Protein AF-0000000065860759 (afdb_homodimer)

Radius of gyration: 25.36 Å; Cα contacts (8 Å, |Δi|>4): 1181; chains: 2; bounding box: 63×66×68 Å

Sequence (746 aa):
MFTRADLEAREAALLPPFARRSSEARRAVPEAPSETRTAYQKDRDRVLHTKAFRRLEAKTQVFLNAPALGDHYRTRLTHTLEVQQVARTAALSLGLNETLAETVALAHDLGHPPFGHAGERLLDSLMRGHGETFDHNSQARRIVTLLEERSGEQPGLNLTLDTLDGLNKHGRAALPPTQRQPSLEAQVVDAADALAYTAHDLDDGLRSGLLHPEDLLELPLWRELQERSGVTSQRPSSADLRTLQRELLGWLIGDLTRSSDAAIAASGVASPDAVQAHAHRLVTYSPALRGHLRGAGDFLRERLYRHWQVEREVYQAEQVLTELFGAFLTRPALLPPRPRSRVGRDGLPRAICDHLAGMTDRYALETHAALRGMFTRADLEAREAALLPPFARRSSEARRAVPEAPSETRTAYQKDRDRVLHTKAFRRLEAKTQVFLNAPALGDHYRTRLTHTLEVQQVARTAALSLGLNETLAETVALAHDLGHPPFGHAGERLLDSLMRGHGETFDHNSQARRIVTLLEERSGEQPGLNLTLDTLDGLNKHGRAALPPTQRQPSLEAQVVDAADALAYTAHDLDDGLRSGLLHPEDLLELPLWRELQERSGVTSQRPSSADLRTLQRELLGWLIGDLTRSSDAAIAASGVASPDAVQAHAHRLVTYSPALRGHLRGAGDFLRERLYRHWQVEREVYQAEQVLTELFGAFLTRPALLPPRPRSRVGRDGLPRAICDHLAGMTDRYALETHAALRG

Foldseek 3Di:
DAWLVNVQVVLVVQAFFQADGLVPWAWPDDDDDDGHDGQLRLLQVLLCPFLLLVLQQQAAAQANCLVLLPPPGDGSNNLLVQLLVLLLVLCVLLRHDSSLLNSLSSLQQSQFFHPHVLLQVLLQVVVVVVVDGGDSLVSSLCQQQAVTDDPDDHGHPRHTPLSNLLSPQPVLVPVPPLRFDRRLSSVSSVLSSLLSCLLVLVVSCPSSVLDDLQLCVPQPLQVVLCVQQVPPDSHDDPVRSVSSSVSSSVVSSVQQNVQLSVQCVVQPDRHNRSCRNDPDHSRDGDPVVVVSSVSSVVSCVVRPCPRPSSVVSSVVVSVLLVVQLVVCVVPVVLDPPSLSVCCVPPNSSVSSSSRRRSHRNVRSVVSSVVVVD/DAWLVNVQVVLVVQAFFQADGLVPWAWPDDDDDDGHDGQLRLLQVLLCPFLLLVLQQQAAAFANCLVLLPPPGDGSNNLLVQLLVLLLVLCVLLRHDSSLLNSLSSLQQSQFFHPHVLLQVLLQVVVVVVVDGGDSLVSSLCQQQAVTDDPDDHGHPRHTPLSNLLSPPPVLVPVPPLSFDRRLSSVSSVLSSLLSCLLVLVVSCPSSVLDDLQLCVVQPLLVVLCVVQVPPDSHDDPVRSVSSSVSSSVVSSVQQNVQLSVQCVVQPDRHNRSCRNDPDHSRDGDPVVVVSSVSSVVSCVVRPCPRVSSVVSSVVVSVLLVVQLVVCVVPVVLDPPSLSVCCVPPNSSVSSSSVRRSHRNVRSVVSSVVVVD

Organism: Deinococcus radiodurans (strain ATCC 13939 / DSM 20539 / JCM 16871 / CCUG 27074 / LMG 4051 / NBRC 15346 / NCIMB 9279 / VKM B-1422 / R1) (NCBI:txid243230)

Structure (mmCIF, N/CA/C/O backbone):
data_AF-0000000065860759-model_v1
#
loop_
_entity.id
_entity.type
_entity.pdbx_description
1 polymer 'Deoxyguanosinetriphosphate triphosphohydrolase-like protein 1'
#
loop_
_atom_site.group_PDB
_atom_site.id
_atom_site.type_symbol
_atom_site.label_atom_id
_atom_site.label_alt_id
_atom_site.label_comp_id
_atom_site.label_asym_id
_atom_site.label_entity_id
_atom_site.label_seq_id
_atom_site.pdbx_PDB_ins_code
_atom_site.Cartn_x
_atom_site.Cartn_y
_atom_site.Cartn_z
_atom_site.occupancy
_atom_site.B_iso_or_equiv
_atom_site.auth_seq_id
_atom_site.auth_comp_id
_atom_site.auth_asym_id
_atom_site.auth_atom_id
_atom_site.pdbx_PDB_model_num
ATOM 1 N N . MET A 1 1 ? -2.758 -21.219 18.25 1 88.44 1 MET A N 1
ATOM 2 C CA . MET A 1 1 ? -3.152 -20 17.547 1 88.44 1 MET A CA 1
ATOM 3 C C . MET A 1 1 ? -3.156 -18.812 18.5 1 88.44 1 MET A C 1
ATOM 5 O O . MET A 1 1 ? -3.695 -18.891 19.609 1 88.44 1 MET A O 1
ATOM 9 N N . PHE A 1 2 ? -2.598 -17.75 18.109 1 89 2 PHE A N 1
ATOM 10 C CA . PHE A 1 2 ? -2.559 -16.547 18.953 1 89 2 PHE A CA 1
ATOM 11 C C . PHE A 1 2 ? -3.895 -15.82 18.922 1 89 2 PHE A C 1
ATOM 13 O O . PHE A 1 2 ? -4.477 -15.625 17.844 1 89 2 PHE A O 1
ATOM 20 N N . THR A 1 3 ? -4.32 -15.484 20.109 1 91.38 3 THR A N 1
ATOM 21 C CA . THR A 1 3 ? -5.535 -14.688 20.266 1 91.38 3 THR A CA 1
ATOM 22 C C . THR A 1 3 ? -5.203 -13.211 20.391 1 91.38 3 THR A C 1
ATOM 24 O O . THR A 1 3 ? -4.031 -12.836 20.5 1 91.38 3 THR A O 1
ATOM 27 N N . ARG A 1 4 ? -6.281 -12.422 20.297 1 94 4 ARG A N 1
ATOM 28 C CA . ARG A 1 4 ? -6.121 -10.992 20.562 1 94 4 ARG A CA 1
ATOM 29 C C . ARG A 1 4 ? -5.422 -10.758 21.906 1 94 4 ARG A C 1
ATOM 31 O O . ARG A 1 4 ? -4.512 -9.938 22 1 94 4 ARG A O 1
ATOM 38 N N . ALA A 1 5 ? -5.816 -11.539 22.938 1 95.19 5 ALA A N 1
ATOM 39 C CA . ALA A 1 5 ? -5.25 -11.406 24.281 1 95.19 5 ALA A CA 1
ATOM 40 C C . ALA A 1 5 ? -3.754 -11.711 24.281 1 95.19 5 ALA A C 1
ATOM 42 O O . ALA A 1 5 ? -2.979 -11.047 24.969 1 95.19 5 ALA A O 1
ATOM 43 N N . ASP A 1 6 ? -3.365 -12.664 23.516 1 94.56 6 ASP A N 1
ATOM 44 C CA . ASP A 1 6 ? -1.953 -13.008 23.391 1 94.56 6 ASP A CA 1
ATOM 45 C C . ASP A 1 6 ? -1.163 -11.867 22.766 1 94.56 6 ASP A C 1
ATOM 47 O O . ASP A 1 6 ? -0.057 -11.547 23.203 1 94.56 6 ASP A O 1
ATOM 51 N N . LEU A 1 7 ? -1.766 -11.266 21.75 1 93.38 7 LEU A N 1
ATOM 52 C CA . LEU A 1 7 ? -1.106 -10.164 21.062 1 93.38 7 LEU A CA 1
ATOM 53 C C . LEU A 1 7 ? -1.003 -8.938 21.969 1 93.38 7 LEU A C 1
ATOM 55 O O . LEU A 1 7 ? 0.019 -8.25 21.969 1 93.38 7 LEU A O 1
ATOM 59 N N . GLU A 1 8 ? -2.01 -8.703 22.703 1 96 8 GLU A N 1
ATOM 60 C CA . GLU A 1 8 ? -1.991 -7.59 23.656 1 96 8 GLU A CA 1
ATOM 61 C C . GLU A 1 8 ? -0.968 -7.824 24.766 1 96 8 GLU A C 1
ATOM 63 O O . GLU A 1 8 ? -0.323 -6.883 25.234 1 96 8 GLU A O 1
ATOM 68 N N . ALA A 1 9 ? -0.811 -9.047 25.172 1 95 9 ALA A N 1
ATOM 69 C CA . ALA A 1 9 ? 0.203 -9.398 26.172 1 95 9 ALA A CA 1
ATOM 70 C C . ALA A 1 9 ? 1.608 -9.156 25.625 1 95 9 ALA A C 1
ATOM 72 O O . ALA A 1 9 ? 2.496 -8.711 26.359 1 95 9 ALA A O 1
ATOM 73 N N . ARG A 1 10 ? 1.771 -9.453 24.391 1 91.56 10 ARG A N 1
ATOM 74 C CA . ARG A 1 10 ? 3.049 -9.18 23.734 1 91.56 10 ARG A CA 1
ATOM 75 C C . ARG A 1 10 ? 3.354 -7.684 23.719 1 91.56 10 ARG A C 1
ATOM 77 O O . ARG A 1 10 ? 4.484 -7.277 24 1 91.56 10 ARG A O 1
ATOM 84 N N . GLU A 1 11 ? 2.375 -6.84 23.422 1 93.25 11 GLU A N 1
ATOM 85 C CA . GLU A 1 11 ? 2.545 -5.391 23.469 1 93.25 11 GLU A CA 1
ATOM 86 C C . GLU A 1 11 ? 2.971 -4.926 24.859 1 93.25 11 GLU A C 1
ATOM 88 O O . GLU A 1 11 ? 3.896 -4.125 24.984 1 93.25 11 GLU A O 1
ATOM 93 N N . ALA A 1 12 ? 2.264 -5.473 25.797 1 93.81 12 ALA A N 1
ATOM 94 C CA . ALA A 1 12 ? 2.521 -5.074 27.188 1 93.81 12 ALA A CA 1
ATOM 95 C C . ALA A 1 12 ? 3.951 -5.418 27.594 1 93.81 12 ALA A C 1
ATOM 97 O O . ALA A 1 12 ? 4.578 -4.684 28.359 1 93.81 12 ALA A O 1
ATOM 98 N N . ALA A 1 13 ? 4.438 -6.469 27.078 1 91.31 13 ALA A N 1
ATOM 99 C CA . ALA A 1 13 ? 5.77 -6.945 27.438 1 91.31 13 ALA A CA 1
ATOM 100 C C . ALA A 1 13 ? 6.852 -6.164 26.703 1 91.31 13 ALA A C 1
ATOM 102 O O . ALA A 1 13 ? 7.953 -5.973 27.219 1 91.31 13 ALA A O 1
ATOM 103 N N . LEU A 1 14 ? 6.547 -5.676 25.562 1 90.12 14 LEU A N 1
ATOM 104 C CA . LEU A 1 14 ? 7.605 -5.199 24.688 1 90.12 14 LEU A CA 1
ATOM 105 C C . LEU A 1 14 ? 7.629 -3.674 24.641 1 90.12 14 LEU A C 1
ATOM 107 O O . LEU A 1 14 ? 8.68 -3.072 24.406 1 90.12 14 LEU A O 1
ATOM 111 N N . LEU A 1 15 ? 6.496 -3.029 24.828 1 94.12 15 LEU A N 1
ATOM 112 C CA . LEU A 1 15 ? 6.398 -1.587 24.625 1 94.12 15 LEU A CA 1
ATOM 113 C C . LEU A 1 15 ? 6.742 -0.837 25.906 1 94.12 15 LEU A C 1
ATOM 115 O O . LEU A 1 15 ? 6.328 -1.242 27 1 94.12 15 LEU A O 1
ATOM 119 N N . PRO A 1 16 ? 7.586 0.229 25.781 1 95.25 16 PRO A N 1
ATOM 120 C CA . PRO A 1 16 ? 7.801 1.082 26.953 1 95.25 16 PRO A CA 1
ATOM 121 C C . PRO A 1 16 ? 6.516 1.731 27.453 1 95.25 16 PRO A C 1
ATOM 123 O O . PRO A 1 16 ? 5.516 1.772 26.734 1 95.25 16 PRO A O 1
ATOM 126 N N . PRO A 1 17 ? 6.512 2.209 28.641 1 95.62 17 PRO A N 1
ATOM 127 C CA . PRO A 1 17 ? 5.281 2.678 29.281 1 95.62 17 PRO A CA 1
ATOM 128 C C . PRO A 1 17 ? 4.68 3.895 28.578 1 95.62 17 PRO A C 1
ATOM 130 O O . PRO A 1 17 ? 3.484 4.164 28.719 1 95.62 17 PRO A O 1
ATOM 133 N N . PHE A 1 18 ? 5.48 4.664 27.844 1 96.69 18 PHE A N 1
ATOM 134 C CA . PHE A 1 18 ? 4.973 5.883 27.219 1 96.69 18 PHE A CA 1
ATOM 135 C C . PHE A 1 18 ? 4.328 5.574 25.875 1 96.69 18 PHE A C 1
ATOM 137 O O . PHE A 1 18 ? 3.68 6.438 25.281 1 96.69 18 PHE A O 1
ATOM 144 N N . ALA A 1 19 ? 4.48 4.34 25.328 1 97.62 19 ALA A N 1
ATOM 145 C CA . ALA A 1 19 ? 3.877 3.945 24.047 1 97.62 19 ALA A CA 1
ATOM 146 C C . ALA A 1 19 ? 2.408 3.578 24.234 1 97.62 19 ALA A C 1
ATOM 148 O O . ALA A 1 19 ? 2.01 3.088 25.297 1 97.62 19 ALA A O 1
ATOM 149 N N . ARG A 1 20 ? 1.592 3.83 23.25 1 97.69 20 ARG A N 1
ATOM 150 C CA . ARG A 1 20 ? 0.193 3.416 23.281 1 97.69 20 ARG A CA 1
ATOM 151 C C . ARG A 1 20 ? 0.069 1.898 23.188 1 97.69 20 ARG A C 1
ATOM 153 O O . ARG A 1 20 ? 0.838 1.248 22.484 1 97.69 20 ARG A O 1
ATOM 160 N N . ARG A 1 21 ? -0.906 1.369 23.938 1 97.81 21 ARG A N 1
ATOM 161 C CA . ARG A 1 21 ? -1.207 -0.059 23.906 1 97.81 21 ARG A CA 1
ATOM 162 C C . ARG A 1 21 ? -2.625 -0.309 23.406 1 97.81 21 ARG A C 1
ATOM 164 O O . ARG A 1 21 ? -3.555 0.418 23.766 1 97.81 21 ARG A O 1
ATOM 171 N N . SER A 1 22 ? -2.791 -1.362 22.594 1 97.69 22 SER A N 1
ATOM 172 C CA . SER A 1 22 ? -4.086 -1.684 22 1 97.69 22 SER A CA 1
ATOM 173 C C . SER A 1 22 ? -5.117 -2.014 23.078 1 97.69 22 SER A C 1
ATOM 175 O O . SER A 1 22 ? -6.309 -1.75 22.906 1 97.69 22 SER A O 1
ATOM 177 N N . SER A 1 23 ? -4.645 -2.574 24.203 1 96.94 23 SER A N 1
ATOM 178 C CA . SER A 1 23 ? -5.551 -2.969 25.266 1 96.94 23 SER A CA 1
ATOM 179 C C . SER A 1 23 ? -6.219 -1.752 25.906 1 96.94 23 SER A C 1
ATOM 181 O O . SER A 1 23 ? -7.25 -1.879 26.578 1 96.94 23 SER A O 1
ATOM 183 N N . GLU A 1 24 ? -5.641 -0.561 25.703 1 96.19 24 GLU A N 1
ATOM 184 C CA . GLU A 1 24 ? -6.145 0.667 26.312 1 96.19 24 GLU A CA 1
ATOM 185 C C . GLU A 1 24 ? -6.926 1.505 25.312 1 96.19 24 GLU A C 1
ATOM 187 O O . GLU A 1 24 ? -7.406 2.59 25.641 1 96.19 24 GLU A O 1
ATOM 192 N N . ALA A 1 25 ? -7.027 1.001 24.094 1 96.81 25 ALA A N 1
ATOM 193 C CA . ALA A 1 25 ? -7.691 1.753 23.031 1 96.81 25 ALA A CA 1
ATOM 194 C C . ALA A 1 25 ? -9.195 1.858 23.297 1 96.81 25 ALA A C 1
ATOM 196 O O . ALA A 1 25 ? -9.812 0.905 23.766 1 96.81 25 ALA A O 1
ATOM 197 N N . ARG A 1 26 ? -9.727 3.035 22.969 1 95.81 26 ARG A N 1
ATOM 198 C CA . ARG A 1 26 ? -11.156 3.285 23.109 1 95.81 26 ARG A CA 1
ATOM 199 C C . ARG A 1 26 ? -11.773 3.744 21.797 1 95.81 26 ARG A C 1
ATOM 201 O O . ARG A 1 26 ? -11.07 4.266 20.922 1 95.81 26 ARG A O 1
ATOM 208 N N . ARG A 1 27 ? -13.055 3.449 21.672 1 95.75 27 ARG A N 1
ATOM 209 C CA . ARG A 1 27 ? -13.828 3.885 20.516 1 95.75 27 ARG A CA 1
ATOM 210 C C . ARG A 1 27 ? -15.016 4.738 20.938 1 95.75 27 ARG A C 1
ATOM 212 O O . ARG A 1 27 ? -15.492 4.633 22.078 1 95.75 27 ARG A O 1
ATOM 219 N N . ALA A 1 28 ? -15.43 5.574 20.016 1 91.75 28 ALA A N 1
ATOM 220 C CA . ALA A 1 28 ? -16.609 6.395 20.297 1 91.75 28 ALA A CA 1
ATOM 221 C C . ALA A 1 28 ? -17.844 5.527 20.484 1 91.75 28 ALA A C 1
ATOM 223 O O . ALA A 1 28 ? -18.672 5.793 21.359 1 91.75 28 ALA A O 1
ATOM 224 N N . VAL A 1 29 ? -18 4.5 19.656 1 92.44 29 VAL A N 1
ATOM 225 C CA . VAL A 1 29 ? -19.094 3.537 19.734 1 92.44 29 VAL A CA 1
ATOM 226 C C . VAL A 1 29 ? -18.547 2.174 20.156 1 92.44 29 VAL A C 1
ATOM 228 O O . VAL A 1 29 ? -17.75 1.572 19.422 1 92.44 29 VAL A O 1
ATOM 231 N N . PRO A 1 30 ? -19 1.711 21.266 1 92.5 30 PRO A N 1
ATOM 232 C CA . PRO A 1 30 ? -18.516 0.408 21.719 1 92.5 30 PRO A CA 1
ATOM 233 C C . PRO A 1 30 ? -18.828 -0.718 20.734 1 92.5 30 PRO A C 1
ATOM 235 O O . PRO A 1 30 ? -19.891 -0.712 20.109 1 92.5 30 PRO A O 1
ATOM 238 N N . GLU A 1 31 ? -17.859 -1.6 20.547 1 90.12 31 GLU A N 1
ATOM 239 C CA . GLU A 1 31 ? -18.062 -2.793 19.734 1 90.12 31 GLU A CA 1
ATOM 240 C C . GLU A 1 31 ? -17.328 -3.996 20.328 1 90.12 31 GLU A C 1
ATOM 242 O O . GLU A 1 31 ? -16.406 -3.836 21.125 1 90.12 31 GLU A O 1
ATOM 247 N N . ALA A 1 32 ? -17.859 -5.152 20.016 1 90.31 32 ALA A N 1
ATOM 248 C CA . ALA A 1 32 ? -17.219 -6.375 20.5 1 90.31 32 ALA A CA 1
ATOM 249 C C . ALA A 1 32 ? -15.797 -6.5 19.984 1 90.31 32 ALA A C 1
ATOM 251 O O . ALA A 1 32 ? -15.531 -6.234 18.812 1 90.31 32 ALA A O 1
ATOM 252 N N . PRO A 1 33 ? -14.906 -6.883 20.906 1 91.56 33 PRO A N 1
ATOM 253 C CA . PRO A 1 33 ? -13.531 -7.059 20.438 1 91.56 33 PRO A CA 1
ATOM 254 C C . PRO A 1 33 ? -13.367 -8.258 19.516 1 91.56 33 PRO A C 1
ATOM 256 O O . PRO A 1 33 ? -14.141 -9.219 19.594 1 91.56 33 PRO A O 1
ATOM 259 N N . SER A 1 34 ? -12.445 -8.117 18.641 1 90.19 34 SER A N 1
ATOM 260 C CA . SER A 1 34 ? -12.094 -9.234 17.766 1 90.19 34 SER A CA 1
ATOM 261 C C . SER A 1 34 ? -11.422 -10.352 18.547 1 90.19 34 SER A C 1
ATOM 263 O O . SER A 1 34 ? -10.797 -10.109 19.594 1 90.19 34 SER A O 1
ATOM 265 N N . GLU A 1 35 ? -11.57 -11.555 18.078 1 88.19 35 GLU A N 1
ATOM 266 C CA . GLU A 1 35 ? -10.922 -12.695 18.719 1 88.19 35 GLU A CA 1
ATOM 267 C C . GLU A 1 35 ? -9.43 -12.734 18.422 1 88.19 35 GLU A C 1
ATOM 269 O O . GLU A 1 35 ? -8.633 -13.188 19.234 1 88.19 35 GLU A O 1
ATOM 274 N N . THR A 1 36 ? -9.086 -12.242 17.297 1 88.56 36 THR A N 1
ATOM 275 C CA . THR A 1 36 ? -7.73 -12.531 16.844 1 88.56 36 THR A CA 1
ATOM 276 C C . THR A 1 36 ? -6.973 -11.25 16.531 1 88.56 36 THR A C 1
ATOM 278 O O . THR A 1 36 ? -5.758 -11.273 16.328 1 88.56 36 THR A O 1
ATOM 281 N N . ARG A 1 37 ? -7.676 -10.086 16.516 1 93.06 37 ARG A N 1
ATOM 282 C CA . ARG A 1 37 ? -7.02 -8.828 16.156 1 93.06 37 ARG A CA 1
ATOM 283 C C . ARG A 1 37 ? -7.098 -7.828 17.312 1 93.06 37 ARG A C 1
ATOM 285 O O . ARG A 1 37 ? -8.117 -7.738 17.984 1 93.06 37 ARG A O 1
ATOM 292 N N . THR A 1 38 ? -6.016 -7.074 17.422 1 96.56 38 THR A N 1
ATOM 293 C CA . THR A 1 38 ? -6.035 -5.949 18.344 1 96.56 38 THR A CA 1
ATOM 294 C C . THR A 1 38 ? -6.852 -4.793 17.781 1 96.56 38 THR A C 1
ATOM 296 O O . THR A 1 38 ? -7.207 -4.797 16.594 1 96.56 38 THR A O 1
ATOM 299 N N . ALA A 1 39 ? -7.117 -3.836 18.609 1 97.69 39 ALA A N 1
ATOM 300 C CA . ALA A 1 39 ? -7.91 -2.682 18.203 1 97.69 39 ALA A CA 1
ATOM 301 C C . ALA A 1 39 ? -7.219 -1.918 17.078 1 97.69 39 ALA A C 1
ATOM 303 O O . ALA A 1 39 ? -7.871 -1.48 16.125 1 97.69 39 ALA A O 1
ATOM 304 N N . TYR A 1 40 ? -5.906 -1.752 17.188 1 97.88 40 TYR A N 1
ATOM 305 C CA . TYR A 1 40 ? -5.18 -0.993 16.172 1 97.88 40 TYR A CA 1
ATOM 306 C C . TYR A 1 40 ? -5.094 -1.771 14.867 1 97.88 40 TYR A C 1
ATOM 308 O O . TYR A 1 40 ? -5.117 -1.182 13.781 1 97.88 40 TYR A O 1
ATOM 316 N N . GLN A 1 41 ? -4.973 -3.109 14.953 1 96.19 41 GLN A N 1
ATOM 317 C CA . GLN A 1 41 ? -5.012 -3.934 13.75 1 96.19 41 GLN A CA 1
ATOM 318 C C . GLN A 1 41 ? -6.348 -3.791 13.031 1 96.19 41 GLN A C 1
ATOM 320 O O . GLN A 1 41 ? -6.387 -3.686 11.797 1 96.19 41 GLN A O 1
ATOM 325 N N . LYS A 1 42 ? -7.41 -3.783 13.766 1 95.19 42 LYS A N 1
ATOM 326 C CA . LYS A 1 42 ? -8.734 -3.588 13.188 1 95.19 42 LYS A CA 1
ATOM 327 C C . LYS A 1 42 ? -8.836 -2.24 12.484 1 95.19 42 LYS A C 1
ATOM 329 O O . LYS A 1 42 ? -9.398 -2.148 11.391 1 95.19 42 LYS A O 1
ATOM 334 N N . ASP A 1 43 ? -8.297 -1.212 13.172 1 97.31 43 ASP A N 1
ATOM 335 C CA . ASP A 1 43 ? -8.297 0.114 12.555 1 97.31 43 ASP A CA 1
ATOM 336 C C . ASP A 1 43 ? -7.559 0.104 11.219 1 97.31 43 ASP A C 1
ATOM 338 O O . ASP A 1 43 ? -8.039 0.656 10.234 1 97.31 43 ASP A O 1
ATOM 342 N N . ARG A 1 44 ? -6.363 -0.482 11.227 1 96.94 44 ARG A N 1
ATOM 343 C CA . ARG A 1 44 ? -5.543 -0.568 10.023 1 96.94 44 ARG A CA 1
ATOM 344 C C . ARG A 1 44 ? -6.309 -1.222 8.883 1 96.94 44 ARG A C 1
ATOM 346 O O . ARG A 1 44 ? -6.34 -0.697 7.77 1 96.94 44 ARG A O 1
ATOM 353 N N . ASP A 1 45 ? -6.957 -2.332 9.164 1 93.06 45 ASP A N 1
ATOM 354 C CA . ASP A 1 45 ? -7.691 -3.082 8.148 1 93.06 45 ASP A CA 1
ATOM 355 C C . ASP A 1 45 ? -8.875 -2.279 7.621 1 93.06 45 ASP A C 1
ATOM 357 O O . ASP A 1 45 ? -9.141 -2.271 6.418 1 93.06 45 ASP A O 1
ATOM 361 N N . ARG A 1 46 ? -9.562 -1.603 8.508 1 93.5 46 ARG A N 1
ATOM 362 C CA . ARG A 1 46 ? -10.695 -0.774 8.117 1 93.5 46 ARG A CA 1
ATOM 363 C C . ARG A 1 46 ? -10.266 0.325 7.152 1 93.5 46 ARG A C 1
ATOM 365 O O . ARG A 1 46 ? -10.93 0.564 6.141 1 93.5 46 ARG A O 1
ATOM 372 N N . VAL A 1 47 ? -9.133 0.934 7.441 1 95.75 47 VAL A N 1
ATOM 373 C CA . VAL A 1 47 ? -8.633 2.025 6.609 1 95.75 47 VAL A CA 1
ATOM 374 C C . VAL A 1 47 ? -8.258 1.494 5.227 1 95.75 47 VAL A C 1
ATOM 376 O O . VAL A 1 47 ? -8.641 2.076 4.211 1 95.75 47 VAL A O 1
ATOM 379 N N . LEU A 1 48 ? -7.613 0.365 5.164 1 92.75 48 LEU A N 1
ATOM 380 C CA . LEU A 1 48 ? -7.105 -0.212 3.924 1 92.75 48 LEU A CA 1
ATOM 381 C C . LEU A 1 48 ? -8.25 -0.566 2.979 1 92.75 48 LEU A C 1
ATOM 383 O O . LEU A 1 48 ? -8.086 -0.531 1.757 1 92.75 48 LEU A O 1
ATOM 387 N N . HIS A 1 49 ? -9.43 -0.801 3.479 1 87.56 49 HIS A N 1
ATOM 388 C CA . HIS A 1 49 ? -10.516 -1.327 2.656 1 87.56 49 HIS A CA 1
ATOM 389 C C . HIS A 1 49 ? -11.508 -0.23 2.287 1 87.56 49 HIS A C 1
ATOM 391 O O . HIS A 1 49 ? -12.57 -0.512 1.735 1 87.56 49 HIS A O 1
ATOM 397 N N . THR A 1 50 ? -11.172 1.006 2.527 1 90 50 THR A N 1
ATOM 398 C CA . THR A 1 50 ? -12.07 2.105 2.197 1 90 50 THR A CA 1
ATOM 399 C C . THR A 1 50 ? -11.898 2.525 0.739 1 90 50 THR A C 1
ATOM 401 O O . THR A 1 50 ? -10.828 2.332 0.154 1 90 50 THR A O 1
ATOM 404 N N . LYS A 1 51 ? -12.961 3.094 0.166 1 86.75 51 LYS A N 1
ATOM 405 C CA . LYS A 1 51 ? -12.891 3.699 -1.16 1 86.75 51 LYS A CA 1
ATOM 406 C C . LYS A 1 51 ? -11.938 4.895 -1.166 1 86.75 51 LYS A C 1
ATOM 408 O O . LYS A 1 51 ? -11.219 5.117 -2.139 1 86.75 51 LYS A O 1
ATOM 413 N N . ALA A 1 52 ? -11.984 5.633 -0.051 1 93 52 ALA A N 1
ATOM 414 C CA . ALA A 1 52 ? -11.117 6.809 0.063 1 93 52 ALA A CA 1
ATOM 415 C C . ALA A 1 52 ? -9.648 6.426 -0.073 1 93 52 ALA A C 1
ATOM 417 O O . ALA A 1 52 ? -8.875 7.129 -0.726 1 93 52 ALA A O 1
ATOM 418 N N . PHE A 1 53 ? -9.289 5.301 0.493 1 93.25 53 PHE A N 1
ATOM 419 C CA . PHE A 1 53 ? -7.91 4.844 0.402 1 93.25 53 PHE A CA 1
ATOM 420 C C . PHE A 1 53 ? -7.566 4.434 -1.025 1 93.25 53 PHE A C 1
ATOM 422 O O . PHE A 1 53 ? -6.512 4.801 -1.546 1 93.25 53 PHE A O 1
ATOM 429 N N . ARG A 1 54 ? -8.398 3.742 -1.65 1 88.5 54 ARG A N 1
ATOM 430 C CA . ARG A 1 54 ? -8.188 3.293 -3.023 1 88.5 54 ARG A CA 1
ATOM 431 C C . ARG A 1 54 ? -8.047 4.48 -3.973 1 88.5 54 ARG A C 1
ATOM 433 O O . ARG A 1 54 ? -7.223 4.457 -4.891 1 88.5 54 ARG A O 1
ATOM 440 N N . ARG A 1 55 ? -8.773 5.492 -3.709 1 91.25 55 ARG A N 1
ATOM 441 C CA . ARG A 1 55 ? -8.789 6.66 -4.582 1 91.25 55 ARG A CA 1
ATOM 442 C C . ARG A 1 55 ? -7.465 7.406 -4.527 1 91.25 55 ARG A C 1
ATOM 444 O O . ARG A 1 55 ? -7.164 8.219 -5.402 1 91.25 55 ARG A O 1
ATOM 451 N N . LEU A 1 56 ? -6.668 7.152 -3.457 1 92.44 56 LEU A N 1
ATOM 452 C CA . LEU A 1 56 ? -5.367 7.809 -3.357 1 92.44 56 LEU A CA 1
ATOM 453 C C . LEU A 1 56 ? -4.48 7.438 -4.543 1 92.44 56 LEU A C 1
ATOM 455 O O . LEU A 1 56 ? -3.555 8.18 -4.883 1 92.44 56 LEU A O 1
ATOM 459 N N . GLU A 1 57 ? -4.805 6.344 -5.211 1 88.25 57 GLU A N 1
ATOM 460 C CA . GLU A 1 57 ? -4.004 5.859 -6.332 1 88.25 57 GLU A CA 1
ATOM 461 C C . GLU A 1 57 ? -4.152 6.762 -7.555 1 88.25 57 GLU A C 1
ATOM 463 O O . GLU A 1 57 ? -3.287 6.781 -8.43 1 88.25 57 GLU A O 1
ATOM 468 N N . ALA A 1 58 ? -5.211 7.477 -7.605 1 86.31 58 ALA A N 1
ATOM 469 C CA . ALA A 1 58 ? -5.508 8.297 -8.781 1 86.31 58 ALA A CA 1
ATOM 470 C C . ALA A 1 58 ? -5.504 9.781 -8.422 1 86.31 58 ALA A C 1
ATOM 472 O O . ALA A 1 58 ? -6.102 10.594 -9.133 1 86.31 58 ALA A O 1
ATOM 473 N N . LYS A 1 59 ? -4.918 10.07 -7.234 1 87.62 59 LYS A N 1
ATOM 474 C CA . LYS A 1 59 ? -4.684 11.453 -6.84 1 87.62 59 LYS A CA 1
ATOM 475 C C . LYS A 1 59 ? -3.193 11.789 -6.863 1 87.62 59 LYS A C 1
ATOM 477 O O . LYS A 1 59 ? -2.383 11.07 -6.273 1 87.62 59 LYS A O 1
ATOM 482 N N . THR A 1 60 ? -2.904 12.828 -7.562 1 79.5 60 THR A N 1
ATOM 483 C CA . THR A 1 60 ? -1.511 13.234 -7.719 1 79.5 60 THR A CA 1
ATOM 484 C C . THR A 1 60 ? -0.975 13.836 -6.422 1 79.5 60 THR A C 1
ATOM 486 O O . THR A 1 60 ? -1.726 14.438 -5.656 1 79.5 60 THR A O 1
ATOM 489 N N . GLN A 1 61 ? 0.307 13.711 -6.23 1 72.62 61 GLN A N 1
ATOM 490 C CA . GLN A 1 61 ? 0.957 14.328 -5.082 1 72.62 61 GLN A CA 1
ATOM 491 C C . GLN A 1 61 ? 1.421 15.742 -5.41 1 72.62 61 GLN A C 1
ATOM 493 O O . GLN A 1 61 ? 0.966 16.703 -4.793 1 72.62 61 GLN A O 1
ATOM 498 N N . VAL A 1 62 ? 2.205 15.859 -6.484 1 69.31 62 VAL A N 1
ATOM 499 C CA . VAL A 1 62 ? 2.744 17.172 -6.816 1 69.31 62 VAL A CA 1
ATOM 500 C C . VAL A 1 62 ? 2.43 17.5 -8.273 1 69.31 62 VAL A C 1
ATOM 502 O O . VAL A 1 62 ? 1.977 18.609 -8.578 1 69.31 62 VAL A O 1
ATOM 505 N N . PHE A 1 63 ? 2.59 16.562 -9.18 1 67.38 63 PHE A N 1
ATOM 506 C CA . PHE A 1 63 ? 2.537 16.828 -10.609 1 67.38 63 PHE A CA 1
ATOM 507 C C . PHE A 1 63 ? 1.285 16.219 -11.227 1 67.38 63 PHE A C 1
ATOM 509 O O . PHE A 1 63 ? 0.975 15.047 -10.984 1 67.38 63 PHE A O 1
ATOM 516 N N . LEU A 1 64 ? 0.395 16.938 -11.836 1 60.5 64 LEU A N 1
ATOM 517 C CA . LEU A 1 64 ? -0.84 16.453 -12.438 1 60.5 64 LEU A CA 1
ATOM 518 C C . LEU A 1 64 ? -0.553 15.688 -13.727 1 60.5 64 LEU A C 1
ATOM 520 O O . LEU A 1 64 ? -1.094 14.602 -13.945 1 60.5 64 LEU A O 1
ATOM 524 N N . ASN A 1 65 ? -0.154 16.391 -14.766 1 56.12 65 ASN A N 1
ATOM 525 C CA . ASN A 1 65 ? -0.046 15.844 -16.109 1 56.12 65 ASN A CA 1
ATOM 526 C C . ASN A 1 65 ? 1.379 15.953 -16.656 1 56.12 65 ASN A C 1
ATOM 528 O O . ASN A 1 65 ? 1.602 16.516 -17.719 1 56.12 65 ASN A O 1
ATOM 532 N N . ALA A 1 66 ? 2.25 15.617 -15.805 1 49.34 66 ALA A N 1
ATOM 533 C CA . ALA A 1 66 ? 3.504 15.922 -16.484 1 49.34 66 ALA A CA 1
ATOM 534 C C . ALA A 1 66 ? 3.83 14.852 -17.531 1 49.34 66 ALA A C 1
ATOM 536 O O . ALA A 1 66 ? 4.254 13.742 -17.188 1 49.34 66 ALA A O 1
ATOM 537 N N . PRO A 1 67 ? 3.086 14.961 -18.812 1 47.94 67 PRO A N 1
ATOM 538 C CA . PRO A 1 67 ? 3.385 14.016 -19.891 1 47.94 67 PRO A CA 1
ATOM 539 C C . PRO A 1 67 ? 4.824 13.508 -19.859 1 47.94 67 PRO A C 1
ATOM 541 O O . PRO A 1 67 ? 5.078 12.336 -20.156 1 47.94 67 PRO A O 1
ATOM 544 N N . ALA A 1 68 ? 5.68 14.539 -19.609 1 42.06 68 ALA A N 1
ATOM 545 C CA . ALA A 1 68 ? 7.113 14.258 -19.656 1 42.06 68 ALA A CA 1
ATOM 546 C C . ALA A 1 68 ? 7.508 13.219 -18.625 1 42.06 68 ALA A C 1
ATOM 548 O O . ALA A 1 68 ? 8.586 12.625 -18.703 1 42.06 68 ALA A O 1
ATOM 549 N N . LEU A 1 69 ? 6.789 13.305 -17.594 1 49.88 69 LEU A N 1
ATOM 550 C CA . LEU A 1 69 ? 7.344 12.555 -16.484 1 49.88 69 LEU A CA 1
ATOM 551 C C . LEU A 1 69 ? 6.934 11.086 -16.562 1 49.88 69 LEU A C 1
ATOM 553 O O . LEU A 1 69 ? 7.539 10.234 -15.906 1 49.88 69 LEU A O 1
ATOM 557 N N . GLY A 1 70 ? 6.188 10.82 -17.594 1 52.72 70 GLY A N 1
ATOM 558 C CA . GLY A 1 70 ? 5.977 9.391 -17.781 1 52.72 70 GLY A CA 1
ATOM 559 C C . GLY A 1 70 ? 5.199 8.75 -16.641 1 52.72 70 GLY A C 1
ATOM 560 O O . GLY A 1 70 ? 4.5 9.438 -15.898 1 52.72 70 GLY A O 1
ATOM 561 N N . ASP A 1 71 ? 4.98 7.469 -16.625 1 55.69 71 ASP A N 1
ATOM 562 C CA . ASP A 1 71 ? 4.184 6.609 -15.75 1 55.69 71 ASP A CA 1
ATOM 563 C C . ASP A 1 71 ? 4.797 6.516 -14.352 1 55.69 71 ASP A C 1
ATOM 565 O O . ASP A 1 71 ? 4.352 5.719 -13.523 1 55.69 71 ASP A O 1
ATOM 569 N N . HIS A 1 72 ? 5.84 7.391 -14.102 1 58.94 72 HIS A N 1
ATOM 570 C CA . HIS A 1 72 ? 6.504 7.055 -12.844 1 58.94 72 HIS A CA 1
ATOM 571 C C . HIS A 1 72 ? 6.27 8.141 -11.797 1 58.94 72 HIS A C 1
ATOM 573 O O . HIS A 1 72 ? 7.035 8.25 -10.836 1 58.94 72 HIS A O 1
ATOM 579 N N . TYR A 1 73 ? 5.16 8.883 -11.977 1 64.12 73 TYR A N 1
ATOM 580 C CA . TYR A 1 73 ? 4.973 9.883 -10.938 1 64.12 73 TYR A CA 1
ATOM 581 C C . TYR A 1 73 ? 4.25 9.289 -9.734 1 64.12 73 TYR A C 1
ATOM 583 O O . TYR A 1 73 ? 3.406 8.406 -9.883 1 64.12 73 TYR A O 1
ATOM 591 N N . ARG A 1 74 ? 4.695 9.898 -8.609 1 78.5 74 ARG A N 1
ATOM 592 C CA . ARG A 1 74 ? 4.152 9.469 -7.328 1 78.5 74 ARG A CA 1
ATOM 593 C C . ARG A 1 74 ? 2.703 9.914 -7.168 1 78.5 74 ARG A C 1
ATOM 595 O O . ARG A 1 74 ? 2.361 11.055 -7.5 1 78.5 74 ARG A O 1
ATOM 602 N N . THR A 1 75 ? 1.919 8.945 -6.879 1 88 75 THR A N 1
ATOM 603 C CA . THR A 1 75 ? 0.554 9.227 -6.449 1 88 75 THR A CA 1
ATOM 604 C C . THR A 1 75 ? 0.49 9.406 -4.934 1 88 75 THR A C 1
ATOM 606 O O . THR A 1 75 ? 1.476 9.164 -4.234 1 88 75 THR A O 1
ATOM 609 N N . ARG A 1 76 ? -0.66 9.883 -4.488 1 90.88 76 ARG A N 1
ATOM 610 C CA . ARG A 1 76 ? -0.815 10.016 -3.043 1 90.88 76 ARG A CA 1
ATOM 611 C C . ARG A 1 76 ? -0.744 8.648 -2.361 1 90.88 76 ARG A C 1
ATOM 613 O O . ARG A 1 76 ? -0.272 8.539 -1.228 1 90.88 76 ARG A O 1
ATOM 620 N N . LEU A 1 77 ? -1.129 7.629 -3.053 1 92.38 77 LEU A N 1
ATOM 621 C CA . LEU A 1 77 ? -1.049 6.297 -2.459 1 92.38 77 LEU A CA 1
ATOM 622 C C . LEU A 1 77 ? 0.404 5.883 -2.25 1 92.38 77 LEU A C 1
ATOM 624 O O . LEU A 1 77 ? 0.778 5.445 -1.16 1 92.38 77 LEU A O 1
ATOM 628 N N . THR A 1 78 ? 1.225 6.016 -3.264 1 90.81 78 THR A N 1
ATOM 629 C CA . THR A 1 78 ? 2.627 5.637 -3.119 1 90.81 78 THR A CA 1
ATOM 630 C C . THR A 1 78 ? 3.312 6.5 -2.064 1 90.81 78 THR A C 1
ATOM 632 O O . THR A 1 78 ? 4.141 6.008 -1.296 1 90.81 78 THR A O 1
ATOM 635 N N . HIS A 1 79 ? 2.965 7.75 -2.039 1 92.25 79 HIS A N 1
ATOM 636 C CA . HIS A 1 79 ? 3.463 8.609 -0.972 1 92.25 79 HIS A CA 1
ATOM 637 C C . HIS A 1 79 ? 3.061 8.078 0.399 1 92.25 79 HIS A C 1
ATOM 639 O O . HIS A 1 79 ? 3.893 7.988 1.305 1 92.25 79 HIS A O 1
ATOM 645 N N . THR A 1 80 ? 1.791 7.781 0.545 1 95.75 80 THR A N 1
ATOM 646 C CA . THR A 1 80 ? 1.264 7.266 1.804 1 95.75 80 THR A CA 1
ATOM 647 C C . THR A 1 80 ? 2.01 6.004 2.227 1 95.75 80 THR A C 1
ATOM 649 O O . THR A 1 80 ? 2.336 5.836 3.404 1 95.75 80 THR A O 1
ATOM 652 N N . LEU A 1 81 ? 2.328 5.145 1.288 1 95 81 LEU A N 1
ATOM 653 C CA . LEU A 1 81 ? 3.029 3.902 1.59 1 95 81 LEU A CA 1
ATOM 654 C C . LEU A 1 81 ? 4.469 4.18 2.014 1 95 81 LEU A C 1
ATOM 656 O O . LEU A 1 81 ? 5.008 3.486 2.879 1 95 81 LEU A O 1
ATOM 660 N N . GLU A 1 82 ? 5.086 5.137 1.447 1 93.12 82 GLU A N 1
ATOM 661 C CA . GLU A 1 82 ? 6.438 5.523 1.849 1 93.12 82 GLU A CA 1
ATOM 662 C C . GLU A 1 82 ? 6.441 6.141 3.244 1 93.12 82 GLU A C 1
ATOM 664 O O . GLU A 1 82 ? 7.312 5.832 4.062 1 93.12 82 GLU A O 1
ATOM 669 N N . VAL A 1 83 ? 5.449 6.988 3.467 1 96.06 83 VAL A N 1
ATOM 670 C CA . VAL A 1 83 ? 5.305 7.57 4.797 1 96.06 83 VAL A CA 1
ATOM 671 C C . VAL A 1 83 ? 5.109 6.461 5.828 1 96.06 83 VAL A C 1
ATOM 673 O O . VAL A 1 83 ? 5.707 6.492 6.906 1 96.06 83 VAL A O 1
ATOM 676 N N . GLN A 1 84 ? 4.254 5.543 5.504 1 97 84 GLN A N 1
ATOM 677 C CA . GLN A 1 84 ? 3.992 4.418 6.395 1 97 84 GLN A CA 1
ATOM 678 C C . GLN A 1 84 ? 5.27 3.643 6.699 1 97 84 GLN A C 1
ATOM 680 O O . GLN A 1 84 ? 5.512 3.252 7.84 1 97 84 GLN A O 1
ATOM 685 N N . GLN A 1 85 ? 6.062 3.414 5.684 1 94.81 85 GLN A N 1
ATOM 686 C CA . GLN A 1 85 ? 7.32 2.697 5.859 1 94.81 85 GLN A CA 1
ATOM 687 C C . GLN A 1 85 ? 8.258 3.455 6.797 1 94.81 85 GLN A C 1
ATOM 689 O O . GLN A 1 85 ? 8.836 2.867 7.711 1 94.81 85 GLN A O 1
ATOM 694 N N . VAL A 1 86 ? 8.43 4.719 6.602 1 95.25 86 VAL A N 1
ATOM 695 C CA . VAL A 1 86 ? 9.297 5.555 7.426 1 95.25 86 VAL A CA 1
ATOM 696 C C . VAL A 1 86 ? 8.766 5.594 8.859 1 95.25 86 VAL A C 1
ATOM 698 O O . VAL A 1 86 ? 9.531 5.434 9.812 1 95.25 86 VAL A O 1
ATOM 701 N N . ALA A 1 87 ? 7.48 5.773 8.984 1 97.44 87 ALA A N 1
ATOM 702 C CA . ALA A 1 87 ? 6.852 5.852 10.297 1 97.44 87 ALA A CA 1
ATOM 703 C C . ALA A 1 87 ? 7.043 4.555 11.078 1 97.44 87 ALA A C 1
ATOM 705 O O . ALA A 1 87 ? 7.359 4.582 12.266 1 97.44 87 ALA A O 1
ATOM 706 N N . ARG A 1 88 ? 6.836 3.436 10.422 1 96.88 88 ARG A N 1
ATOM 707 C CA . ARG A 1 88 ? 6.996 2.139 11.078 1 96.88 88 ARG A CA 1
ATOM 708 C C . ARG A 1 88 ? 8.438 1.922 11.523 1 96.88 88 ARG A C 1
ATOM 710 O O . ARG A 1 88 ? 8.68 1.457 12.641 1 96.88 88 ARG A O 1
ATOM 717 N N . THR A 1 89 ? 9.352 2.307 10.656 1 94.56 89 THR A N 1
ATOM 718 C CA . THR A 1 89 ? 10.766 2.154 10.977 1 94.56 89 THR A CA 1
ATOM 719 C C . THR A 1 89 ? 11.141 2.992 12.203 1 94.56 89 THR A C 1
ATOM 721 O O . THR A 1 89 ? 11.773 2.496 13.125 1 94.56 89 THR A O 1
ATOM 724 N N . ALA A 1 90 ? 10.742 4.199 12.203 1 96.31 90 ALA A N 1
ATOM 725 C CA . ALA A 1 90 ? 11.039 5.09 13.32 1 96.31 90 ALA A CA 1
ATOM 726 C C . ALA A 1 90 ? 10.344 4.625 14.594 1 96.31 90 ALA A C 1
ATOM 728 O O . ALA A 1 90 ? 10.945 4.625 15.672 1 96.31 90 ALA A O 1
ATOM 729 N N . ALA A 1 91 ? 9.078 4.219 14.477 1 97.25 91 ALA A N 1
ATOM 730 C CA . ALA A 1 91 ? 8.312 3.77 15.633 1 97.25 91 ALA A CA 1
ATOM 731 C C . ALA A 1 91 ? 8.969 2.557 16.297 1 97.25 91 ALA A C 1
ATOM 733 O O . ALA A 1 91 ? 9.125 2.51 17.516 1 97.25 91 ALA A O 1
ATOM 734 N N . LEU A 1 92 ? 9.375 1.615 15.492 1 95 92 LEU A N 1
ATOM 735 C CA . LEU A 1 92 ? 10.016 0.409 16 1 95 92 LEU A CA 1
ATOM 736 C C . LEU A 1 92 ? 11.32 0.747 16.719 1 95 92 LEU A C 1
ATOM 738 O O . LEU A 1 92 ? 11.594 0.22 17.797 1 95 92 LEU A O 1
ATOM 742 N N . SER A 1 93 ? 12.07 1.63 16.141 1 94.19 93 SER A N 1
ATOM 743 C CA . SER A 1 93 ? 13.352 2.031 16.719 1 94.19 93 SER A CA 1
ATOM 744 C C . SER A 1 93 ? 13.141 2.742 18.062 1 94.19 93 SER A C 1
ATOM 746 O O . SER A 1 93 ? 13.984 2.645 18.953 1 94.19 93 SER A O 1
ATOM 748 N N . LEU A 1 94 ? 12.023 3.408 18.188 1 96.5 94 LEU A N 1
ATOM 749 C CA . LEU A 1 94 ? 11.75 4.18 19.391 1 96.5 94 LEU A CA 1
ATOM 750 C C . LEU A 1 94 ? 10.953 3.357 20.391 1 96.5 94 LEU A C 1
ATOM 752 O O . LEU A 1 94 ? 10.602 3.852 21.469 1 96.5 94 LEU A O 1
ATOM 756 N N . GLY A 1 95 ? 10.617 2.119 20 1 95 95 GLY A N 1
ATOM 757 C CA . GLY A 1 95 ? 9.859 1.234 20.875 1 95 95 GLY A CA 1
ATOM 758 C C . GLY A 1 95 ? 8.391 1.594 20.953 1 95 95 GLY A C 1
ATOM 759 O O . GLY A 1 95 ? 7.719 1.295 21.938 1 95 95 GLY A O 1
ATOM 760 N N . LEU A 1 96 ? 7.902 2.252 19.938 1 97.5 96 LEU A N 1
ATOM 761 C CA . LEU A 1 96 ? 6.508 2.678 19.922 1 97.5 96 LEU A CA 1
ATOM 762 C C . LEU A 1 96 ? 5.629 1.633 19.234 1 97.5 96 LEU A C 1
ATOM 764 O O . LEU A 1 96 ? 6.133 0.615 18.75 1 97.5 96 LEU A O 1
ATOM 768 N N . ASN A 1 97 ? 4.316 1.819 19.344 1 97.94 97 ASN A N 1
ATOM 769 C CA . ASN A 1 97 ? 3.377 0.882 18.75 1 97.94 97 ASN A CA 1
ATOM 770 C C . ASN A 1 97 ? 3.383 0.992 17.219 1 97.94 97 ASN A C 1
ATOM 772 O O . ASN A 1 97 ? 2.795 1.918 16.656 1 97.94 97 ASN A O 1
ATOM 776 N N . GLU A 1 98 ? 3.963 0.007 16.594 1 96.94 98 GLU A N 1
ATOM 777 C CA . GLU A 1 98 ? 4.164 0.004 15.141 1 96.94 98 GLU A CA 1
ATOM 778 C C . GLU A 1 98 ? 2.832 0.039 14.398 1 96.94 98 GLU A C 1
ATOM 780 O O . GLU A 1 98 ? 2.684 0.767 13.414 1 96.94 98 GLU A O 1
ATOM 785 N N . THR A 1 99 ? 1.845 -0.721 14.898 1 97.62 99 THR A N 1
ATOM 786 C CA . THR A 1 99 ? 0.563 -0.852 14.211 1 97.62 99 THR A CA 1
ATOM 787 C C . THR A 1 99 ? -0.208 0.464 14.258 1 97.62 99 THR A C 1
ATOM 789 O O . THR A 1 99 ? -0.816 0.864 13.258 1 97.62 99 THR A O 1
ATOM 792 N N . LEU A 1 100 ? -0.162 1.113 15.383 1 98.38 100 LEU A N 1
ATOM 793 C CA . LEU A 1 100 ? -0.829 2.406 15.484 1 98.38 100 LEU A CA 1
ATOM 794 C C . LEU A 1 100 ? -0.175 3.426 14.555 1 98.38 100 LEU A C 1
ATOM 796 O O . LEU A 1 100 ? -0.866 4.141 13.828 1 98.38 100 LEU A O 1
ATOM 800 N N . ALA A 1 101 ? 1.162 3.494 14.578 1 98.12 101 ALA A N 1
ATOM 801 C CA . ALA A 1 101 ? 1.873 4.402 13.688 1 98.12 101 ALA A CA 1
ATOM 802 C C . ALA A 1 101 ? 1.537 4.109 12.227 1 98.12 101 ALA A C 1
ATOM 804 O O . ALA A 1 101 ? 1.3 5.031 11.438 1 98.12 101 ALA A O 1
ATOM 805 N N . GLU A 1 102 ? 1.488 2.836 11.891 1 98.12 102 GLU A N 1
ATOM 806 C CA . GLU A 1 102 ? 1.125 2.412 10.539 1 98.12 102 GLU A CA 1
ATOM 807 C C . GLU A 1 102 ? -0.278 2.887 10.172 1 98.12 102 GLU A C 1
ATOM 809 O O . GLU A 1 102 ? -0.492 3.42 9.078 1 98.12 102 GLU A O 1
ATOM 814 N N . THR A 1 103 ? -1.204 2.682 11.055 1 98.25 103 THR A N 1
ATOM 815 C CA . THR A 1 103 ? -2.605 3.004 10.805 1 98.25 103 THR A CA 1
ATOM 816 C C . THR A 1 103 ? -2.781 4.5 10.578 1 98.25 103 THR A C 1
ATOM 818 O O . THR A 1 103 ? -3.438 4.914 9.617 1 98.25 103 THR A O 1
ATOM 821 N N . VAL A 1 104 ? -2.145 5.297 11.445 1 97.75 104 VAL A N 1
ATOM 822 C CA . VAL A 1 104 ? -2.225 6.75 11.312 1 97.75 104 VAL A CA 1
ATOM 823 C C . VAL A 1 104 ? -1.604 7.184 9.984 1 97.75 104 VAL A C 1
ATOM 825 O O . VAL A 1 104 ? -2.152 8.039 9.289 1 97.75 104 VAL A O 1
ATOM 828 N N . ALA A 1 105 ? -0.516 6.59 9.617 1 97.81 105 ALA A N 1
ATOM 829 C CA . ALA A 1 105 ? 0.154 6.922 8.359 1 97.81 105 ALA A CA 1
ATOM 830 C C . ALA A 1 105 ? -0.726 6.574 7.164 1 97.81 105 ALA A C 1
ATOM 832 O O . ALA A 1 105 ? -0.83 7.359 6.215 1 97.81 105 ALA A O 1
ATOM 833 N N . LEU A 1 106 ? -1.375 5.422 7.215 1 97.56 106 LEU A N 1
ATOM 834 C CA . LEU A 1 106 ? -2.23 4.98 6.117 1 97.56 106 LEU A CA 1
ATOM 835 C C . LEU A 1 106 ? -3.426 5.914 5.953 1 97.56 106 LEU A C 1
ATOM 837 O O . LEU A 1 106 ? -3.934 6.09 4.844 1 97.56 106 LEU A O 1
ATOM 841 N N . ALA A 1 107 ? -3.832 6.574 7.008 1 97.31 107 ALA A N 1
ATOM 842 C CA . ALA A 1 107 ? -5.066 7.359 6.984 1 97.31 107 ALA A CA 1
ATOM 843 C C . ALA A 1 107 ? -4.77 8.844 6.793 1 97.31 107 ALA A C 1
ATOM 845 O O . ALA A 1 107 ? -5.672 9.625 6.496 1 97.31 107 ALA A O 1
ATOM 846 N N . HIS A 1 108 ? -3.541 9.258 6.93 1 95.25 108 HIS A N 1
ATOM 847 C CA . HIS A 1 108 ? -3.213 10.664 7.113 1 95.25 108 HIS A CA 1
ATOM 848 C C . HIS A 1 108 ? -3.592 11.484 5.883 1 95.25 108 HIS A C 1
ATOM 850 O O . HIS A 1 108 ? -3.98 12.648 6 1 95.25 108 HIS A O 1
ATOM 856 N N . ASP A 1 109 ? -3.529 10.852 4.715 1 94.44 109 ASP A N 1
ATOM 857 C CA . ASP A 1 109 ? -3.68 11.602 3.471 1 94.44 109 ASP A CA 1
ATOM 858 C C . ASP A 1 109 ? -5.062 11.391 2.863 1 94.44 109 ASP A C 1
ATOM 860 O O . ASP A 1 109 ? -5.344 11.859 1.76 1 94.44 109 ASP A O 1
ATOM 864 N N . LEU A 1 110 ? -5.977 10.734 3.57 1 95.94 110 LEU A N 1
ATOM 865 C CA . LEU A 1 110 ? -7.277 10.359 3.027 1 95.94 110 LEU A CA 1
ATOM 866 C C . LEU A 1 110 ? -8.078 11.594 2.621 1 95.94 110 LEU A C 1
ATOM 868 O O . LEU A 1 110 ? -8.93 11.516 1.736 1 95.94 110 LEU A O 1
ATOM 872 N N . GLY A 1 111 ? -7.816 12.695 3.227 1 95.44 111 GLY A N 1
ATOM 873 C CA . GLY A 1 111 ? -8.664 13.867 3.082 1 95.44 111 GLY A CA 1
ATOM 874 C C . GLY A 1 111 ? -8.234 14.781 1.947 1 95.44 111 GLY A C 1
ATOM 875 O O . GLY A 1 111 ? -8.914 15.766 1.645 1 95.44 111 GLY A O 1
ATOM 876 N N . HIS A 1 112 ? -7.152 14.453 1.262 1 94.62 112 HIS A N 1
ATOM 877 C CA . HIS A 1 112 ? -6.684 15.32 0.191 1 94.62 112 HIS A CA 1
ATOM 878 C C . HIS A 1 112 ? -7.637 15.297 -1 1 94.62 112 HIS A C 1
ATOM 880 O O . HIS A 1 112 ? -8.094 14.227 -1.412 1 94.62 112 HIS A O 1
ATOM 886 N N . PRO A 1 113 ? -7.953 16.453 -1.533 1 95.31 113 PRO A N 1
ATOM 887 C CA . PRO A 1 113 ? -8.75 16.547 -2.762 1 95.31 113 PRO A CA 1
ATOM 888 C C . PRO A 1 113 ? -7.922 16.281 -4.016 1 95.31 113 PRO A C 1
ATOM 890 O O . PRO A 1 113 ? -6.707 16.062 -3.93 1 95.31 113 PRO A O 1
ATOM 893 N N . PRO A 1 114 ? -8.617 16.172 -5.145 1 93.12 114 PRO A N 1
ATOM 894 C CA . PRO A 1 114 ? -7.848 16.094 -6.391 1 93.12 114 PRO A CA 1
ATOM 895 C C . PRO A 1 114 ? -6.902 17.281 -6.57 1 93.12 114 PRO A C 1
ATOM 897 O O . PRO A 1 114 ? -7.156 18.375 -6.035 1 93.12 114 PRO A O 1
ATOM 900 N N . PHE A 1 115 ? -5.863 17.078 -7.242 1 90 115 PHE A N 1
ATOM 901 C CA . PHE A 1 115 ? -4.914 18.078 -7.711 1 90 115 PHE A CA 1
ATOM 902 C C . PHE A 1 115 ? -4.062 18.594 -6.559 1 90 115 PHE A C 1
ATOM 904 O O . PHE A 1 115 ? -3.672 19.766 -6.547 1 90 115 PHE A O 1
ATOM 911 N N . GLY A 1 116 ? -3.934 17.828 -5.52 1 83.19 116 GLY A N 1
ATOM 912 C CA . GLY A 1 116 ? -2.938 18.047 -4.48 1 83.19 116 GLY A CA 1
ATOM 913 C C . GLY A 1 116 ? -3.221 19.266 -3.623 1 83.19 116 GLY A C 1
ATOM 914 O O . GLY A 1 116 ? -4.371 19.516 -3.26 1 83.19 116 GLY A O 1
ATOM 915 N N . HIS A 1 117 ? -2.145 20 -3.254 1 83.75 117 HIS A N 1
ATOM 916 C CA . HIS A 1 117 ? -2.252 21.156 -2.357 1 83.75 117 HIS A CA 1
ATOM 917 C C . HIS A 1 117 ? -2.992 22.312 -3.027 1 83.75 117 HIS A C 1
ATOM 919 O O . HIS A 1 117 ? -3.666 23.094 -2.355 1 83.75 117 HIS A O 1
ATOM 925 N N . ALA A 1 118 ? -2.881 22.328 -4.305 1 86.56 118 ALA A N 1
ATOM 926 C CA . ALA A 1 118 ? -3.621 23.359 -5.035 1 86.56 118 ALA A CA 1
ATOM 927 C C . ALA A 1 118 ? -5.125 23.172 -4.875 1 86.56 118 ALA A C 1
ATOM 929 O O . ALA A 1 118 ? -5.859 24.125 -4.645 1 86.56 118 ALA A O 1
ATOM 930 N N . GLY A 1 119 ? -5.508 21.922 -5.012 1 91.56 119 GLY A N 1
ATOM 931 C CA . GLY A 1 119 ? -6.91 21.625 -4.793 1 91.56 119 GLY A CA 1
ATOM 932 C C . GLY A 1 119 ? -7.379 21.938 -3.389 1 91.56 119 GLY A C 1
ATOM 933 O O . GLY A 1 119 ? -8.5 22.422 -3.195 1 91.56 119 GLY A O 1
ATOM 934 N N . GLU A 1 120 ? -6.539 21.719 -2.447 1 92.69 120 GLU A N 1
ATOM 935 C CA . GLU A 1 120 ? -6.871 22 -1.052 1 92.69 120 GLU A CA 1
ATOM 936 C C . GLU A 1 120 ? -7.051 23.5 -0.811 1 92.69 120 GLU A C 1
ATOM 938 O O . GLU A 1 120 ? -8.039 23.922 -0.202 1 92.69 120 GLU A O 1
ATOM 943 N N . ARG A 1 121 ? -6.137 24.297 -1.271 1 92.25 121 ARG A N 1
ATOM 944 C CA . ARG A 1 121 ? -6.211 25.734 -1.102 1 92.25 121 ARG A CA 1
ATOM 945 C C . ARG A 1 121 ? -7.461 26.312 -1.765 1 92.25 121 ARG A C 1
ATOM 947 O O . ARG A 1 121 ? -8.133 27.172 -1.198 1 92.25 121 ARG A O 1
ATOM 954 N N . LEU A 1 122 ? -7.684 25.781 -2.914 1 94.75 122 LEU A N 1
ATOM 955 C CA . LEU A 1 122 ? -8.836 26.281 -3.656 1 94.75 122 LEU A CA 1
ATOM 956 C C . LEU A 1 122 ? -10.133 25.938 -2.934 1 94.75 122 LEU A C 1
ATOM 958 O O . LEU A 1 122 ? -11.008 26.781 -2.777 1 94.75 122 LEU A O 1
ATOM 962 N N . LEU A 1 123 ? -10.297 24.672 -2.51 1 97.06 123 LEU A N 1
ATOM 963 C CA . LEU A 1 123 ? -11.516 24.266 -1.817 1 97.06 123 LEU A CA 1
ATOM 964 C C . LEU A 1 123 ? -11.703 25.062 -0.53 1 97.06 123 LEU A C 1
ATOM 966 O O . LEU A 1 123 ? -12.828 25.406 -0.168 1 97.06 123 LEU A O 1
ATOM 970 N N . ASP A 1 124 ? -10.602 25.312 0.147 1 97.06 124 ASP A N 1
ATOM 971 C CA . ASP A 1 124 ? -10.688 26.141 1.348 1 97.06 124 ASP A CA 1
ATOM 972 C C . ASP A 1 124 ? -11.18 27.531 1.014 1 97.06 124 ASP A C 1
ATOM 974 O O . ASP A 1 124 ? -12.031 28.094 1.72 1 97.06 124 ASP A O 1
ATOM 978 N N . SER A 1 125 ? -10.609 28.141 -0.057 1 96.44 125 SER A N 1
ATOM 979 C CA . SER A 1 125 ? -11.023 29.469 -0.489 1 96.44 125 SER A CA 1
ATOM 980 C C . SER A 1 125 ? -12.516 29.5 -0.824 1 96.44 125 SER A C 1
ATOM 982 O O . SER A 1 125 ? -13.227 30.406 -0.415 1 96.44 125 SER A O 1
ATOM 984 N N . LEU A 1 126 ? -12.977 28.484 -1.53 1 96.81 126 LEU A N 1
ATOM 985 C CA . LEU A 1 126 ? -14.383 28.406 -1.912 1 96.81 126 LEU A CA 1
ATOM 986 C C . LEU A 1 126 ? -15.266 28.25 -0.683 1 96.81 126 LEU A C 1
ATOM 988 O O . LEU A 1 126 ? -16.312 28.891 -0.583 1 96.81 126 LEU A O 1
ATOM 992 N N . MET A 1 127 ? -14.836 27.438 0.234 1 97.88 127 MET A N 1
ATOM 993 C CA . MET A 1 127 ? -15.625 27.172 1.432 1 97.88 127 MET A CA 1
ATOM 994 C C . MET A 1 127 ? -15.688 28.406 2.328 1 97.88 127 MET A C 1
ATOM 996 O O . MET A 1 127 ? -16.703 28.656 2.986 1 97.88 127 MET A O 1
ATOM 1000 N N . ARG A 1 128 ? -14.625 29.141 2.393 1 97.06 128 ARG A N 1
ATOM 1001 C CA . ARG A 1 128 ? -14.609 30.375 3.178 1 97.06 128 ARG A CA 1
ATOM 1002 C C . ARG A 1 128 ? -15.672 31.359 2.676 1 97.06 128 ARG A C 1
ATOM 1004 O O . ARG A 1 128 ? -16.25 32.094 3.465 1 97.06 128 ARG A O 1
ATOM 1011 N N . GLY A 1 129 ? -15.891 31.328 1.415 1 96.19 129 GLY A N 1
ATOM 1012 C CA . GLY A 1 129 ? -16.953 32.156 0.837 1 96.19 129 GLY A CA 1
ATOM 1013 C C . GLY A 1 129 ? -18.328 31.781 1.357 1 96.19 129 GLY A C 1
ATOM 1014 O O . GLY A 1 129 ? -19.266 32.562 1.237 1 96.19 129 GLY A O 1
ATOM 1015 N N . HIS A 1 130 ? -18.391 30.688 1.974 1 96.75 130 HIS A N 1
ATOM 1016 C CA . HIS A 1 130 ? -19.672 30.234 2.52 1 96.75 130 HIS A CA 1
ATOM 1017 C C . HIS A 1 130 ? -19.609 30.094 4.039 1 96.75 130 HIS A C 1
ATOM 1019 O O . HIS A 1 130 ? -20.406 29.391 4.641 1 96.75 130 HIS A O 1
ATOM 1025 N N . GLY A 1 131 ? -18.516 30.641 4.637 1 95.88 131 GLY A N 1
ATOM 1026 C CA . GLY A 1 131 ? -18.406 30.688 6.086 1 95.88 131 GLY A CA 1
ATOM 1027 C C . GLY A 1 131 ? -17.844 29.422 6.688 1 95.88 131 GLY A C 1
ATOM 1028 O O . GLY A 1 131 ? -17.984 29.172 7.887 1 95.88 131 GLY A O 1
ATOM 1029 N N . GLU A 1 132 ? -17.234 28.578 5.863 1 96.19 132 GLU A N 1
ATOM 1030 C CA . GLU A 1 132 ? -16.641 27.328 6.309 1 96.19 132 GLU A CA 1
ATOM 1031 C C . GLU A 1 132 ? -15.172 27.234 5.902 1 96.19 132 GLU A C 1
ATOM 1033 O O . GLU A 1 132 ? -14.609 28.188 5.355 1 96.19 132 GLU A O 1
ATOM 1038 N N . THR A 1 133 ? -14.531 26.172 6.316 1 95.69 133 THR A N 1
ATOM 1039 C CA . THR A 1 133 ? -13.125 25.953 5.973 1 95.69 133 THR A CA 1
ATOM 1040 C C . THR A 1 133 ? -12.914 24.547 5.434 1 95.69 133 THR A C 1
ATOM 1042 O O . THR A 1 133 ? -13.812 23.703 5.504 1 95.69 133 THR A O 1
ATOM 1045 N N . PHE A 1 134 ? -11.805 24.375 4.82 1 95.88 134 PHE A N 1
ATOM 1046 C CA . PHE A 1 134 ? -11.406 23.062 4.352 1 95.88 134 PHE A CA 1
ATOM 1047 C C . PHE A 1 134 ? -9.914 22.828 4.578 1 95.88 134 PHE A C 1
ATOM 1049 O O . PHE A 1 134 ? -9.094 23.703 4.266 1 95.88 134 PHE A O 1
ATOM 1056 N N . ASP A 1 135 ? -9.633 21.766 5.152 1 94.06 135 ASP A N 1
ATOM 1057 C CA . ASP A 1 135 ? -8.266 21.25 5.219 1 94.06 135 ASP A CA 1
ATOM 1058 C C . ASP A 1 135 ? -8.25 19.719 5.172 1 94.06 135 ASP A C 1
ATOM 1060 O O . ASP A 1 135 ? -9.172 19.078 5.668 1 94.06 135 ASP A O 1
ATOM 1064 N N . HIS A 1 136 ? -7.203 19.188 4.598 1 93.62 136 HIS A N 1
ATOM 1065 C CA . HIS A 1 136 ? -7.203 17.75 4.305 1 93.62 136 HIS A CA 1
ATOM 1066 C C . HIS A 1 136 ? -7.219 16.938 5.586 1 93.62 136 HIS A C 1
ATOM 1068 O O . HIS A 1 136 ? -7.715 15.805 5.598 1 93.62 136 HIS A O 1
ATOM 1074 N N . ASN A 1 137 ? -6.676 17.453 6.688 1 92.25 137 ASN A N 1
ATOM 1075 C CA . ASN A 1 137 ? -6.688 16.703 7.941 1 92.25 137 ASN A CA 1
ATOM 1076 C C . ASN A 1 137 ? -8.102 16.562 8.5 1 92.25 137 ASN A C 1
ATOM 1078 O O . ASN A 1 137 ? -8.523 15.469 8.875 1 92.25 137 ASN A O 1
ATOM 1082 N N . SER A 1 138 ? -8.758 17.703 8.523 1 92.81 138 SER A N 1
ATOM 1083 C CA . SER A 1 138 ? -10.148 17.672 8.977 1 92.81 138 SER A CA 1
ATOM 1084 C C . SER A 1 138 ? -11.008 16.828 8.055 1 92.81 138 SER A C 1
ATOM 1086 O O . SER A 1 138 ? -11.93 16.141 8.508 1 92.81 138 SER A O 1
ATOM 1088 N N . GLN A 1 139 ? -10.75 16.938 6.816 1 95.25 139 GLN A N 1
ATOM 1089 C CA . GLN A 1 139 ? -11.484 16.141 5.844 1 95.25 139 GLN A CA 1
ATOM 1090 C C . GLN A 1 139 ? -11.227 14.641 6.043 1 95.25 139 GLN A C 1
ATOM 1092 O O . GLN A 1 139 ? -12.125 13.82 5.879 1 95.25 139 GLN A O 1
ATOM 1097 N N . ALA A 1 140 ? -9.961 14.266 6.355 1 95.5 140 ALA A N 1
ATOM 1098 C CA . ALA A 1 140 ? -9.656 12.867 6.645 1 95.5 140 ALA A CA 1
ATOM 1099 C C . ALA A 1 140 ? -10.492 12.352 7.816 1 95.5 140 ALA A C 1
ATOM 1101 O O . ALA A 1 140 ? -11.062 11.258 7.75 1 95.5 140 ALA A O 1
ATOM 1102 N N . ARG A 1 141 ? -10.531 13.156 8.867 1 94.56 141 ARG A N 1
ATOM 1103 C CA . ARG A 1 141 ? -11.336 12.789 10.023 1 94.56 141 ARG A CA 1
ATOM 1104 C C . ARG A 1 141 ? -12.805 12.648 9.648 1 94.56 141 ARG A C 1
ATOM 1106 O O . ARG A 1 141 ? -13.477 11.703 10.078 1 94.56 141 ARG A O 1
ATOM 1113 N N . ARG A 1 142 ? -13.297 13.594 8.906 1 94.25 142 ARG A N 1
ATOM 1114 C CA . ARG A 1 142 ? -14.68 13.555 8.453 1 94.25 142 ARG A CA 1
ATOM 1115 C C . ARG A 1 142 ? -14.953 12.289 7.641 1 94.25 142 ARG A C 1
ATOM 1117 O O . ARG A 1 142 ? -15.992 11.648 7.816 1 94.25 142 ARG A O 1
ATOM 1124 N N . ILE A 1 143 ? -14.062 11.922 6.805 1 95.94 143 ILE A N 1
ATOM 1125 C CA . ILE A 1 143 ? -14.203 10.734 5.973 1 95.94 143 ILE A CA 1
ATOM 1126 C C . ILE A 1 143 ? -14.336 9.5 6.859 1 95.94 143 ILE A C 1
ATOM 1128 O O . ILE A 1 143 ? -15.273 8.711 6.711 1 95.94 143 ILE A O 1
ATOM 1132 N N . VAL A 1 144 ? -13.477 9.344 7.863 1 95.88 144 VAL A N 1
ATOM 1133 C CA . VAL A 1 144 ? -13.398 8.086 8.602 1 95.88 144 VAL A CA 1
ATOM 1134 C C . VAL A 1 144 ? -14.453 8.078 9.703 1 95.88 144 VAL A C 1
ATOM 1136 O O . VAL A 1 144 ? -14.781 7.016 10.25 1 95.88 144 VAL A O 1
ATOM 1139 N N . THR A 1 145 ? -15.07 9.25 10.039 1 94.44 145 THR A N 1
ATOM 1140 C CA . THR A 1 145 ? -16.031 9.281 11.133 1 94.44 145 THR A CA 1
ATOM 1141 C C . THR A 1 145 ? -17.453 9.43 10.602 1 94.44 145 THR A C 1
ATOM 1143 O O . THR A 1 145 ? -18.422 9.148 11.312 1 94.44 145 THR A O 1
ATOM 1146 N N . LEU A 1 146 ? -17.562 9.883 9.32 1 92.81 146 LEU A N 1
ATOM 1147 C CA . LEU A 1 146 ? -18.906 10.227 8.883 1 92.81 146 LEU A CA 1
ATOM 1148 C C . LEU A 1 146 ? -19.156 9.719 7.465 1 92.81 146 LEU A C 1
ATOM 1150 O O . LEU A 1 146 ? -20.188 9.102 7.203 1 92.81 146 LEU A O 1
ATOM 1154 N N . LEU A 1 147 ? -18.281 9.961 6.527 1 92.94 147 LEU A N 1
ATOM 1155 C CA . LEU A 1 147 ? -18.578 9.812 5.109 1 92.94 147 LEU A CA 1
ATOM 1156 C C . LEU A 1 147 ? -18.438 8.352 4.676 1 92.94 147 LEU A C 1
ATOM 1158 O O . LEU A 1 147 ? -19.188 7.879 3.824 1 92.94 147 LEU A O 1
ATOM 1162 N N . GLU A 1 148 ? -17.391 7.684 5.219 1 90.75 148 GLU A N 1
ATOM 1163 C CA . GLU A 1 148 ? -17.25 6.266 4.898 1 90.75 148 GLU A CA 1
ATOM 1164 C C . GLU A 1 148 ? -18.375 5.449 5.543 1 90.75 148 GLU A C 1
ATOM 1166 O O . GLU A 1 148 ? -18.844 5.785 6.633 1 90.75 148 GLU A O 1
ATOM 1171 N N . GLU A 1 149 ? -18.781 4.52 4.758 1 81.25 149 GLU A N 1
ATOM 1172 C CA . GLU A 1 149 ? -19.828 3.652 5.289 1 81.25 149 GLU A CA 1
ATOM 1173 C C . GLU A 1 149 ? -19.312 2.242 5.539 1 81.25 149 GLU A C 1
ATOM 1175 O O . GLU A 1 149 ? -18.734 1.617 4.641 1 81.25 149 GLU A O 1
ATOM 1180 N N . ARG A 1 150 ? -19.312 2.064 6.766 1 72.38 150 ARG A N 1
ATOM 1181 C CA . ARG A 1 150 ? -19.016 0.684 7.129 1 72.38 150 ARG A CA 1
ATOM 1182 C C . ARG A 1 150 ? -20.266 -0.196 7.023 1 72.38 150 ARG A C 1
ATOM 1184 O O . ARG A 1 150 ? -21.312 0.266 6.598 1 72.38 150 ARG A O 1
ATOM 1191 N N . SER A 1 151 ? -20.156 -1.443 7.527 1 62.41 151 SER A N 1
ATOM 1192 C CA . SER A 1 151 ? -21.312 -2.344 7.574 1 62.41 151 SER A CA 1
ATOM 1193 C C . SER A 1 151 ? -22.359 -1.853 8.57 1 62.41 151 SER A C 1
ATOM 1195 O O . SER A 1 151 ? -22.016 -1.285 9.609 1 62.41 151 SER A O 1
ATOM 1197 N N . GLY A 1 152 ? -23.594 -1.724 8.047 1 59.69 152 GLY A N 1
ATOM 1198 C CA . GLY A 1 152 ? -24.719 -1.396 8.891 1 59.69 152 GLY A CA 1
ATOM 1199 C C . GLY A 1 152 ? -25.062 0.083 8.891 1 59.69 152 GLY A C 1
ATOM 1200 O O . GLY A 1 152 ? -24.766 0.791 7.926 1 59.69 152 GLY A O 1
ATOM 1201 N N . GLU A 1 153 ? -25.719 0.588 9.891 1 63.22 153 GLU A N 1
ATOM 1202 C CA . GLU A 1 153 ? -26.297 1.919 10.039 1 63.22 153 GLU A CA 1
ATOM 1203 C C . GLU A 1 153 ? -25.297 2.889 10.672 1 63.22 153 GLU A C 1
ATOM 1205 O O . GLU A 1 153 ? -25.578 4.086 10.766 1 63.22 153 GLU A O 1
ATOM 1210 N N . GLN A 1 154 ? -24.094 2.428 10.969 1 75.19 154 GLN A N 1
ATOM 1211 C CA . GLN A 1 154 ? -23.203 3.336 11.68 1 75.19 154 GLN A CA 1
ATOM 1212 C C . GLN A 1 154 ? -22.297 4.086 10.703 1 75.19 154 GLN A C 1
ATOM 1214 O O . GLN A 1 154 ? -21.625 3.469 9.867 1 75.19 154 GLN A O 1
ATOM 1219 N N . PRO A 1 155 ? -22.375 5.426 10.836 1 86.12 155 PRO A N 1
ATOM 1220 C CA . PRO A 1 155 ? -21.516 6.234 9.969 1 86.12 155 PRO A CA 1
ATOM 1221 C C . PRO A 1 155 ? -20.031 6.082 10.312 1 86.12 155 PRO A C 1
ATOM 1223 O O . PRO A 1 155 ? -19.688 5.887 11.477 1 86.12 155 PRO A O 1
ATOM 1226 N N . GLY A 1 156 ? -19.25 6.156 9.258 1 92.31 156 GLY A N 1
ATOM 1227 C CA . GLY A 1 156 ? -17.812 6.156 9.453 1 92.31 156 GLY A CA 1
ATOM 1228 C C . GLY A 1 156 ? -17.25 4.773 9.719 1 92.31 156 GLY A C 1
ATOM 1229 O O . GLY A 1 156 ? -17.906 3.766 9.438 1 92.31 156 GLY A O 1
ATOM 1230 N N . LEU A 1 157 ? -16 4.688 10.258 1 94.38 157 LEU A N 1
ATOM 1231 C CA . LEU A 1 157 ? -15.281 3.428 10.398 1 94.38 157 LEU A CA 1
ATOM 1232 C C . LEU A 1 157 ? -15.188 3.02 11.867 1 94.38 157 LEU A C 1
ATOM 1234 O O . LEU A 1 157 ? -14.688 1.938 12.18 1 94.38 157 LEU A O 1
ATOM 1238 N N . ASN A 1 158 ? -15.625 3.871 12.781 1 94.94 158 ASN A N 1
ATOM 1239 C CA . ASN A 1 158 ? -15.516 3.641 14.219 1 94.94 158 ASN A CA 1
ATOM 1240 C C . ASN A 1 158 ? -14.086 3.309 14.625 1 94.94 158 ASN A C 1
ATOM 1242 O O . ASN A 1 158 ? -13.852 2.332 15.336 1 94.94 158 ASN A O 1
ATOM 1246 N N . LEU A 1 159 ? -13.148 4.102 14.148 1 96.5 159 LEU A N 1
ATOM 1247 C CA . LEU A 1 159 ? -11.742 3.936 14.516 1 96.5 159 LEU A CA 1
ATOM 1248 C C . LEU A 1 159 ? -11.523 4.266 15.984 1 96.5 159 LEU A C 1
ATOM 1250 O O . LEU A 1 159 ? -12.367 4.898 16.625 1 96.5 159 LEU A O 1
ATOM 1254 N N . THR A 1 160 ? -10.445 3.795 16.531 1 97.44 160 THR A N 1
ATOM 1255 C CA . THR A 1 160 ? -10.086 4.117 17.906 1 97.44 160 THR A CA 1
ATOM 1256 C C . THR A 1 160 ? -9.828 5.613 18.062 1 97.44 160 THR A C 1
ATOM 1258 O O . THR A 1 160 ? -9.422 6.281 17.109 1 97.44 160 THR A O 1
ATOM 1261 N N . LEU A 1 161 ? -9.969 6.121 19.234 1 95.31 161 LEU A N 1
ATOM 1262 C CA . LEU A 1 161 ? -9.703 7.52 19.531 1 95.31 161 LEU A CA 1
ATOM 1263 C C . LEU A 1 161 ? -8.227 7.852 19.328 1 95.31 161 LEU A C 1
ATOM 1265 O O . LEU A 1 161 ? -7.887 8.969 18.938 1 95.31 161 LEU A O 1
ATOM 1269 N N . ASP A 1 162 ? -7.336 6.887 19.578 1 95.31 162 ASP A N 1
ATOM 1270 C CA . ASP A 1 162 ? -5.906 7.078 19.359 1 95.31 162 ASP A CA 1
ATOM 1271 C C . ASP A 1 162 ? -5.613 7.344 17.875 1 95.31 162 ASP A C 1
ATOM 1273 O O . ASP A 1 162 ? -4.844 8.242 17.547 1 95.31 162 ASP A O 1
ATOM 1277 N N . THR A 1 163 ? -6.258 6.516 17.016 1 96.69 163 THR A N 1
ATOM 1278 C CA . THR A 1 163 ? -6.086 6.703 15.586 1 96.69 163 THR A CA 1
ATOM 1279 C C . THR A 1 163 ? -6.629 8.062 15.148 1 96.69 163 THR A C 1
ATOM 1281 O O . THR A 1 163 ? -5.965 8.797 14.414 1 96.69 163 THR A O 1
ATOM 1284 N N . LEU A 1 164 ? -7.793 8.43 15.688 1 95.25 164 LEU A N 1
ATOM 1285 C CA . LEU A 1 164 ? -8.422 9.695 15.328 1 95.25 164 LEU A CA 1
ATOM 1286 C C . LEU A 1 164 ? -7.578 10.875 15.781 1 95.25 164 LEU A C 1
ATOM 1288 O O . LEU A 1 164 ? -7.461 11.875 15.07 1 95.25 164 LEU A O 1
ATOM 1292 N N . ASP A 1 165 ? -7.047 10.75 16.891 1 90.12 165 ASP A N 1
ATOM 1293 C CA . ASP A 1 165 ? -6.203 11.812 17.422 1 90.12 165 ASP A CA 1
ATOM 1294 C C . ASP A 1 165 ? -4.973 12.023 16.547 1 90.12 165 ASP A C 1
ATOM 1296 O O . ASP A 1 165 ? -4.48 13.148 16.422 1 90.12 165 ASP A O 1
ATOM 1300 N N . GLY A 1 166 ? -4.48 10.984 15.961 1 92.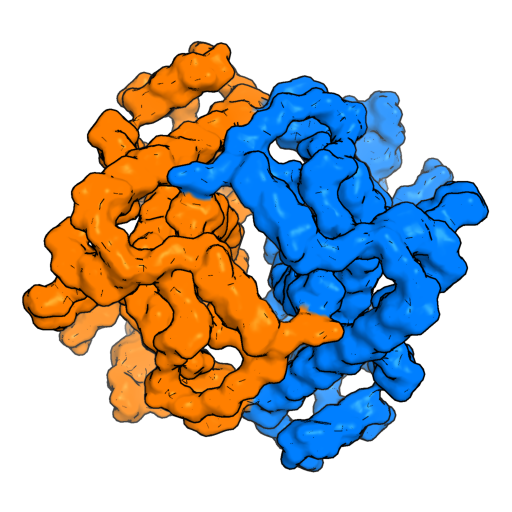19 166 GLY A N 1
ATOM 1301 C CA . GLY A 1 166 ? -3.322 11.07 15.086 1 92.19 166 GLY A CA 1
ATOM 1302 C C . GLY A 1 166 ? -3.623 11.75 13.758 1 92.19 166 GLY A C 1
ATOM 1303 O O . GLY A 1 166 ? -2.709 12.195 13.062 1 92.19 166 GLY A O 1
ATOM 1304 N N . LEU A 1 167 ? -4.852 11.797 13.328 1 90.06 167 LEU A N 1
ATOM 1305 C CA . LEU A 1 167 ? -5.242 12.398 12.062 1 90.06 167 LEU A CA 1
ATOM 1306 C C . LEU A 1 167 ? -5.387 13.914 12.203 1 90.06 167 LEU A C 1
ATOM 1308 O O . LEU A 1 167 ? -5.34 14.641 11.203 1 90.06 167 LEU A O 1
ATOM 1312 N N . ASN A 1 168 ? -5.676 14.414 13.375 1 71.25 168 ASN A N 1
ATOM 1313 C CA . ASN A 1 168 ? -5.926 15.836 13.586 1 71.25 168 ASN A CA 1
ATOM 1314 C C . ASN A 1 168 ? -4.652 16.578 13.977 1 71.25 168 ASN A C 1
ATOM 1316 O O . ASN A 1 168 ? -4.5 17 15.125 1 71.25 168 ASN A O 1
ATOM 1320 N N . LYS A 1 169 ? -3.654 16.484 13 1 59.03 169 LYS A N 1
ATOM 1321 C CA . LYS A 1 169 ? -2.395 17.125 13.383 1 59.03 169 LYS A CA 1
ATOM 1322 C C . LYS A 1 169 ? -2.598 18.594 13.711 1 59.03 169 LYS A C 1
ATOM 1324 O O . LYS A 1 169 ? -1.951 19.125 14.617 1 59.03 169 LYS A O 1
ATOM 1329 N N . HIS A 1 170 ? -3.299 19.344 12.742 1 49.22 170 HIS A N 1
ATOM 1330 C CA . HIS A 1 170 ? -3.34 20.797 12.836 1 49.22 170 HIS A CA 1
ATOM 1331 C C . HIS A 1 170 ? -4.48 21.25 13.742 1 49.22 170 HIS A C 1
ATOM 1333 O O . HIS A 1 170 ? -4.508 22.406 14.18 1 49.22 170 HIS A O 1
ATOM 1339 N N . GLY A 1 171 ? -5.477 20.562 13.492 1 48.78 171 GLY A N 1
ATOM 1340 C CA . GLY A 1 171 ? -6.668 21.156 14.07 1 48.78 171 GLY A CA 1
ATOM 1341 C C . GLY A 1 171 ? -6.574 21.344 15.57 1 48.78 171 GLY A C 1
ATOM 1342 O O . GLY A 1 171 ? -7.582 21.609 16.234 1 48.78 171 GLY A O 1
ATOM 1343 N N . ARG A 1 172 ? -5.5 20.969 16.016 1 45.06 172 ARG A N 1
ATOM 1344 C CA . ARG A 1 172 ? -5.387 21.25 17.453 1 45.06 172 ARG A CA 1
ATOM 1345 C C . ARG A 1 172 ? -5.445 22.75 17.703 1 45.06 172 ARG A C 1
ATOM 1347 O O . ARG A 1 172 ? -5.367 23.188 18.859 1 45.06 172 ARG A O 1
ATOM 1354 N N . ALA A 1 173 ? -5.289 23.391 16.656 1 42.5 173 ALA A N 1
ATOM 1355 C CA . ALA A 1 173 ? -5.48 24.812 16.938 1 42.5 173 ALA A CA 1
ATOM 1356 C C . ALA A 1 173 ? -6.863 25.078 17.531 1 42.5 173 ALA A C 1
ATOM 1358 O O . ALA A 1 173 ? -7.035 25.984 18.359 1 42.5 173 ALA A O 1
ATOM 1359 N N . ALA A 1 174 ? -7.855 24.562 16.844 1 41.12 174 ALA A N 1
ATOM 1360 C CA . ALA A 1 174 ? -9.164 24.922 17.375 1 41.12 174 ALA A CA 1
ATOM 1361 C C . ALA A 1 174 ? -9.406 24.234 18.719 1 41.12 174 ALA A C 1
ATOM 1363 O O . ALA A 1 174 ? -10.477 24.391 19.312 1 41.12 174 ALA A O 1
ATOM 1364 N N . LEU A 1 175 ? -8.664 23.297 18.969 1 43.69 175 LEU A N 1
ATOM 1365 C CA . LEU A 1 175 ? -8.945 22.719 20.281 1 43.69 175 LEU A CA 1
ATOM 1366 C C . LEU A 1 175 ? -8.516 23.672 21.391 1 43.69 175 LEU A C 1
ATOM 1368 O O . LEU A 1 175 ? -7.562 24.438 21.234 1 43.69 175 LEU A O 1
ATOM 1372 N N . PRO A 1 176 ? -9.359 23.969 22.266 1 44.41 176 PRO A N 1
ATOM 1373 C CA . PRO A 1 176 ? -8.984 24.766 23.422 1 44.41 176 PRO A CA 1
ATOM 1374 C C . PRO A 1 176 ? -7.566 24.484 23.922 1 44.41 176 PRO A C 1
ATOM 1376 O O . PRO A 1 176 ? -7.012 23.422 23.625 1 44.41 176 PRO A O 1
ATOM 1379 N N . PRO A 1 177 ? -6.84 25.562 24.484 1 44.78 177 PRO A N 1
ATOM 1380 C CA . PRO A 1 177 ? -5.539 25.578 25.156 1 44.78 177 PRO A CA 1
ATOM 1381 C C . PRO A 1 177 ? -5.246 24.281 25.906 1 44.78 177 PRO A C 1
ATOM 1383 O O . PRO A 1 177 ? -4.125 24.062 26.375 1 44.78 177 PRO A O 1
ATOM 1386 N N . THR A 1 178 ? -6.082 23.641 26.578 1 49.47 178 THR A N 1
ATOM 1387 C CA . THR A 1 178 ? -5.621 22.438 27.25 1 49.47 178 THR A CA 1
ATOM 1388 C C . THR A 1 178 ? -4.98 21.484 26.234 1 49.47 178 THR A C 1
ATOM 1390 O O . THR A 1 178 ? -5.625 20.531 25.781 1 49.47 178 THR A O 1
ATOM 1393 N N . GLN A 1 179 ? -4.32 21.828 25.219 1 56.41 179 GLN A N 1
ATOM 1394 C CA . GLN A 1 179 ? -3.744 21.406 23.938 1 56.41 179 GLN A CA 1
ATOM 1395 C C . GLN A 1 179 ? -2.768 20.25 24.125 1 56.41 179 GLN A C 1
ATOM 1397 O O . GLN A 1 179 ? -1.619 20.469 24.531 1 56.41 179 GLN A O 1
ATOM 1402 N N . ARG A 1 180 ? -3.197 19.141 24.375 1 80.81 180 ARG A N 1
ATOM 1403 C CA . ARG A 1 180 ? -2.443 17.906 24.578 1 80.81 180 ARG A CA 1
ATOM 1404 C C . ARG A 1 180 ? -1.693 17.516 23.312 1 80.81 180 ARG A C 1
ATOM 1406 O O . ARG A 1 180 ? -2.184 17.719 22.203 1 80.81 180 ARG A O 1
ATOM 1413 N N . GLN A 1 181 ? -0.404 17.312 23.547 1 89.62 181 GLN A N 1
ATOM 1414 C CA . GLN A 1 181 ? 0.408 16.781 22.469 1 89.62 181 GLN A CA 1
ATOM 1415 C C . GLN A 1 181 ? -0.203 15.492 21.906 1 89.62 181 GLN A C 1
ATOM 1417 O O . GLN A 1 181 ? -0.829 14.727 22.656 1 89.62 181 GLN A O 1
ATOM 1422 N N . PRO A 1 182 ? -0.104 15.336 20.609 1 92.81 182 PRO A N 1
ATOM 1423 C CA . PRO A 1 182 ? -0.46 14.008 20.094 1 92.81 182 PRO A CA 1
ATOM 1424 C C . PRO A 1 182 ? 0.39 12.891 20.703 1 92.81 182 PRO A C 1
ATOM 1426 O O . PRO A 1 182 ? 1.424 13.164 21.312 1 92.81 182 PRO A O 1
ATOM 1429 N N . SER A 1 183 ? -0.078 11.68 20.594 1 95.38 183 SER A N 1
ATOM 1430 C CA . SER A 1 183 ? 0.732 10.547 21.016 1 95.38 183 SER A CA 1
ATOM 1431 C C . SER A 1 183 ? 2.074 10.523 20.297 1 95.38 183 SER A C 1
ATOM 1433 O O . SER A 1 183 ? 2.232 11.156 19.25 1 95.38 183 SER A O 1
ATOM 1435 N N . LEU A 1 184 ? 3.055 9.852 20.844 1 97.44 184 LEU A N 1
ATOM 1436 C CA . LEU A 1 184 ? 4.355 9.734 20.188 1 97.44 184 LEU A CA 1
ATOM 1437 C C . LEU A 1 184 ? 4.219 9.07 18.828 1 97.44 184 LEU A C 1
ATOM 1439 O O . LEU A 1 184 ? 4.906 9.445 17.875 1 97.44 184 LEU A O 1
ATOM 1443 N N . GLU A 1 185 ? 3.32 8.062 18.719 1 97.94 185 GLU A N 1
ATOM 1444 C CA . GLU A 1 185 ? 3.049 7.418 17.438 1 97.94 185 GLU A CA 1
ATOM 1445 C C . GLU A 1 185 ? 2.578 8.43 16.391 1 97.94 185 GLU A C 1
ATOM 1447 O O . GLU A 1 185 ? 3.035 8.414 15.25 1 97.94 185 GLU A O 1
ATOM 1452 N N . ALA A 1 186 ? 1.701 9.312 16.781 1 96.62 186 ALA A N 1
ATOM 1453 C CA . ALA A 1 186 ? 1.191 10.336 15.875 1 96.62 186 ALA A CA 1
ATOM 1454 C C . ALA A 1 186 ? 2.287 11.328 15.5 1 96.62 186 ALA A C 1
ATOM 1456 O O . ALA A 1 186 ? 2.375 11.766 14.352 1 96.62 186 ALA A O 1
ATOM 1457 N N . GLN A 1 187 ? 3.098 11.711 16.5 1 96.81 187 GLN A N 1
ATOM 1458 C CA . GLN A 1 187 ? 4.199 12.633 16.234 1 96.81 187 GLN A CA 1
ATOM 1459 C C . GLN A 1 187 ? 5.176 12.047 15.219 1 96.81 187 GLN A C 1
ATOM 1461 O O . GLN A 1 187 ? 5.672 12.766 14.344 1 96.81 187 GLN A O 1
ATOM 1466 N N . VAL A 1 188 ? 5.418 10.766 15.312 1 97.56 188 VAL A N 1
ATOM 1467 C CA . VAL A 1 188 ? 6.32 10.078 14.391 1 97.56 188 VAL A CA 1
ATOM 1468 C C . VAL A 1 188 ? 5.766 10.148 12.969 1 97.56 188 VAL A C 1
ATOM 1470 O O . VAL A 1 188 ? 6.516 10.359 12.016 1 97.56 188 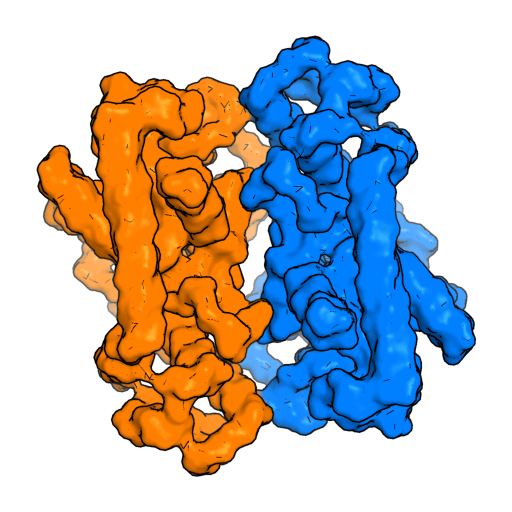VAL A O 1
ATOM 1473 N N . VAL A 1 189 ? 4.48 9.953 12.82 1 97.44 189 VAL A N 1
ATOM 1474 C CA . VAL A 1 189 ? 3.865 9.992 11.5 1 97.44 189 VAL A CA 1
ATOM 1475 C C . VAL A 1 189 ? 3.99 11.398 10.906 1 97.44 189 VAL A C 1
ATOM 1477 O O . VAL A 1 189 ? 4.305 11.555 9.719 1 97.44 189 VAL A O 1
ATOM 1480 N N . ASP A 1 190 ? 3.789 12.398 11.711 1 95.06 190 ASP A N 1
ATOM 1481 C CA . ASP A 1 190 ? 3.936 13.773 11.25 1 95.06 190 ASP A CA 1
ATOM 1482 C C . ASP A 1 190 ? 5.352 14.039 10.742 1 95.06 190 ASP A C 1
ATOM 1484 O O . ASP A 1 190 ? 5.539 14.633 9.68 1 95.06 190 ASP A O 1
ATOM 1488 N N . ALA A 1 191 ? 6.262 13.602 11.508 1 95.75 191 ALA A N 1
ATOM 1489 C CA . ALA A 1 191 ? 7.66 13.773 11.125 1 95.75 191 ALA A CA 1
ATOM 1490 C C . ALA A 1 191 ? 7.988 12.969 9.867 1 95.75 191 ALA A C 1
ATOM 1492 O O . ALA A 1 191 ? 8.703 13.453 8.984 1 95.75 191 ALA A O 1
ATOM 1493 N N . ALA A 1 192 ? 7.508 11.719 9.82 1 95.81 192 ALA A N 1
ATOM 1494 C CA . ALA A 1 192 ? 7.73 10.852 8.664 1 95.81 192 ALA A CA 1
ATOM 1495 C C . ALA A 1 192 ? 7.16 11.469 7.395 1 95.81 192 ALA A C 1
ATOM 1497 O O . ALA A 1 192 ? 7.77 11.375 6.324 1 95.81 192 ALA A O 1
ATOM 1498 N N . ASP A 1 193 ? 6.035 12.07 7.5 1 93.81 193 ASP A N 1
ATOM 1499 C CA . ASP A 1 193 ? 5.406 12.734 6.367 1 93.81 193 ASP A CA 1
ATOM 1500 C C . ASP A 1 193 ? 6.293 13.859 5.828 1 93.81 193 ASP A C 1
ATOM 1502 O O . ASP A 1 193 ? 6.539 13.93 4.621 1 93.81 193 ASP A O 1
ATOM 1506 N N . ALA A 1 194 ? 6.785 14.648 6.703 1 91.62 194 ALA A N 1
ATOM 1507 C CA . ALA A 1 194 ? 7.641 15.766 6.316 1 91.62 194 ALA A CA 1
ATOM 1508 C C . ALA A 1 194 ? 8.922 15.273 5.656 1 91.62 194 ALA A C 1
ATOM 1510 O O . ALA A 1 194 ? 9.375 15.844 4.66 1 91.62 194 ALA A O 1
ATOM 1511 N N . LEU A 1 195 ? 9.484 14.242 6.219 1 93.81 195 LEU A N 1
ATOM 1512 C CA . LEU A 1 195 ? 10.703 13.656 5.68 1 93.81 195 LEU A CA 1
ATOM 1513 C C . LEU A 1 195 ? 10.469 13.086 4.285 1 93.81 195 LEU A C 1
ATOM 1515 O O . LEU A 1 195 ? 11.266 13.312 3.373 1 93.81 195 LEU A O 1
ATOM 1519 N N . ALA A 1 196 ? 9.414 12.312 4.234 1 90.75 196 ALA A N 1
ATOM 1520 C CA . ALA A 1 196 ? 9.102 11.664 2.963 1 90.75 196 ALA A CA 1
ATOM 1521 C C . ALA A 1 196 ? 8.82 12.695 1.875 1 90.75 196 ALA A C 1
ATOM 1523 O O . ALA A 1 196 ? 9.281 12.547 0.739 1 90.75 196 ALA A O 1
ATOM 1524 N N . TYR A 1 197 ? 8.133 13.719 2.23 1 87.38 197 TYR A N 1
ATOM 1525 C CA . TYR A 1 197 ? 7.828 14.797 1.298 1 87.38 197 TYR A CA 1
ATOM 1526 C C . TYR A 1 197 ? 9.102 15.43 0.757 1 87.38 197 TYR A C 1
ATOM 1528 O O . TYR A 1 197 ? 9.25 15.602 -0.455 1 87.38 197 TYR A O 1
ATOM 1536 N N . THR A 1 198 ? 10.008 15.711 1.604 1 90.75 198 THR A N 1
ATOM 1537 C CA . THR A 1 198 ? 11.258 16.359 1.22 1 90.75 198 THR A CA 1
ATOM 1538 C C . THR A 1 198 ? 12.078 15.453 0.31 1 90.75 198 THR A C 1
ATOM 1540 O O . THR A 1 198 ? 12.516 15.875 -0.764 1 90.75 198 THR A O 1
ATOM 1543 N N . ALA A 1 199 ? 12.234 14.242 0.715 1 91.44 199 ALA A N 1
ATOM 1544 C CA . ALA A 1 199 ? 13.07 13.297 -0.024 1 91.44 199 ALA A CA 1
ATOM 1545 C C . ALA A 1 199 ? 12.453 12.977 -1.385 1 91.44 199 ALA A C 1
ATOM 1547 O O . ALA A 1 199 ? 13.148 12.977 -2.402 1 91.44 199 ALA A O 1
ATOM 1548 N N . HIS A 1 200 ? 11.234 12.797 -1.403 1 88.19 200 HIS A N 1
ATOM 1549 C CA . HIS A 1 200 ? 10.57 12.336 -2.619 1 88.19 200 HIS A CA 1
ATOM 1550 C C . HIS A 1 200 ? 10.391 13.477 -3.613 1 88.19 200 HIS A C 1
ATOM 1552 O O . HIS A 1 200 ? 10.5 13.273 -4.824 1 88.19 200 HIS A O 1
ATOM 1558 N N . ASP A 1 201 ? 10.117 14.648 -3.084 1 88.75 201 ASP A N 1
ATOM 1559 C CA . ASP A 1 201 ? 9.938 15.781 -3.982 1 88.75 201 ASP A CA 1
ATOM 1560 C C . ASP A 1 201 ? 11.266 16.172 -4.633 1 88.75 201 ASP A C 1
ATOM 1562 O O . ASP A 1 201 ? 11.289 16.609 -5.789 1 88.75 201 ASP A O 1
ATOM 1566 N N . LEU A 1 202 ? 12.328 16.062 -3.891 1 91.06 202 LEU A N 1
ATOM 1567 C CA . LEU A 1 202 ? 13.641 16.266 -4.488 1 91.06 202 LEU A CA 1
ATOM 1568 C C . LEU A 1 202 ? 13.898 15.266 -5.605 1 91.06 202 LEU A C 1
ATOM 1570 O O . LEU A 1 202 ? 14.336 15.641 -6.695 1 91.06 202 LEU A O 1
ATOM 1574 N N . ASP A 1 203 ? 13.555 14.047 -5.332 1 88 203 ASP A N 1
ATOM 1575 C CA . ASP A 1 203 ? 13.742 12.977 -6.305 1 88 203 ASP A CA 1
ATOM 1576 C C . ASP A 1 203 ? 12.883 13.195 -7.543 1 88 203 ASP A C 1
ATOM 1578 O O . ASP A 1 203 ? 13.367 13.125 -8.672 1 88 203 ASP A O 1
ATOM 1582 N N . ASP A 1 204 ? 11.641 13.477 -7.312 1 84.56 204 ASP A N 1
ATOM 1583 C CA . ASP A 1 204 ? 10.703 13.695 -8.414 1 84.56 204 ASP A CA 1
ATOM 1584 C C . ASP A 1 204 ? 11.086 14.938 -9.219 1 84.56 204 ASP A C 1
ATOM 1586 O O . ASP A 1 204 ? 10.922 14.969 -10.438 1 84.56 204 ASP A O 1
ATOM 1590 N N . GLY A 1 205 ? 11.477 15.945 -8.5 1 86.62 205 GLY A N 1
ATOM 1591 C CA . GLY A 1 205 ? 11.938 17.141 -9.18 1 86.62 205 GLY A CA 1
ATOM 1592 C C . GLY A 1 205 ? 13.109 16.891 -10.109 1 86.62 205 GLY A C 1
ATOM 1593 O O . GLY A 1 205 ? 13.141 17.406 -11.234 1 86.62 205 GLY A O 1
ATOM 1594 N N . LEU A 1 206 ? 14.055 16.109 -9.703 1 87.25 206 LEU A N 1
ATOM 1595 C CA . LEU A 1 206 ? 15.219 15.766 -10.508 1 87.25 206 LEU A CA 1
ATOM 1596 C C . LEU A 1 206 ? 14.82 14.891 -11.695 1 87.25 206 LEU A C 1
ATOM 1598 O O . LEU A 1 206 ? 15.234 15.133 -12.828 1 87.25 206 LEU A O 1
ATOM 1602 N N . ARG A 1 207 ? 13.922 13.969 -11.461 1 79.56 207 ARG A N 1
ATOM 1603 C CA . ARG A 1 207 ? 13.531 13.008 -12.492 1 79.56 207 ARG A CA 1
ATOM 1604 C C . ARG A 1 207 ? 12.656 13.672 -13.555 1 79.56 207 ARG A C 1
ATOM 1606 O O . ARG A 1 207 ? 12.703 13.289 -14.727 1 79.56 207 ARG A O 1
ATOM 1613 N N . SER A 1 208 ? 11.906 14.641 -13.117 1 79.81 208 SER A N 1
ATOM 1614 C CA . SER A 1 208 ? 11.016 15.344 -14.039 1 79.81 208 SER A CA 1
ATOM 1615 C C . SER A 1 208 ? 11.789 16.344 -14.891 1 79.81 208 SER A C 1
ATOM 1617 O O . SER A 1 208 ? 11.273 16.844 -15.898 1 79.81 208 SER A O 1
ATOM 1619 N N . GLY A 1 209 ? 12.961 16.688 -14.422 1 83.62 209 GLY A N 1
ATOM 1620 C CA . GLY A 1 209 ? 13.75 17.703 -15.109 1 83.62 209 GLY A CA 1
ATOM 1621 C C . GLY A 1 209 ? 13.398 19.109 -14.695 1 83.62 209 GLY A C 1
ATOM 1622 O O . GLY A 1 209 ? 13.945 20.078 -15.242 1 83.62 209 GLY A O 1
ATOM 1623 N N . LEU A 1 210 ? 12.523 19.219 -13.766 1 86.75 210 LEU A N 1
ATOM 1624 C CA . LEU A 1 210 ? 12.164 20.547 -13.266 1 86.75 210 LEU A CA 1
ATOM 1625 C C . LEU A 1 210 ? 13.242 21.094 -12.336 1 86.75 210 LEU A C 1
ATOM 1627 O O . LEU A 1 210 ? 13.352 22.297 -12.141 1 86.75 210 LEU A O 1
ATOM 1631 N N . LEU A 1 211 ? 13.922 20.141 -11.719 1 89.62 211 LEU A N 1
ATOM 1632 C CA . LEU A 1 211 ? 15.117 20.469 -10.945 1 89.62 211 LEU A CA 1
ATOM 1633 C C . LEU A 1 211 ? 16.375 19.906 -11.617 1 89.62 211 LEU A C 1
ATOM 1635 O O . LEU A 1 211 ? 16.344 18.781 -12.141 1 89.62 211 LEU A O 1
ATOM 1639 N N . HIS A 1 212 ? 17.344 20.703 -11.617 1 89 212 HIS A N 1
ATOM 1640 C CA . HIS A 1 212 ? 18.625 20.25 -12.133 1 89 212 HIS A CA 1
ATOM 1641 C C . HIS A 1 212 ? 19.641 20.078 -11.008 1 89 212 HIS A C 1
ATOM 1643 O O . HIS A 1 212 ? 19.578 20.781 -10 1 89 212 HIS A O 1
ATOM 1649 N N . PRO A 1 213 ? 20.5 19.109 -11.195 1 87.19 213 PRO A N 1
ATOM 1650 C CA . PRO A 1 213 ? 21.5 18.859 -10.148 1 87.19 213 PRO A CA 1
ATOM 1651 C C . PRO A 1 213 ? 22.25 20.141 -9.75 1 87.19 213 PRO A C 1
ATOM 1653 O O . PRO A 1 213 ? 22.609 20.312 -8.578 1 87.19 213 PRO A O 1
ATOM 1656 N N . GLU A 1 214 ? 22.438 21.016 -10.703 1 87.44 214 GLU A N 1
ATOM 1657 C CA . GLU A 1 214 ? 23.141 22.266 -10.438 1 87.44 214 GLU A CA 1
ATOM 1658 C C . GLU A 1 214 ? 22.359 23.141 -9.453 1 87.44 214 GLU A C 1
ATOM 1660 O O . GLU A 1 214 ? 22.953 23.875 -8.664 1 87.44 214 GLU A O 1
ATOM 1665 N N . ASP A 1 215 ? 21.062 23.047 -9.492 1 89.75 215 ASP A N 1
ATOM 1666 C CA . ASP A 1 215 ? 20.203 23.812 -8.586 1 89.75 215 ASP A CA 1
ATOM 1667 C C . ASP A 1 215 ? 20.391 23.344 -7.141 1 89.75 215 ASP A C 1
ATOM 1669 O O . ASP A 1 215 ? 20.266 24.156 -6.211 1 89.75 215 ASP A O 1
ATOM 1673 N N . LEU A 1 216 ? 20.734 22.031 -7.02 1 92.31 216 LEU A N 1
ATOM 1674 C CA . LEU A 1 216 ? 20.75 21.422 -5.691 1 92.31 216 LEU A CA 1
ATOM 1675 C C . LEU A 1 216 ? 22.078 21.734 -4.98 1 92.31 216 LEU A C 1
ATOM 1677 O O . LEU A 1 216 ? 22.172 21.578 -3.764 1 92.31 216 LEU A O 1
ATOM 1681 N N . LEU A 1 217 ? 23 22.234 -5.785 1 88.56 217 LEU A N 1
ATOM 1682 C CA . LEU A 1 217 ? 24.312 22.531 -5.211 1 88.56 217 LEU A CA 1
ATOM 1683 C C . LEU A 1 217 ? 24.219 23.672 -4.207 1 88.56 217 LEU A C 1
ATOM 1685 O O . LEU A 1 217 ? 25.062 23.812 -3.324 1 88.56 217 LEU A O 1
ATOM 1689 N N . GLU A 1 218 ? 23.203 24.484 -4.328 1 89.06 218 GLU A N 1
ATOM 1690 C CA . GLU A 1 218 ? 23 25.609 -3.422 1 89.06 218 GLU A CA 1
ATOM 1691 C C . GLU A 1 218 ? 22.312 25.156 -2.133 1 89.06 218 GLU A C 1
ATOM 1693 O O . GLU A 1 218 ? 22.234 25.922 -1.169 1 89.06 218 GLU A O 1
ATOM 1698 N N . LEU A 1 219 ? 21.859 24 -2.1 1 94.25 219 LEU A N 1
ATOM 1699 C CA . LEU A 1 219 ? 21.125 23.469 -0.958 1 94.25 219 LEU A CA 1
ATOM 1700 C C . LEU A 1 219 ? 22.062 22.797 0.034 1 94.25 219 LEU A C 1
ATOM 1702 O O . LEU A 1 219 ? 22.641 21.75 -0.262 1 94.25 219 LEU A O 1
ATOM 1706 N N . PRO A 1 220 ? 22.188 23.406 1.221 1 95.12 220 PRO A N 1
ATOM 1707 C CA . PRO A 1 220 ? 23.094 22.828 2.213 1 95.12 220 PRO A CA 1
ATOM 1708 C C . PRO A 1 220 ? 22.812 21.344 2.482 1 95.12 220 PRO A C 1
ATOM 1710 O O . PRO A 1 220 ? 23.75 20.562 2.652 1 95.12 220 PRO A O 1
ATOM 1713 N N . LEU A 1 221 ? 21.562 20.938 2.52 1 96.06 221 LEU A N 1
ATOM 1714 C CA . LEU A 1 221 ? 21.188 19.547 2.711 1 96.06 221 LEU A CA 1
ATOM 1715 C C . LEU A 1 221 ? 21.844 18.656 1.658 1 96.06 221 LEU A C 1
ATOM 1717 O O . LEU A 1 221 ? 22.344 17.578 1.978 1 96.06 221 LEU A O 1
ATOM 1721 N N . TRP A 1 222 ? 21.844 19.125 0.478 1 94.38 222 TRP A N 1
ATOM 1722 C CA . TRP A 1 222 ? 22.375 18.344 -0.64 1 94.38 222 TRP A CA 1
ATOM 1723 C C . TRP A 1 222 ? 23.891 18.234 -0.541 1 94.38 222 TRP A C 1
ATOM 1725 O O . TRP A 1 222 ? 24.453 17.156 -0.793 1 94.38 222 TRP A O 1
ATOM 1735 N N . ARG A 1 223 ? 24.531 19.297 -0.192 1 93.75 223 ARG A N 1
ATOM 1736 C CA . ARG A 1 223 ? 25.984 19.281 -0.044 1 93.75 223 ARG A CA 1
ATOM 1737 C C . ARG A 1 223 ? 26.422 18.297 1.029 1 93.75 223 ARG A C 1
ATOM 1739 O O . ARG A 1 223 ? 27.359 17.516 0.826 1 93.75 223 ARG A O 1
ATOM 1746 N N . GLU A 1 224 ? 25.766 18.375 2.049 1 95.5 224 GLU A N 1
ATOM 1747 C CA . GLU A 1 224 ? 26.094 17.438 3.117 1 95.5 224 GLU A CA 1
ATOM 1748 C C . GLU A 1 224 ? 25.797 16 2.691 1 95.5 224 GLU A C 1
ATOM 1750 O O . GLU A 1 224 ? 26.547 15.078 3.051 1 95.5 224 GLU A O 1
ATOM 1755 N N . LEU A 1 225 ? 24.734 15.789 1.993 1 94.88 225 LEU A N 1
ATOM 1756 C CA . LEU A 1 225 ? 24.375 14.469 1.485 1 94.88 225 LEU A CA 1
ATOM 1757 C C . LEU A 1 225 ? 25.469 13.922 0.583 1 94.88 225 LEU A C 1
ATOM 1759 O O . LEU A 1 225 ? 25.828 12.742 0.669 1 94.88 225 LEU A O 1
ATOM 1763 N N . GLN A 1 226 ? 25.984 14.805 -0.241 1 94.25 226 GLN A N 1
ATOM 1764 C CA . GLN A 1 226 ? 27.062 14.398 -1.129 1 94.25 226 GLN A CA 1
ATOM 1765 C C . GLN A 1 226 ? 28.297 13.984 -0.335 1 94.25 226 GLN A C 1
ATOM 1767 O O . GLN A 1 226 ? 28.938 12.977 -0.65 1 94.25 226 GLN A O 1
ATOM 1772 N N . GLU A 1 227 ? 28.547 14.688 0.631 1 93.75 227 GLU A N 1
ATOM 1773 C CA . GLU A 1 227 ? 29.688 14.375 1.481 1 93.75 227 GLU A CA 1
ATOM 1774 C C . GLU A 1 227 ? 29.5 13.031 2.186 1 93.75 227 GLU A C 1
ATOM 1776 O O . GLU A 1 227 ? 30.422 12.219 2.236 1 93.75 227 GLU A O 1
ATOM 1781 N N . ARG A 1 228 ? 28.328 12.789 2.684 1 92.88 228 ARG A N 1
ATOM 1782 C CA . ARG A 1 228 ? 28 11.57 3.42 1 92.88 228 ARG A CA 1
ATOM 1783 C C . ARG A 1 228 ? 28.047 10.352 2.504 1 92.88 228 ARG A C 1
ATOM 1785 O O . ARG A 1 228 ? 28.438 9.258 2.926 1 92.88 228 ARG A O 1
ATOM 1792 N N . SER A 1 229 ? 27.625 10.5 1.304 1 91.62 229 SER A N 1
ATOM 1793 C CA . SER A 1 229 ? 27.469 9.383 0.386 1 91.62 229 SER A CA 1
ATOM 1794 C C . SER A 1 229 ? 28.766 9.086 -0.365 1 91.62 229 SER A C 1
ATOM 1796 O O . SER A 1 229 ? 28.922 8.008 -0.937 1 91.62 229 SER A O 1
ATOM 1798 N N . GLY A 1 230 ? 29.625 10.094 -0.501 1 91.25 230 GLY A N 1
ATOM 1799 C CA . GLY A 1 230 ? 30.828 9.984 -1.3 1 91.25 230 GLY A CA 1
ATOM 1800 C C . GLY A 1 230 ? 30.609 10.289 -2.768 1 91.25 230 GLY A C 1
ATOM 1801 O O . GLY A 1 230 ? 31.547 10.234 -3.568 1 91.25 230 GLY A O 1
ATOM 1802 N N . VAL A 1 231 ? 29.375 10.586 -3.109 1 91.25 231 VAL A N 1
ATOM 1803 C CA . VAL A 1 231 ? 29.062 10.984 -4.477 1 91.25 231 VAL A CA 1
ATOM 1804 C C . VAL A 1 231 ? 29.281 12.484 -4.641 1 91.25 231 VAL A C 1
ATOM 1806 O O . VAL A 1 231 ? 28.406 13.281 -4.289 1 91.25 231 VAL A O 1
ATOM 1809 N N . THR A 1 232 ? 30.375 12.852 -5.289 1 86.56 232 THR A N 1
ATOM 1810 C CA . THR A 1 232 ? 30.734 14.266 -5.305 1 86.56 232 THR A CA 1
ATOM 1811 C C . THR A 1 232 ? 30.531 14.859 -6.699 1 86.56 232 THR A C 1
ATOM 1813 O O . THR A 1 232 ? 30.734 16.062 -6.898 1 86.56 232 THR A O 1
ATOM 1816 N N . SER A 1 233 ? 30.031 14.07 -7.496 1 88.12 233 SER A N 1
ATOM 1817 C CA . SER A 1 233 ? 29.844 14.562 -8.859 1 88.12 233 SER A CA 1
ATOM 1818 C C . SER A 1 233 ? 28.828 15.688 -8.906 1 88.12 233 SER A C 1
ATOM 1820 O O . SER A 1 233 ? 27.797 15.641 -8.211 1 88.12 233 SER A O 1
ATOM 1822 N N . GLN A 1 234 ? 29.125 16.703 -9.773 1 86.44 234 GLN A N 1
ATOM 1823 C CA . GLN A 1 234 ? 28.172 17.797 -9.984 1 86.44 234 GLN A CA 1
ATOM 1824 C C . GLN A 1 234 ? 27.047 17.375 -10.922 1 86.44 234 GLN A C 1
ATOM 1826 O O . GLN A 1 234 ? 26.016 18.047 -10.984 1 86.44 234 GLN A O 1
ATOM 1831 N N . ARG A 1 235 ? 27.375 16.406 -11.688 1 87.19 235 ARG A N 1
ATOM 1832 C CA . ARG A 1 235 ? 26.359 15.82 -12.562 1 87.19 235 ARG A CA 1
ATOM 1833 C C . ARG A 1 235 ? 26.203 14.328 -12.312 1 87.19 235 ARG A C 1
ATOM 1835 O O . ARG A 1 235 ? 26.672 13.508 -13.109 1 87.19 235 ARG A O 1
ATOM 1842 N N . PRO A 1 236 ? 25.453 14.078 -11.188 1 87.75 236 PRO A N 1
ATOM 1843 C CA . PRO A 1 236 ? 25.344 12.664 -10.812 1 87.75 236 PRO A CA 1
ATOM 1844 C C . PRO A 1 236 ? 24.594 11.836 -11.859 1 87.75 236 PRO A C 1
ATOM 1846 O O . PRO A 1 236 ? 23.656 12.328 -12.484 1 87.75 236 PRO A O 1
ATOM 1849 N N . SER A 1 237 ? 25.141 10.664 -12.117 1 86.12 237 SER A N 1
ATOM 1850 C CA . SER A 1 237 ? 24.453 9.711 -12.977 1 86.12 237 SER A CA 1
ATOM 1851 C C . SER A 1 237 ? 23.156 9.219 -12.336 1 86.12 237 SER A C 1
ATOM 1853 O O . SER A 1 237 ? 22.859 9.539 -11.18 1 86.12 237 SER A O 1
ATOM 1855 N N . SER A 1 238 ? 22.406 8.445 -13.109 1 81.88 238 SER A N 1
ATOM 1856 C CA . SER A 1 238 ? 21.188 7.844 -12.562 1 81.88 238 SER A CA 1
ATOM 1857 C C . SER A 1 238 ? 21.516 6.926 -11.383 1 81.88 238 SER A C 1
ATOM 1859 O O . SER A 1 238 ? 20.781 6.883 -10.398 1 81.88 238 SER A O 1
ATOM 1861 N N . ALA A 1 239 ? 22.578 6.289 -11.469 1 83.62 239 ALA A N 1
ATOM 1862 C CA . ALA A 1 239 ? 23.016 5.406 -10.391 1 83.62 239 ALA A CA 1
ATOM 1863 C C . ALA A 1 239 ? 23.422 6.211 -9.156 1 83.62 239 ALA A C 1
ATOM 1865 O O . ALA A 1 239 ? 23.109 5.816 -8.031 1 83.62 239 ALA A O 1
ATOM 1866 N N . ASP A 1 240 ? 24.062 7.328 -9.398 1 87.5 240 ASP A N 1
ATOM 1867 C CA . ASP A 1 240 ? 24.438 8.227 -8.312 1 87.5 240 ASP A CA 1
ATOM 1868 C C . ASP A 1 240 ? 23.188 8.758 -7.594 1 87.5 240 ASP A C 1
ATOM 1870 O O . ASP A 1 240 ? 23.156 8.828 -6.363 1 87.5 240 ASP A O 1
ATOM 1874 N N . LEU A 1 241 ? 22.266 9.078 -8.367 1 86.25 241 LEU A N 1
ATOM 1875 C CA . LEU A 1 241 ? 21.047 9.648 -7.797 1 86.25 241 LEU A CA 1
ATOM 1876 C C . LEU A 1 241 ? 20.328 8.625 -6.926 1 86.25 241 LEU A C 1
ATOM 1878 O O . LEU A 1 241 ? 19.781 8.969 -5.875 1 86.25 241 LEU A O 1
ATOM 1882 N N . ARG A 1 242 ? 20.312 7.422 -7.352 1 84.19 242 ARG A N 1
ATOM 1883 C CA . ARG A 1 242 ? 19.703 6.363 -6.551 1 84.19 242 ARG A CA 1
ATOM 1884 C C . ARG A 1 242 ? 20.438 6.188 -5.227 1 84.19 242 ARG A C 1
ATOM 1886 O O . ARG A 1 242 ? 19.812 6.02 -4.18 1 84.19 242 ARG A O 1
ATOM 1893 N N . THR A 1 243 ? 21.734 6.215 -5.312 1 86.88 243 THR A N 1
ATOM 1894 C CA . THR A 1 243 ? 22.562 6.117 -4.105 1 86.88 243 THR A CA 1
ATOM 1895 C C . THR A 1 243 ? 22.281 7.289 -3.17 1 86.88 243 THR A C 1
ATOM 1897 O O . THR A 1 243 ? 22.125 7.102 -1.96 1 86.88 243 THR A O 1
ATOM 1900 N N . LEU A 1 244 ? 22.234 8.43 -3.773 1 89.62 244 LEU A N 1
ATOM 1901 C CA . LEU A 1 244 ? 21.984 9.641 -2.992 1 89.62 244 LEU A CA 1
ATOM 1902 C C . LEU A 1 244 ? 20.625 9.578 -2.324 1 89.62 244 LEU A C 1
ATOM 1904 O O . LEU A 1 244 ? 20.469 9.969 -1.164 1 89.62 244 LEU A O 1
ATOM 1908 N N . GLN A 1 245 ? 19.641 9.078 -2.996 1 88 245 GLN A N 1
ATOM 1909 C CA . GLN A 1 245 ? 18.297 8.977 -2.441 1 88 245 GLN A CA 1
ATOM 1910 C C . GLN A 1 245 ? 18.266 8.016 -1.258 1 88 245 GLN A C 1
ATOM 1912 O O . GLN A 1 245 ? 17.641 8.305 -0.231 1 88 245 GLN A O 1
ATOM 1917 N N . ARG A 1 246 ? 18.859 6.914 -1.403 1 86.56 246 ARG A N 1
ATOM 1918 C CA . ARG A 1 246 ? 18.922 5.926 -0.332 1 86.56 246 ARG A CA 1
ATOM 1919 C C . ARG A 1 246 ? 19.625 6.496 0.895 1 86.56 246 ARG A C 1
ATOM 1921 O O . ARG A 1 246 ? 19.172 6.312 2.023 1 86.56 246 ARG A O 1
ATOM 1928 N N . GLU A 1 247 ? 20.734 7.133 0.618 1 91.31 247 GLU A N 1
ATOM 1929 C CA . GLU A 1 247 ? 21.5 7.727 1.707 1 91.31 247 GLU A CA 1
ATOM 1930 C C . GLU A 1 247 ? 20.719 8.836 2.398 1 91.31 247 GLU A C 1
ATOM 1932 O O . GLU A 1 247 ? 20.812 9.008 3.615 1 91.31 247 GLU A O 1
ATOM 1937 N N . LEU A 1 248 ? 20.062 9.602 1.582 1 94.06 248 LEU A N 1
ATOM 1938 C CA . LEU A 1 248 ? 19.266 10.688 2.141 1 94.06 248 LEU A CA 1
ATOM 1939 C C . LEU A 1 248 ? 18.219 10.156 3.121 1 94.06 248 LEU A C 1
ATOM 1941 O O . LEU A 1 248 ? 18.141 10.625 4.258 1 94.06 248 LEU A O 1
ATOM 1945 N N . LEU A 1 249 ? 17.438 9.18 2.734 1 91.69 249 LEU A N 1
ATOM 1946 C CA . LEU A 1 249 ? 16.391 8.609 3.582 1 91.69 249 LEU A CA 1
ATOM 1947 C C . LEU A 1 249 ? 17 8 4.848 1 91.69 249 LEU A C 1
ATOM 1949 O O . LEU A 1 249 ? 16.484 8.219 5.945 1 91.69 249 LEU A O 1
ATOM 1953 N N . GLY A 1 250 ? 18.062 7.25 4.688 1 91.88 250 GLY A N 1
ATOM 1954 C CA . GLY A 1 250 ? 18.734 6.68 5.844 1 91.88 250 GLY A CA 1
ATOM 1955 C C . GLY A 1 250 ? 19.203 7.723 6.836 1 91.88 250 GLY A C 1
ATOM 1956 O O . GLY A 1 250 ? 19.016 7.566 8.047 1 91.88 250 GLY A O 1
ATOM 1957 N N . TRP A 1 251 ? 19.812 8.766 6.266 1 94.75 251 TRP A N 1
ATOM 1958 C CA . TRP A 1 251 ? 20.312 9.875 7.074 1 94.75 251 TRP A CA 1
ATOM 1959 C C . TRP A 1 251 ? 19.172 10.547 7.836 1 94.75 251 TRP A C 1
ATOM 1961 O O . TRP A 1 251 ? 19.266 10.758 9.047 1 94.75 251 TRP A O 1
ATOM 1971 N N . LEU A 1 252 ? 18.125 10.844 7.176 1 96 252 LEU A N 1
ATOM 1972 C CA . LEU A 1 252 ? 17 11.555 7.773 1 96 252 LEU A CA 1
ATOM 1973 C C . LEU A 1 252 ? 16.328 10.703 8.844 1 96 252 LEU A C 1
ATOM 1975 O O . LEU A 1 252 ? 16.031 11.195 9.945 1 96 252 LEU A O 1
ATOM 1979 N N . ILE A 1 253 ? 16.078 9.453 8.586 1 94.88 253 ILE A N 1
ATOM 1980 C CA . ILE A 1 253 ? 15.438 8.555 9.531 1 94.88 253 ILE A CA 1
ATOM 1981 C C . ILE A 1 253 ? 16.328 8.344 10.75 1 94.88 253 ILE A C 1
ATOM 1983 O O . ILE A 1 253 ? 15.859 8.352 11.883 1 94.88 253 ILE A O 1
ATOM 1987 N N . GLY A 1 254 ? 17.625 8.148 10.461 1 94.88 254 GLY A N 1
ATOM 1988 C CA . GLY A 1 254 ? 18.578 7.98 11.555 1 94.88 254 GLY A CA 1
ATOM 1989 C C . GLY A 1 254 ? 18.609 9.172 12.5 1 94.88 254 GLY A C 1
ATOM 1990 O O . GLY A 1 254 ? 18.594 9 13.719 1 94.88 254 GLY A O 1
ATOM 1991 N N . ASP A 1 255 ? 18.672 10.359 11.945 1 96.94 255 ASP A N 1
ATOM 1992 C CA . ASP A 1 255 ? 18.688 11.57 12.758 1 96.94 255 ASP A CA 1
ATOM 1993 C C . ASP A 1 255 ? 17.391 11.719 13.555 1 96.94 255 ASP A C 1
ATOM 1995 O O . ASP A 1 255 ? 17.438 12 14.758 1 96.94 255 ASP A O 1
ATOM 1999 N N . LEU A 1 256 ? 16.266 11.5 12.898 1 97.12 256 LEU A N 1
ATOM 2000 C CA . LEU A 1 256 ? 14.961 11.586 13.547 1 97.12 256 LEU A CA 1
ATOM 2001 C C . LEU A 1 256 ? 14.891 10.648 14.758 1 97.12 256 LEU A C 1
ATOM 2003 O O . LEU A 1 256 ? 14.461 11.055 15.836 1 97.12 256 LEU A O 1
ATOM 2007 N N . THR A 1 257 ? 15.328 9.398 14.578 1 96.75 257 THR A N 1
ATOM 2008 C CA . THR A 1 257 ? 15.195 8.383 15.609 1 96.75 257 THR A CA 1
ATOM 2009 C C . THR A 1 257 ? 16.125 8.672 16.781 1 96.75 257 THR A C 1
ATOM 2011 O O . THR A 1 257 ? 15.727 8.617 17.938 1 96.75 257 THR A O 1
ATOM 2014 N N . ARG A 1 258 ? 17.391 9.039 16.438 1 96.69 258 ARG A N 1
ATOM 2015 C CA . ARG A 1 258 ? 18.359 9.32 17.484 1 96.69 258 ARG A CA 1
ATOM 2016 C C . ARG A 1 258 ? 17.969 10.555 18.281 1 96.69 258 ARG A C 1
ATOM 2018 O O . ARG A 1 258 ? 18 10.531 19.516 1 96.69 258 ARG A O 1
ATOM 2025 N N . SER A 1 259 ? 17.594 11.617 17.594 1 98 259 SER A N 1
ATOM 2026 C CA . SER A 1 259 ? 17.219 12.859 18.25 1 98 259 SER A CA 1
ATOM 2027 C C . SER A 1 259 ? 15.953 12.695 19.078 1 98 259 SER A C 1
ATOM 2029 O O . SER A 1 259 ? 15.852 13.227 20.188 1 98 259 SER A O 1
ATOM 2031 N N . SER A 1 260 ? 14.961 11.977 18.594 1 98.19 260 SER A N 1
ATOM 2032 C CA . SER A 1 260 ? 13.711 11.734 19.312 1 98.19 260 SER A CA 1
ATOM 2033 C C . SER A 1 260 ? 13.938 10.859 20.531 1 98.19 260 SER A C 1
ATOM 2035 O O . SER A 1 260 ? 13.344 11.086 21.594 1 98.19 260 SER A O 1
ATOM 2037 N N . ASP A 1 261 ? 14.781 9.836 20.328 1 97.19 261 ASP A N 1
ATOM 2038 C CA . ASP A 1 261 ? 15.117 8.961 21.453 1 97.19 261 ASP A CA 1
ATOM 2039 C C . ASP A 1 261 ? 15.719 9.766 22.609 1 97.19 261 ASP A C 1
ATOM 2041 O O . ASP A 1 261 ? 15.336 9.578 23.766 1 97.19 261 ASP A O 1
ATOM 2045 N N . ALA A 1 262 ? 16.656 10.641 22.297 1 97.62 262 ALA A N 1
ATOM 2046 C CA . ALA A 1 262 ? 17.297 11.484 23.297 1 97.62 262 ALA A CA 1
ATOM 2047 C C . ALA A 1 262 ? 16.281 12.414 23.969 1 97.62 262 ALA A C 1
ATOM 2049 O O . ALA A 1 262 ? 16.328 12.609 25.188 1 97.62 262 ALA A O 1
ATOM 2050 N N . ALA A 1 263 ? 15.391 12.984 23.188 1 97.88 263 ALA A N 1
ATOM 2051 C CA . ALA A 1 263 ? 14.383 13.914 23.703 1 97.88 263 ALA A CA 1
ATOM 2052 C C . ALA A 1 263 ? 13.414 13.203 24.641 1 97.88 263 ALA A C 1
ATOM 2054 O O . ALA A 1 263 ? 13.055 13.734 25.688 1 97.88 263 ALA A O 1
ATOM 2055 N N . ILE A 1 264 ? 12.969 12.008 24.25 1 97.75 264 ILE A N 1
ATOM 2056 C CA . ILE A 1 264 ? 12.055 11.219 25.078 1 97.75 264 ILE A CA 1
ATOM 2057 C C . ILE A 1 264 ? 12.727 10.852 26.391 1 97.75 264 ILE A C 1
ATOM 2059 O O . ILE A 1 264 ? 12.141 11.016 27.469 1 97.75 264 ILE A O 1
ATOM 2063 N N . ALA A 1 265 ? 13.961 10.375 26.312 1 96.81 265 ALA A N 1
ATOM 2064 C CA . ALA A 1 265 ? 14.711 10.016 27.516 1 96.81 265 ALA A CA 1
ATOM 2065 C C . ALA A 1 265 ? 14.867 11.211 28.453 1 96.81 265 ALA A C 1
ATOM 2067 O O . ALA A 1 265 ? 14.664 11.094 29.656 1 96.81 265 ALA A O 1
ATOM 2068 N N . ALA A 1 266 ? 15.164 12.352 27.922 1 97.25 266 ALA A N 1
ATOM 2069 C CA . ALA A 1 266 ? 15.398 13.562 28.688 1 97.25 266 ALA A CA 1
ATOM 2070 C C . ALA A 1 266 ? 14.109 14.062 29.328 1 97.25 266 ALA A C 1
ATOM 2072 O O . ALA A 1 266 ? 14.133 14.656 30.406 1 97.25 266 ALA A O 1
ATOM 2073 N N . SER A 1 267 ? 12.969 13.883 28.672 1 96.88 267 SER A N 1
ATOM 2074 C CA . SER A 1 267 ? 11.68 14.375 29.156 1 96.88 267 SER A CA 1
ATOM 2075 C C . SER A 1 267 ? 11.227 13.625 30.406 1 96.88 267 SER A C 1
ATOM 2077 O O . SER A 1 267 ? 10.492 14.172 31.219 1 96.88 267 SER A O 1
ATOM 2079 N N . GLY A 1 268 ? 11.578 12.305 30.5 1 96.19 268 GLY A N 1
ATOM 2080 C CA . GLY A 1 268 ? 11.211 11.477 31.625 1 96.19 268 GLY A CA 1
ATOM 2081 C C . GLY A 1 268 ? 9.766 11.016 31.594 1 96.19 268 GLY A C 1
ATOM 2082 O O . GLY A 1 268 ? 9.234 10.523 32.594 1 96.19 268 GLY A O 1
ATOM 2083 N N . VAL A 1 269 ? 9.117 11.227 30.438 1 96.31 269 VAL A N 1
ATOM 2084 C CA . VAL A 1 269 ? 7.719 10.812 30.344 1 96.31 269 VAL A CA 1
ATOM 2085 C C . VAL A 1 269 ? 7.613 9.297 30.562 1 96.31 269 VAL A C 1
ATOM 2087 O O . VAL A 1 269 ? 8.438 8.539 30.062 1 96.31 269 VAL A O 1
ATOM 2090 N N . ALA A 1 270 ? 6.566 8.914 31.359 1 95.62 270 ALA A N 1
ATOM 2091 C CA . ALA A 1 270 ? 6.465 7.504 31.734 1 95.62 270 ALA A CA 1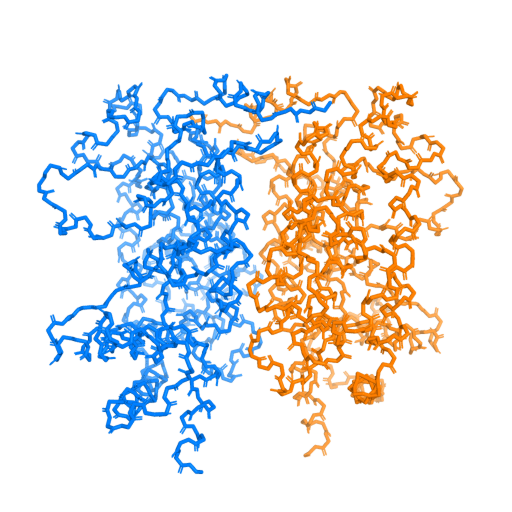
ATOM 2092 C C . ALA A 1 270 ? 5.082 6.953 31.391 1 95.62 270 ALA A C 1
ATOM 2094 O O . ALA A 1 270 ? 4.695 5.891 31.891 1 95.62 270 ALA A O 1
ATOM 2095 N N . SER A 1 271 ? 4.352 7.73 30.672 1 96.62 271 SER A N 1
ATOM 2096 C CA . SER A 1 271 ? 3.031 7.281 30.25 1 96.62 271 SER A CA 1
ATOM 2097 C C . SER A 1 271 ? 2.543 8.07 29.047 1 96.62 271 SER A C 1
ATOM 2099 O O . SER A 1 271 ? 3.041 9.156 28.766 1 96.62 271 SER A O 1
ATOM 2101 N N . PRO A 1 272 ? 1.57 7.488 28.328 1 95.12 272 PRO A N 1
ATOM 2102 C CA . PRO A 1 272 ? 0.985 8.234 27.219 1 95.12 272 PRO A CA 1
ATOM 2103 C C . PRO A 1 272 ? 0.374 9.562 27.656 1 95.12 272 PRO A C 1
ATOM 2105 O O . PRO A 1 272 ? 0.468 10.562 26.938 1 95.12 272 PRO A O 1
ATOM 2108 N N . ASP A 1 273 ? -0.237 9.602 28.828 1 94.31 273 ASP A N 1
ATOM 2109 C CA . ASP A 1 273 ? -0.821 10.828 29.344 1 94.31 273 ASP A CA 1
ATOM 2110 C C . ASP A 1 273 ? 0.253 11.883 29.594 1 94.31 273 ASP A C 1
ATOM 2112 O O . ASP A 1 273 ? 0.036 13.07 29.344 1 94.31 273 ASP A O 1
ATOM 2116 N N . ALA A 1 274 ? 1.346 11.367 30.125 1 96.06 274 ALA A N 1
ATOM 2117 C CA . ALA A 1 274 ? 2.453 12.289 30.375 1 96.06 274 ALA A CA 1
ATOM 2118 C C . ALA A 1 274 ? 2.977 12.875 29.062 1 96.06 274 ALA A C 1
ATOM 2120 O O . ALA A 1 274 ? 3.383 14.039 29.016 1 96.06 274 ALA A O 1
ATOM 2121 N N . VAL A 1 275 ? 2.994 12.078 27.984 1 95.81 275 VAL A N 1
ATOM 2122 C CA . VAL A 1 275 ? 3.404 12.547 26.672 1 95.81 275 VAL A CA 1
ATOM 2123 C C . VAL A 1 275 ? 2.469 13.664 26.203 1 95.81 275 VAL A C 1
ATOM 2125 O O . VAL A 1 275 ? 2.922 14.719 25.766 1 95.81 275 VAL A O 1
ATOM 2128 N N . GLN A 1 276 ? 1.183 13.398 26.344 1 92.94 276 GLN A N 1
ATOM 2129 C CA . GLN A 1 276 ? 0.181 14.344 25.859 1 92.94 276 GLN A CA 1
ATOM 2130 C C . GLN A 1 276 ? 0.194 15.633 26.688 1 92.94 276 GLN A C 1
ATOM 2132 O O . GLN A 1 276 ? -0.147 16.703 26.172 1 92.94 276 GLN A O 1
ATOM 2137 N N . ALA A 1 277 ? 0.623 15.547 27.922 1 93.06 277 ALA A N 1
ATOM 2138 C CA . ALA A 1 277 ? 0.662 16.703 28.812 1 93.06 277 ALA A CA 1
ATOM 2139 C C . ALA A 1 277 ? 1.979 17.469 28.672 1 93.06 277 ALA A C 1
ATOM 2141 O O . ALA A 1 277 ? 2.129 18.562 29.203 1 93.06 277 ALA A O 1
ATOM 2142 N N . HIS A 1 278 ? 2.92 16.828 28.016 1 94.06 278 HIS A N 1
ATOM 2143 C CA . HIS A 1 278 ? 4.23 17.469 27.906 1 94.06 278 HIS A CA 1
ATOM 2144 C C . HIS A 1 278 ? 4.137 18.781 27.141 1 94.06 278 HIS A C 1
ATOM 2146 O O . HIS A 1 278 ? 3.297 18.922 26.25 1 94.06 278 HIS A O 1
ATOM 2152 N N . ALA A 1 279 ? 5.012 19.703 27.391 1 92.06 279 ALA A N 1
ATOM 2153 C CA . ALA A 1 279 ? 4.941 21.062 26.875 1 92.06 279 ALA A CA 1
ATOM 2154 C C . ALA A 1 279 ? 5.266 21.094 25.375 1 92.06 279 ALA A C 1
ATOM 2156 O O . ALA A 1 279 ? 4.762 21.953 24.641 1 92.06 279 ALA A O 1
ATOM 2157 N N . HIS A 1 280 ? 6.105 20.234 25.016 1 92.81 280 HIS A N 1
ATOM 2158 C CA . HIS A 1 280 ? 6.539 20.234 23.609 1 92.81 280 HIS A CA 1
ATOM 2159 C C . HIS A 1 280 ? 6.488 18.828 23.031 1 92.81 280 HIS A C 1
ATOM 2161 O O . HIS A 1 280 ? 6.43 17.844 23.766 1 92.81 280 HIS A O 1
ATOM 2167 N N . ARG A 1 281 ? 6.48 18.812 21.672 1 94.69 281 ARG A N 1
ATOM 2168 C CA . ARG A 1 281 ? 6.613 17.531 20.984 1 94.69 281 ARG A CA 1
ATOM 2169 C C . ARG A 1 281 ? 7.953 16.875 21.312 1 94.69 281 ARG A C 1
ATOM 2171 O O . ARG A 1 281 ? 8.953 17.578 21.516 1 94.69 281 ARG A O 1
ATOM 2178 N N . LEU A 1 282 ? 7.934 15.617 21.344 1 97.19 282 LEU A N 1
ATOM 2179 C CA . LEU A 1 282 ? 9.141 14.906 21.75 1 97.19 282 LEU A CA 1
ATOM 2180 C C . LEU A 1 282 ? 9.812 14.25 20.531 1 97.19 282 LEU A C 1
ATOM 2182 O O . LEU A 1 282 ? 10.992 13.914 20.594 1 97.19 282 LEU A O 1
ATOM 2186 N N . VAL A 1 283 ? 9.047 13.961 19.469 1 97.25 283 VAL A N 1
ATOM 2187 C CA . VAL A 1 283 ? 9.641 13.531 18.203 1 97.25 283 VAL A CA 1
ATOM 2188 C C . VAL A 1 283 ? 10.219 14.734 17.469 1 97.25 283 VAL A C 1
ATOM 2190 O O . VAL A 1 283 ? 9.5 15.688 17.156 1 97.25 283 VAL A O 1
ATOM 2193 N N . THR A 1 284 ? 11.477 14.672 17.219 1 96.25 284 THR A N 1
ATOM 2194 C CA . THR A 1 284 ? 12.164 15.852 16.703 1 96.25 284 THR A CA 1
ATOM 2195 C C . THR A 1 284 ? 13.398 15.445 15.898 1 96.25 284 THR A C 1
ATOM 2197 O O . THR A 1 284 ? 13.703 14.258 15.781 1 96.25 284 THR A O 1
ATOM 2200 N N . TYR A 1 285 ? 14.039 16.438 15.344 1 96.5 285 TYR A N 1
ATOM 2201 C CA . TYR A 1 285 ? 15.312 16.312 14.641 1 96.5 285 TYR A CA 1
ATOM 2202 C C . TYR A 1 285 ? 16.438 17.016 15.414 1 96.5 285 TYR A C 1
ATOM 2204 O O . TYR A 1 285 ? 16.172 17.797 16.328 1 96.5 285 TYR A O 1
ATOM 2212 N N . SER A 1 286 ? 17.688 16.656 15.023 1 97.38 286 SER A N 1
ATOM 2213 C CA . SER A 1 286 ? 18.781 17.469 15.508 1 97.38 286 SER A CA 1
ATOM 2214 C C . SER A 1 286 ? 18.656 18.906 15.023 1 97.38 286 SER A C 1
ATOM 2216 O O . SER A 1 286 ? 18.031 19.172 14 1 97.38 286 SER A O 1
ATOM 2218 N N . PRO A 1 287 ? 19.172 19.812 15.758 1 96.62 287 PRO A N 1
ATOM 2219 C CA . PRO A 1 287 ? 19.109 21.203 15.32 1 96.62 287 PRO A CA 1
ATOM 2220 C C . PRO A 1 287 ? 19.672 21.406 13.914 1 96.62 287 PRO A C 1
ATOM 2222 O O . PRO A 1 287 ? 19.094 22.156 13.117 1 96.62 287 PRO A O 1
ATOM 2225 N N . ALA A 1 288 ? 20.75 20.734 13.617 1 96.25 288 ALA A N 1
ATOM 2226 C CA . ALA A 1 288 ? 21.359 20.844 12.297 1 96.25 288 ALA A CA 1
ATOM 2227 C C . ALA A 1 288 ? 20.406 20.391 11.203 1 96.25 288 ALA A C 1
ATOM 2229 O O . ALA A 1 288 ? 20.219 21.078 10.195 1 96.25 288 ALA A O 1
ATOM 2230 N N . LEU A 1 289 ? 19.797 19.25 11.391 1 96.12 289 LEU A N 1
ATOM 2231 C CA . LEU A 1 289 ? 18.906 18.719 10.367 1 96.12 289 LEU A CA 1
ATOM 2232 C C . LEU A 1 289 ? 17.641 19.562 10.25 1 96.12 289 LEU A C 1
ATOM 2234 O O . LEU A 1 289 ? 17.094 19.719 9.156 1 96.12 289 LEU A O 1
ATOM 2238 N N . ARG A 1 290 ? 17.188 20.094 11.359 1 95.38 290 ARG A N 1
ATOM 2239 C CA . ARG A 1 290 ? 16.031 20.984 11.312 1 95.38 290 ARG A CA 1
ATOM 2240 C C . ARG A 1 290 ? 16.281 22.156 10.375 1 95.38 290 ARG A C 1
ATOM 2242 O O . ARG A 1 290 ? 15.406 22.547 9.594 1 95.38 290 ARG A O 1
ATOM 2249 N N . GLY A 1 291 ? 17.438 22.719 10.523 1 95 291 GLY A N 1
ATOM 2250 C CA . GLY A 1 291 ? 17.828 23.781 9.625 1 95 291 GLY A CA 1
ATOM 2251 C C . GLY A 1 291 ? 17.891 23.359 8.172 1 95 291 GLY A C 1
ATOM 2252 O O . GLY A 1 291 ? 17.422 24.078 7.281 1 95 291 GLY A O 1
ATOM 2253 N N . HIS A 1 292 ? 18.406 22.188 7.93 1 95.75 292 HIS A N 1
ATOM 2254 C CA . HIS A 1 292 ? 18.5 21.641 6.582 1 95.75 292 HIS A CA 1
ATOM 2255 C C . HIS A 1 292 ? 17.125 21.438 5.973 1 95.75 292 HIS A C 1
ATOM 2257 O O . HIS A 1 292 ? 16.906 21.75 4.797 1 95.75 292 HIS A O 1
ATOM 2263 N N . LEU A 1 293 ? 16.25 20.922 6.789 1 95.38 293 LEU A N 1
ATOM 2264 C CA . LEU A 1 293 ? 14.914 20.625 6.297 1 95.38 293 LEU A CA 1
ATOM 2265 C C . LEU A 1 293 ? 14.156 21.922 5.992 1 95.38 293 LEU A C 1
ATOM 2267 O O . LEU A 1 293 ? 13.422 21.984 5.008 1 95.38 293 LEU A O 1
ATOM 2271 N N . ARG A 1 294 ? 14.328 22.875 6.832 1 94.81 294 ARG A N 1
ATOM 2272 C CA . ARG A 1 294 ? 13.711 24.172 6.562 1 94.81 294 ARG A CA 1
ATOM 2273 C C . ARG A 1 294 ? 14.227 24.766 5.254 1 94.81 294 ARG A C 1
ATOM 2275 O O . ARG A 1 294 ? 13.445 25.25 4.434 1 94.81 294 ARG A O 1
ATOM 2282 N N . GLY A 1 295 ? 15.477 24.719 5.105 1 95.12 295 GLY A N 1
ATOM 2283 C CA . GLY A 1 295 ? 16.078 25.203 3.873 1 95.12 295 GLY A CA 1
ATOM 2284 C C . GLY A 1 295 ? 15.594 24.453 2.645 1 95.12 295 GLY A C 1
ATOM 2285 O O . GLY A 1 295 ? 15.352 25.062 1.6 1 95.12 295 GLY A O 1
ATOM 2286 N N . ALA A 1 296 ? 15.492 23.156 2.768 1 96.12 296 ALA A N 1
ATOM 2287 C CA . ALA A 1 296 ? 15 22.344 1.659 1 96.12 296 ALA A CA 1
ATOM 2288 C C . ALA A 1 296 ? 13.562 22.703 1.309 1 96.12 296 ALA A C 1
ATOM 2290 O O . ALA A 1 296 ? 13.188 22.734 0.132 1 96.12 296 ALA A O 1
ATOM 2291 N N . GLY A 1 297 ? 12.781 22.922 2.365 1 94.81 297 GLY A N 1
ATOM 2292 C CA . GLY A 1 297 ? 11.414 23.359 2.133 1 94.81 297 GLY A CA 1
ATOM 2293 C C . GLY A 1 297 ? 11.32 24.641 1.349 1 94.81 297 GLY A C 1
ATOM 2294 O O . GLY A 1 297 ? 10.539 24.75 0.401 1 94.81 297 GLY A O 1
ATOM 2295 N N . ASP A 1 298 ? 12.109 25.578 1.726 1 95 298 ASP A N 1
ATOM 2296 C CA . ASP A 1 298 ? 12.156 26.859 1.028 1 95 298 ASP A CA 1
ATOM 2297 C C . ASP A 1 298 ? 12.625 26.688 -0.415 1 95 298 ASP A C 1
ATOM 2299 O O . ASP A 1 298 ? 12.062 27.297 -1.331 1 95 298 ASP A O 1
ATOM 2303 N N . PHE A 1 299 ? 13.57 25.938 -0.579 1 95.06 299 PHE A N 1
ATOM 2304 C CA . PHE A 1 299 ? 14.117 25.672 -1.9 1 95.06 299 PHE A CA 1
ATOM 2305 C C . PHE A 1 299 ? 13.062 25.047 -2.807 1 95.06 299 PHE A C 1
ATOM 2307 O O . PHE A 1 299 ? 12.867 25.5 -3.939 1 95.06 299 PHE A O 1
ATOM 2314 N N . LEU A 1 300 ? 12.398 23.984 -2.316 1 93.81 300 LEU A N 1
ATOM 2315 C CA . LEU A 1 300 ? 11.375 23.297 -3.102 1 93.81 300 LEU A CA 1
ATOM 2316 C C . LEU A 1 300 ? 10.234 24.234 -3.453 1 93.81 300 LEU A C 1
ATOM 2318 O O . LEU A 1 300 ? 9.719 24.203 -4.574 1 93.81 300 LEU A O 1
ATOM 2322 N N . ARG A 1 301 ? 9.859 25.047 -2.523 1 92 301 ARG A N 1
ATOM 2323 C CA . ARG A 1 301 ? 8.797 26.016 -2.775 1 92 301 ARG A CA 1
ATOM 2324 C C . ARG A 1 301 ? 9.164 26.953 -3.922 1 92 301 ARG A C 1
ATOM 2326 O O . ARG A 1 301 ? 8.367 27.188 -4.832 1 92 301 ARG A O 1
ATOM 2333 N N . GLU A 1 302 ? 10.32 27.406 -3.895 1 91.75 302 GLU A N 1
ATOM 2334 C CA . GLU A 1 302 ? 10.766 28.422 -4.848 1 91.75 302 GLU A CA 1
ATOM 2335 C C . GLU A 1 302 ? 11.078 27.797 -6.207 1 91.75 302 GLU A C 1
ATOM 2337 O O . GLU A 1 302 ? 10.758 28.375 -7.246 1 91.75 302 GLU A O 1
ATOM 2342 N N . ARG A 1 303 ? 11.664 26.672 -6.168 1 91.44 303 ARG A N 1
ATOM 2343 C CA . ARG A 1 303 ? 12.258 26.156 -7.402 1 91.44 303 ARG A CA 1
ATOM 2344 C C . ARG A 1 303 ? 11.359 25.109 -8.039 1 91.44 303 ARG A C 1
ATOM 2346 O O . ARG A 1 303 ? 11.461 24.844 -9.242 1 91.44 303 ARG A O 1
ATOM 2353 N N . LEU A 1 304 ? 10.578 24.469 -7.219 1 90.31 304 LEU A N 1
ATOM 2354 C CA . LEU A 1 304 ? 9.781 23.359 -7.758 1 90.31 304 LEU A CA 1
ATOM 2355 C C . LEU A 1 304 ? 8.305 23.719 -7.781 1 90.31 304 LEU A C 1
ATOM 2357 O O . LEU A 1 304 ? 7.68 23.75 -8.852 1 90.31 304 LEU A O 1
ATOM 2361 N N . TYR A 1 305 ? 7.746 24.125 -6.688 1 87.62 305 TYR A N 1
ATOM 2362 C CA . TYR A 1 305 ? 6.309 24.312 -6.566 1 87.62 305 TYR A CA 1
ATOM 2363 C C . TYR A 1 305 ? 5.863 25.562 -7.336 1 87.62 305 TYR A C 1
ATOM 2365 O O . TYR A 1 305 ? 4.746 25.609 -7.852 1 87.62 305 TYR A O 1
ATOM 2373 N N . ARG A 1 306 ? 6.734 26.547 -7.453 1 88.25 306 ARG A N 1
ATOM 2374 C CA . ARG A 1 306 ? 6.41 27.781 -8.156 1 88.25 306 ARG A CA 1
ATOM 2375 C C . ARG A 1 306 ? 6.914 27.75 -9.594 1 88.25 306 ARG A C 1
ATOM 2377 O O . ARG A 1 306 ? 6.863 28.766 -10.297 1 88.25 306 ARG A O 1
ATOM 2384 N N . HIS A 1 307 ? 7.441 26.656 -9.953 1 87.25 307 HIS A N 1
ATOM 2385 C CA . HIS A 1 307 ? 7.836 26.516 -11.352 1 87.25 307 HIS A CA 1
ATOM 2386 C C . HIS A 1 307 ? 6.656 26.75 -12.281 1 87.25 307 HIS A C 1
ATOM 2388 O O . HIS A 1 307 ? 5.535 26.328 -12 1 87.25 307 HIS A O 1
ATOM 2394 N N . TRP A 1 308 ? 6.863 27.406 -13.398 1 86.44 308 TRP A N 1
ATOM 2395 C CA . TRP A 1 308 ? 5.789 27.859 -14.273 1 86.44 308 TRP A CA 1
ATOM 2396 C C . TRP A 1 308 ? 4.973 26.688 -14.789 1 86.44 308 TRP A C 1
ATOM 2398 O O . TRP A 1 308 ? 3.754 26.781 -14.961 1 86.44 308 TRP A O 1
ATOM 2408 N N . GLN A 1 309 ? 5.633 25.562 -15.055 1 83.06 309 GLN A N 1
ATOM 2409 C CA . GLN A 1 309 ? 4.914 24.375 -15.539 1 83.06 309 GLN A CA 1
ATOM 2410 C C . GLN A 1 309 ? 3.959 23.844 -14.477 1 83.06 309 GLN A C 1
ATOM 2412 O O . GLN A 1 309 ? 2.857 23.391 -14.797 1 83.06 309 GLN A O 1
ATOM 2417 N N . VAL A 1 310 ? 4.457 23.828 -13.266 1 83.25 310 VAL A N 1
ATOM 2418 C CA . VAL A 1 310 ? 3.615 23.375 -12.164 1 83.25 310 VAL A CA 1
ATOM 2419 C C . VAL A 1 310 ? 2.473 24.375 -11.953 1 83.25 310 VAL A C 1
ATOM 2421 O O . VAL A 1 310 ? 1.321 23.969 -11.773 1 83.25 310 VAL A O 1
ATOM 2424 N N . GLU A 1 311 ? 2.734 25.641 -12.055 1 85.5 311 GLU A N 1
ATOM 2425 C CA . GLU A 1 311 ? 1.732 26.688 -11.883 1 85.5 311 GLU A CA 1
ATOM 2426 C C . GLU A 1 311 ? 0.639 26.578 -12.945 1 85.5 311 GLU A C 1
ATOM 2428 O O . GLU A 1 311 ? -0.527 26.875 -12.672 1 85.5 311 GLU A O 1
ATOM 2433 N N . ARG A 1 312 ? 0.999 26.25 -14.094 1 85.19 312 ARG A N 1
ATOM 2434 C CA . ARG A 1 312 ? 0.023 26.078 -15.164 1 85.19 312 ARG A CA 1
ATOM 2435 C C . ARG A 1 312 ? -0.947 24.938 -14.836 1 85.19 312 ARG A C 1
ATOM 2437 O O . ARG A 1 312 ? -2.148 25.062 -15.086 1 85.19 312 ARG A O 1
ATOM 2444 N N . GLU A 1 313 ? -0.375 23.859 -14.328 1 82.56 313 GLU A N 1
ATOM 2445 C CA . GLU A 1 313 ? -1.212 22.719 -13.938 1 82.56 313 GLU A CA 1
ATOM 2446 C C . GLU A 1 313 ? -2.137 23.094 -12.781 1 82.56 313 GLU A C 1
ATOM 2448 O O . GLU A 1 313 ? -3.299 22.688 -12.758 1 82.56 313 GLU A O 1
ATOM 2453 N N . VAL A 1 314 ? -1.56 23.828 -11.898 1 84.81 314 VAL A N 1
ATOM 2454 C CA . VAL A 1 314 ? -2.322 24.297 -10.75 1 84.81 314 VAL A CA 1
ATOM 2455 C C . VAL A 1 314 ? -3.488 25.172 -11.219 1 84.81 314 VAL A C 1
ATOM 2457 O O . VAL A 1 314 ? -4.617 25.016 -10.742 1 84.81 314 VAL A O 1
ATOM 2460 N N . TYR A 1 315 ? -3.236 26.031 -12.109 1 87.31 315 TYR A N 1
ATOM 2461 C CA . TYR A 1 315 ? -4.266 26.906 -12.641 1 87.31 315 TYR A CA 1
ATOM 2462 C C . TYR A 1 315 ? -5.387 26.109 -13.297 1 87.31 315 TYR A C 1
ATOM 2464 O O . TYR A 1 315 ? -6.566 26.406 -13.094 1 87.31 315 TYR A O 1
ATOM 2472 N N . GLN A 1 316 ? -5.008 25.172 -14.047 1 84.25 316 GLN A N 1
ATOM 2473 C CA . GLN A 1 316 ? -5.996 24.312 -14.695 1 84.25 316 GLN A CA 1
ATOM 2474 C C . GLN A 1 316 ? -6.863 23.609 -13.656 1 84.25 316 GLN A C 1
ATOM 2476 O O . GLN A 1 316 ? -8.086 23.531 -13.812 1 84.25 316 GLN A O 1
ATOM 2481 N N . ALA A 1 317 ? -6.191 23.078 -12.672 1 85.25 317 ALA A N 1
ATOM 2482 C CA . ALA A 1 317 ? -6.895 22.391 -11.594 1 85.25 317 ALA A CA 1
ATOM 2483 C C . ALA A 1 317 ? -7.883 23.312 -10.898 1 85.25 317 ALA A C 1
ATOM 2485 O O . ALA A 1 317 ? -9.008 22.922 -10.586 1 85.25 317 ALA A O 1
ATOM 2486 N N . GLU A 1 318 ? -7.445 24.469 -10.68 1 90.5 318 GLU A N 1
ATOM 2487 C CA . GLU A 1 318 ? -8.281 25.469 -10.008 1 90.5 318 GLU A CA 1
ATOM 2488 C C . GLU A 1 318 ? -9.516 25.797 -10.836 1 90.5 318 GLU A C 1
ATOM 2490 O O . GLU A 1 318 ? -10.617 25.938 -10.297 1 90.5 318 GLU A O 1
ATOM 2495 N N . GLN A 1 319 ? -9.344 25.906 -12.102 1 92.5 319 GLN A N 1
ATOM 2496 C CA . GLN A 1 319 ? -10.477 26.172 -12.984 1 92.5 319 GLN A CA 1
ATOM 2497 C C . GLN A 1 319 ? -11.492 25.031 -12.938 1 92.5 319 GLN A C 1
ATOM 2499 O O . GLN A 1 319 ? -12.703 25.281 -12.844 1 92.5 319 GLN A O 1
ATOM 2504 N N . VAL A 1 320 ? -10.977 23.875 -12.961 1 94.06 320 VAL A N 1
ATOM 2505 C CA . VAL A 1 320 ? -11.828 22.688 -12.977 1 94.06 320 VAL A CA 1
ATOM 2506 C C . VAL A 1 320 ? -12.664 22.625 -11.695 1 94.06 320 VAL A C 1
ATOM 2508 O O . VAL A 1 320 ? -13.891 22.516 -11.758 1 94.06 320 VAL A O 1
ATOM 2511 N N . LEU A 1 321 ? -12.039 22.781 -10.555 1 95.62 321 LEU A N 1
ATOM 2512 C CA . LEU A 1 321 ? -12.734 22.656 -9.281 1 95.62 321 LEU A CA 1
ATOM 2513 C C . LEU A 1 321 ? -13.688 23.828 -9.047 1 95.62 321 LEU A C 1
ATOM 2515 O O . LEU A 1 321 ? -14.773 23.641 -8.5 1 95.62 321 LEU A O 1
ATOM 2519 N N . THR A 1 322 ? -13.273 25.016 -9.453 1 96.56 322 THR A N 1
ATOM 2520 C CA . THR A 1 322 ? -14.125 26.188 -9.312 1 96.56 322 THR A CA 1
ATOM 2521 C C . THR A 1 322 ? -15.398 26.031 -10.133 1 96.56 322 THR A C 1
ATOM 2523 O O . THR A 1 322 ? -16.5 26.297 -9.641 1 96.56 322 THR A O 1
ATOM 2526 N N . GLU A 1 323 ? -15.219 25.594 -11.312 1 96.69 323 GLU A N 1
ATOM 2527 C CA . GLU A 1 323 ? -16.359 25.453 -12.211 1 96.69 323 GLU A CA 1
ATOM 2528 C C . GLU A 1 323 ? -17.281 24.312 -11.75 1 96.69 323 GLU A C 1
ATOM 2530 O O . GLU A 1 323 ? -18.5 24.422 -11.836 1 96.69 323 GLU A O 1
ATOM 2535 N N . LEU A 1 324 ? -16.688 23.234 -11.312 1 97.25 324 LEU A N 1
ATOM 2536 C CA . LEU A 1 324 ? -17.484 22.141 -10.781 1 97.25 324 LEU A CA 1
ATOM 2537 C C . LEU A 1 324 ? -18.281 22.594 -9.555 1 97.25 324 LEU A C 1
ATOM 2539 O O . LEU A 1 324 ? -19.484 22.328 -9.461 1 97.25 324 LEU A O 1
ATOM 2543 N N . PHE A 1 325 ? -17.594 23.25 -8.617 1 97.62 325 PHE A N 1
ATOM 2544 C CA . PHE A 1 325 ? -18.234 23.75 -7.41 1 97.62 325 PHE A CA 1
ATOM 2545 C C . PHE A 1 325 ? -19.391 24.672 -7.766 1 97.62 325 PHE A C 1
ATOM 2547 O O . PHE A 1 325 ? -20.5 24.531 -7.234 1 97.62 325 PHE A O 1
ATOM 2554 N N . GLY A 1 326 ? -19.125 25.578 -8.664 1 97.06 326 GLY A N 1
ATOM 2555 C CA . GLY A 1 326 ? -20.156 26.516 -9.109 1 97.06 326 GLY A CA 1
ATOM 2556 C C . GLY A 1 326 ? -21.328 25.828 -9.766 1 97.06 326 GLY A C 1
ATOM 2557 O O . GLY A 1 326 ? -22.484 26.203 -9.523 1 97.06 326 GLY A O 1
ATOM 2558 N N . ALA A 1 327 ? -21.047 24.875 -10.57 1 96.62 327 ALA A N 1
ATOM 2559 C CA . ALA A 1 327 ? -22.109 24.141 -11.25 1 96.62 327 ALA A CA 1
ATOM 2560 C C . ALA A 1 327 ? -23 23.438 -10.242 1 96.62 327 ALA A C 1
ATOM 2562 O O . ALA A 1 327 ? -24.234 23.469 -10.352 1 96.62 327 ALA A O 1
ATOM 2563 N N . PHE A 1 328 ? -22.406 22.766 -9.273 1 97 328 PHE A N 1
ATOM 2564 C CA . PHE A 1 328 ? -23.172 22.031 -8.273 1 97 328 PHE A CA 1
ATOM 2565 C C . PHE A 1 328 ? -23.938 22.984 -7.367 1 97 328 PHE A C 1
ATOM 2567 O O . PHE A 1 328 ? -25.031 22.656 -6.891 1 97 328 PHE A O 1
ATOM 2574 N N . LEU A 1 329 ? -23.406 24.203 -7.125 1 96.75 329 LEU A N 1
ATOM 2575 C CA . LEU A 1 329 ? -24.078 25.203 -6.32 1 96.75 329 LEU A CA 1
ATOM 2576 C C . LEU A 1 329 ? -25.328 25.703 -7.031 1 96.75 329 LEU A C 1
ATOM 2578 O O . LEU A 1 329 ? -26.375 25.906 -6.402 1 96.75 329 LEU A O 1
ATOM 2582 N N . THR A 1 330 ? -25.203 25.922 -8.305 1 96.25 330 THR A N 1
ATOM 2583 C CA . THR A 1 330 ? -26.281 26.484 -9.109 1 96.25 330 THR A CA 1
ATOM 2584 C C . THR A 1 330 ? -27.375 25.438 -9.375 1 96.25 330 THR A C 1
ATOM 2586 O O . THR A 1 330 ? -28.562 25.766 -9.414 1 96.25 330 THR A O 1
ATOM 2589 N N . ARG A 1 331 ? -26.984 24.203 -9.602 1 96.25 331 ARG A N 1
ATOM 2590 C CA . ARG A 1 331 ? -27.906 23.109 -9.891 1 96.25 331 ARG A CA 1
ATOM 2591 C C . ARG A 1 331 ? -27.562 21.875 -9.062 1 96.25 331 ARG A C 1
ATOM 2593 O O . ARG A 1 331 ? -27.062 20.875 -9.602 1 96.25 331 ARG A O 1
ATOM 2600 N N . PRO A 1 332 ? -28.031 21.828 -7.855 1 95.69 332 PRO A N 1
ATOM 2601 C CA . PRO A 1 332 ? -27.688 20.75 -6.926 1 95.69 332 PRO A CA 1
ATOM 2602 C C . PRO A 1 332 ? -28.125 19.375 -7.434 1 95.69 332 PRO A C 1
ATOM 2604 O O . PRO A 1 332 ? -27.609 18.359 -6.98 1 95.69 332 PRO A O 1
ATOM 2607 N N . ALA A 1 333 ? -29 19.344 -8.438 1 94.06 333 ALA A N 1
ATOM 2608 C CA . ALA A 1 333 ? -29.484 18.078 -9 1 94.06 333 ALA A CA 1
ATOM 2609 C C . ALA A 1 333 ? -28.391 17.344 -9.758 1 94.06 333 ALA A C 1
ATOM 2611 O O . ALA A 1 333 ? -28.516 16.172 -10.078 1 94.06 333 ALA A O 1
ATOM 2612 N N . LEU A 1 334 ? -27.312 18.094 -10.047 1 93.62 334 LEU A N 1
ATOM 2613 C CA . LEU A 1 334 ? -26.172 17.5 -10.742 1 93.62 334 LEU A CA 1
ATOM 2614 C C . LEU A 1 334 ? -25.375 16.609 -9.797 1 93.62 334 LEU A C 1
ATOM 2616 O O . LEU A 1 334 ? -24.547 15.812 -10.242 1 93.62 334 LEU A O 1
ATOM 2620 N N . LEU A 1 335 ? -25.531 16.797 -8.461 1 94.25 335 LEU A N 1
ATOM 2621 C CA . LEU A 1 335 ? -24.812 15.953 -7.5 1 94.25 335 LEU A CA 1
ATOM 2622 C C . LEU A 1 335 ? -25.312 14.516 -7.562 1 94.25 335 LEU A C 1
ATOM 2624 O O . LEU A 1 335 ? -26.516 14.273 -7.695 1 94.25 335 LEU A O 1
ATOM 2628 N N . PRO A 1 336 ? -24.359 13.562 -7.48 1 90.94 336 PRO A N 1
ATOM 2629 C CA . PRO A 1 336 ? -24.812 12.18 -7.34 1 90.94 336 PRO A CA 1
ATOM 2630 C C . PRO A 1 336 ? -25.688 11.969 -6.105 1 90.94 336 PRO A C 1
ATOM 2632 O O . PRO A 1 336 ? -25.703 12.805 -5.203 1 90.94 336 PRO A O 1
ATOM 2635 N N . PRO A 1 337 ? -26.422 10.891 -6.051 1 88.75 337 PRO A N 1
ATOM 2636 C CA . PRO A 1 337 ? -27.406 10.664 -5.004 1 88.75 337 PRO A CA 1
ATOM 2637 C C . PRO A 1 337 ? -26.812 10.688 -3.6 1 88.75 337 PRO A C 1
ATOM 2639 O O . PRO A 1 337 ? -27.391 11.273 -2.684 1 88.75 337 PRO A O 1
ATOM 2642 N N . ARG A 1 338 ? -25.688 10.242 -3.357 1 86.06 338 ARG A N 1
ATOM 2643 C CA . ARG A 1 338 ? -25.125 10.117 -2.016 1 86.06 338 ARG A CA 1
ATOM 2644 C C . ARG A 1 338 ? -24.75 11.477 -1.45 1 86.06 338 ARG A C 1
ATOM 2646 O O . ARG A 1 338 ? -25.172 11.844 -0.353 1 86.06 338 ARG A O 1
ATOM 2653 N N . PRO A 1 339 ? -23.938 12.203 -2.166 1 90.75 339 PRO A N 1
ATOM 2654 C CA . PRO A 1 339 ? -23.672 13.555 -1.656 1 90.75 339 PRO A CA 1
ATOM 2655 C C . PRO A 1 339 ? -24.938 14.398 -1.532 1 90.75 339 PRO A C 1
ATOM 2657 O O . PRO A 1 339 ? -25.062 15.195 -0.602 1 90.75 339 PRO A O 1
ATOM 2660 N N . ARG A 1 340 ? -25.828 14.211 -2.43 1 92.31 340 ARG A N 1
ATOM 2661 C CA . ARG A 1 340 ? -27.062 14.984 -2.418 1 92.31 340 ARG A CA 1
ATOM 2662 C C . ARG A 1 340 ? -27.875 14.695 -1.159 1 92.31 340 ARG A C 1
ATOM 2664 O O . ARG A 1 340 ? -28.516 15.594 -0.608 1 92.31 340 ARG A O 1
ATOM 2671 N N . SER A 1 341 ? -27.844 13.477 -0.719 1 91.31 341 SER A N 1
ATOM 2672 C CA . SER A 1 341 ? -28.609 13.07 0.453 1 91.31 341 SER A CA 1
ATOM 2673 C C . SER A 1 341 ? -28.094 13.742 1.718 1 91.31 341 SER A C 1
ATOM 2675 O O . SER A 1 341 ? -28.797 13.812 2.729 1 91.31 341 SER A O 1
ATOM 2677 N N . ARG A 1 342 ? -26.906 14.352 1.674 1 92.94 342 ARG A N 1
ATOM 2678 C CA . ARG A 1 342 ? -26.297 14.938 2.857 1 92.94 342 ARG A CA 1
ATOM 2679 C C . ARG A 1 342 ? -26.516 16.438 2.898 1 92.94 342 ARG A C 1
ATOM 2681 O O . ARG A 1 342 ? -26.172 17.094 3.885 1 92.94 342 ARG A O 1
ATOM 2688 N N . VAL A 1 343 ? -27.094 16.969 1.854 1 95.31 343 VAL A N 1
ATOM 2689 C CA . VAL A 1 343 ? -27.297 18.422 1.744 1 95.31 343 VAL A CA 1
ATOM 2690 C C . VAL A 1 343 ? -28.156 18.906 2.906 1 95.31 343 VAL A C 1
ATOM 2692 O O . VAL A 1 343 ? -27.875 19.953 3.49 1 95.31 343 VAL A O 1
ATOM 2695 N N . GLY A 1 344 ? -29.203 18.203 3.223 1 94.06 344 GLY A N 1
ATOM 2696 C CA . GLY A 1 344 ? -30.094 18.609 4.301 1 94.06 344 GLY A CA 1
ATOM 2697 C C . GLY A 1 344 ? -29.406 18.688 5.648 1 94.06 344 GLY A C 1
ATOM 2698 O O . GLY A 1 344 ? -29.656 19.625 6.418 1 94.06 344 GLY A O 1
ATOM 2699 N N . ARG A 1 345 ? -28.5 17.859 5.902 1 92.88 345 ARG A N 1
ATOM 2700 C CA . ARG A 1 345 ? -27.844 17.75 7.203 1 92.88 345 ARG A CA 1
ATOM 2701 C C . ARG A 1 345 ? -26.609 18.641 7.258 1 92.88 345 ARG A C 1
ATOM 2703 O O . ARG A 1 345 ? -26.359 19.312 8.258 1 92.88 345 ARG A O 1
ATOM 2710 N N . ASP A 1 346 ? -25.797 18.719 6.219 1 94.62 346 ASP A N 1
ATOM 2711 C CA . ASP A 1 346 ? -24.469 19.328 6.277 1 94.62 346 ASP A CA 1
ATOM 2712 C C . ASP A 1 346 ? -24.453 20.688 5.559 1 94.62 346 ASP A C 1
ATOM 2714 O O . ASP A 1 346 ? -23.516 21.469 5.719 1 94.62 346 ASP A O 1
ATOM 2718 N N . GLY A 1 347 ? -25.516 20.969 4.812 1 96.5 347 GLY A N 1
ATOM 2719 C CA . GLY A 1 347 ? -25.516 22.141 3.963 1 96.5 347 GLY A CA 1
ATOM 2720 C C . GLY A 1 347 ? -24.953 21.875 2.574 1 96.5 347 GLY A C 1
ATOM 2721 O O . GLY A 1 347 ? -24.078 21.031 2.404 1 96.5 347 GLY A O 1
ATOM 2722 N N . LEU A 1 348 ? -25.438 22.609 1.605 1 97.06 348 LEU A N 1
ATOM 2723 C CA . LEU A 1 348 ? -25.109 22.375 0.203 1 97.06 348 LEU A CA 1
ATOM 2724 C C . LEU A 1 348 ? -23.625 22.578 -0.048 1 97.06 348 LEU A C 1
ATOM 2726 O O . LEU A 1 348 ? -22.953 21.719 -0.625 1 97.06 348 LEU A O 1
ATOM 2730 N N . PRO A 1 349 ? -22.984 23.703 0.485 1 97.75 349 PRO A N 1
ATOM 2731 C CA . PRO A 1 349 ? -21.547 23.891 0.224 1 97.75 349 PRO A CA 1
ATOM 2732 C C . PRO A 1 349 ? -20.703 22.75 0.764 1 97.75 349 PRO A C 1
ATOM 2734 O O . PRO A 1 349 ? -19.766 22.297 0.088 1 97.75 349 PRO A O 1
ATOM 2737 N N . ARG A 1 350 ? -21.031 22.266 1.896 1 97.81 350 ARG A N 1
ATOM 2738 C CA . ARG A 1 350 ? -20.266 21.188 2.51 1 97.81 350 ARG A CA 1
ATOM 2739 C C . ARG A 1 350 ? -20.438 19.875 1.741 1 97.81 350 ARG A C 1
ATOM 2741 O O . ARG A 1 350 ? -19.469 19.141 1.527 1 97.81 350 ARG A O 1
ATOM 2748 N N . ALA A 1 351 ? -21.625 19.594 1.354 1 97.38 351 ALA A N 1
ATOM 2749 C CA . ALA A 1 351 ? -21.891 18.391 0.575 1 97.38 351 ALA A CA 1
ATOM 2750 C C . ALA A 1 351 ? -21.125 18.406 -0.743 1 97.38 351 ALA A C 1
ATOM 2752 O O . ALA A 1 351 ? -20.578 17.375 -1.162 1 97.38 351 ALA A O 1
ATOM 2753 N N . ILE A 1 352 ? -21.125 19.578 -1.406 1 97.69 352 ILE A N 1
ATOM 2754 C CA . ILE A 1 352 ? -20.391 19.734 -2.652 1 97.69 352 ILE A CA 1
ATOM 2755 C C . ILE A 1 352 ? -18.891 19.531 -2.396 1 97.69 352 ILE A C 1
ATOM 2757 O O . ILE A 1 352 ? -18.219 18.812 -3.131 1 97.69 352 ILE A O 1
ATOM 2761 N N . CYS A 1 353 ? -18.438 20.156 -1.316 1 97.88 353 CYS A N 1
ATOM 2762 C CA . CYS A 1 353 ? -17.016 20.094 -0.962 1 97.88 353 CYS A CA 1
ATOM 2763 C C . CYS A 1 353 ? -16.609 18.641 -0.697 1 97.88 353 CYS A C 1
ATOM 2765 O O . CYS A 1 353 ? -15.555 18.203 -1.172 1 97.88 353 CYS A O 1
ATOM 2767 N N . ASP A 1 354 ? -17.422 17.938 0.049 1 97.31 354 ASP A N 1
ATOM 2768 C CA . ASP A 1 354 ? -17.141 16.531 0.327 1 97.31 354 ASP A CA 1
ATOM 2769 C C . ASP A 1 354 ? -17.062 15.719 -0.965 1 97.31 354 ASP A C 1
ATOM 2771 O O . ASP A 1 354 ? -16.203 14.844 -1.106 1 97.31 354 ASP A O 1
ATOM 2775 N N . HIS A 1 355 ? -17.969 15.977 -1.867 1 97.06 355 HIS A N 1
ATOM 2776 C CA . HIS A 1 355 ? -18.016 15.258 -3.137 1 97.06 355 HIS A CA 1
ATOM 2777 C C . HIS A 1 355 ? -16.766 15.539 -3.973 1 97.06 355 HIS A C 1
ATOM 2779 O O . HIS A 1 355 ? -16.125 14.617 -4.465 1 97.06 355 HIS A O 1
ATOM 2785 N N . LEU A 1 356 ? -16.453 16.812 -4.098 1 97.06 356 LEU A N 1
ATOM 2786 C CA . LEU A 1 356 ? -15.297 17.219 -4.895 1 97.06 356 LEU A CA 1
ATOM 2787 C C . LEU A 1 356 ? -14.008 16.672 -4.289 1 97.06 356 LEU A C 1
ATOM 2789 O O . LEU A 1 356 ? -13.141 16.172 -5.012 1 97.06 356 LEU A O 1
ATOM 2793 N N . ALA A 1 357 ? -13.891 16.781 -2.945 1 96.69 357 ALA A N 1
ATOM 2794 C CA . ALA A 1 357 ? -12.688 16.312 -2.252 1 96.69 357 ALA A CA 1
ATOM 2795 C C . ALA A 1 357 ? -12.508 14.805 -2.412 1 96.69 357 ALA A C 1
ATOM 2797 O O . ALA A 1 357 ? -11.391 14.289 -2.33 1 96.69 357 ALA A O 1
ATOM 2798 N N . GLY A 1 358 ? -13.57 14.109 -2.619 1 95 358 GLY A N 1
ATOM 2799 C CA . GLY A 1 358 ? -13.531 12.664 -2.74 1 95 358 GLY A CA 1
ATOM 2800 C C . GLY A 1 358 ? -13.227 12.188 -4.148 1 95 358 GLY A C 1
ATOM 2801 O O . GLY A 1 358 ? -12.992 11 -4.375 1 95 358 GLY A O 1
ATOM 2802 N N . MET A 1 359 ? -13.18 13.078 -5.145 1 93.62 359 MET A N 1
ATOM 2803 C CA . MET A 1 359 ? -12.93 12.711 -6.535 1 93.62 359 MET A CA 1
ATOM 2804 C C . MET A 1 359 ? -11.453 12.398 -6.762 1 93.62 359 MET A C 1
ATOM 2806 O O . MET A 1 359 ? -10.594 12.828 -5.984 1 93.62 359 MET A O 1
ATOM 2810 N N . THR A 1 360 ? -11.195 11.562 -7.738 1 90.88 360 THR A N 1
ATOM 2811 C CA . THR A 1 360 ? -9.844 11.445 -8.281 1 90.88 360 THR A CA 1
ATOM 2812 C C . THR A 1 360 ? -9.57 12.562 -9.281 1 90.88 360 THR A C 1
ATOM 2814 O O . THR A 1 360 ? -10.5 13.25 -9.727 1 90.88 360 THR A O 1
ATOM 2817 N N . ASP A 1 361 ? -8.305 12.734 -9.625 1 89.44 361 ASP A N 1
ATOM 2818 C CA . ASP A 1 361 ? -7.961 13.742 -10.633 1 89.44 361 ASP A CA 1
ATOM 2819 C C . ASP A 1 361 ? -8.68 13.469 -11.945 1 89.44 361 ASP A C 1
ATOM 2821 O O . ASP A 1 361 ? -9.297 14.367 -12.523 1 89.44 361 ASP A O 1
ATOM 2825 N N . ARG A 1 362 ? -8.664 12.273 -12.383 1 84.19 362 ARG A N 1
ATOM 2826 C CA . ARG A 1 362 ? -9.258 11.883 -13.656 1 84.19 362 ARG A CA 1
ATOM 2827 C C . ARG A 1 362 ? -10.766 12.07 -13.633 1 84.19 362 ARG A C 1
ATOM 2829 O O . ARG A 1 362 ? -11.352 12.578 -14.594 1 84.19 362 ARG A O 1
ATOM 2836 N N . TYR A 1 363 ? -11.398 11.641 -12.547 1 88.62 363 TYR A N 1
ATOM 2837 C CA . TYR A 1 363 ? -12.852 11.758 -12.453 1 88.62 363 TYR A CA 1
ATOM 2838 C C . TYR A 1 363 ? -13.289 13.219 -12.453 1 88.62 363 TYR A C 1
ATOM 2840 O O . TYR A 1 363 ? -14.305 13.57 -13.047 1 88.62 363 TYR A O 1
ATOM 2848 N N . ALA A 1 364 ? -12.508 14.047 -11.766 1 92.12 364 ALA A N 1
ATOM 2849 C CA . ALA A 1 364 ? -12.797 15.484 -11.758 1 92.12 364 ALA A CA 1
ATOM 2850 C C . ALA A 1 364 ? -12.719 16.062 -13.172 1 92.12 364 ALA A C 1
ATOM 2852 O O . ALA A 1 364 ? -13.609 16.797 -13.594 1 92.12 364 ALA A O 1
ATOM 2853 N N . LEU A 1 365 ? -11.711 15.68 -13.891 1 89.19 365 LEU A N 1
ATOM 2854 C CA . LEU A 1 365 ? -11.508 16.172 -15.25 1 89.19 365 LEU A CA 1
ATOM 2855 C C . LEU A 1 365 ? -12.609 15.656 -16.172 1 89.19 365 LEU A C 1
ATOM 2857 O O . LEU A 1 365 ? -13.141 16.406 -17 1 89.19 365 LEU A O 1
ATOM 2861 N N . GLU A 1 366 ? -12.961 14.445 -16.047 1 88.25 366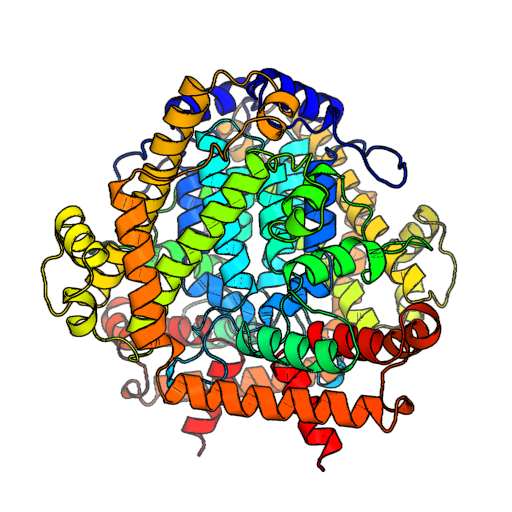 GLU A N 1
ATOM 2862 C CA . GLU A 1 366 ? -14 13.844 -16.875 1 88.25 366 GLU A CA 1
ATOM 2863 C C . GLU A 1 366 ? -15.367 14.477 -16.594 1 88.25 366 GLU A C 1
ATOM 2865 O O . GLU A 1 366 ? -16.141 14.742 -17.516 1 88.25 366 GLU A O 1
ATOM 2870 N N . THR A 1 367 ? -15.672 14.617 -15.305 1 92.06 367 THR A N 1
ATOM 2871 C CA . THR A 1 367 ? -16.922 15.25 -14.906 1 92.06 367 THR A CA 1
ATOM 2872 C C . THR A 1 367 ? -17 16.672 -15.445 1 92.06 367 THR A C 1
ATOM 2874 O O . THR A 1 367 ? -18.047 17.109 -15.938 1 92.06 367 THR A O 1
ATOM 2877 N N . HIS A 1 368 ? -15.906 17.391 -15.328 1 93.44 368 HIS A N 1
ATOM 2878 C CA . HIS A 1 368 ? -15.836 18.766 -15.836 1 93.44 368 HIS A CA 1
ATOM 2879 C C . HIS A 1 368 ? -16.062 18.797 -17.344 1 93.44 368 HIS A C 1
ATOM 2881 O O . HIS A 1 368 ? -16.812 19.641 -17.844 1 93.44 368 HIS A O 1
ATOM 2887 N N . ALA A 1 369 ? -15.422 17.875 -18.031 1 91.31 369 ALA A N 1
ATOM 2888 C CA . ALA A 1 369 ? -15.578 17.781 -19.484 1 91.31 369 ALA A CA 1
ATOM 2889 C C . ALA A 1 369 ? -17.016 17.469 -19.859 1 91.31 369 ALA A C 1
ATOM 2891 O O . ALA A 1 369 ? -17.547 18.016 -20.828 1 91.31 369 ALA A O 1
ATOM 2892 N N . ALA A 1 370 ? -17.656 16.625 -19.141 1 90.12 370 ALA A N 1
ATOM 2893 C CA . ALA A 1 370 ? -19.031 16.219 -19.406 1 90.12 370 ALA A CA 1
ATOM 2894 C C . ALA A 1 370 ? -20 17.375 -19.203 1 90.12 370 ALA A C 1
ATOM 2896 O O . ALA A 1 370 ? -21.016 17.484 -19.891 1 90.12 370 ALA A O 1
ATOM 2897 N N . LEU A 1 371 ? -19.719 18.188 -18.234 1 89.56 371 LEU A N 1
ATOM 2898 C CA . LEU A 1 371 ? -20.578 19.328 -17.938 1 89.56 371 LEU A CA 1
ATOM 2899 C C . LEU A 1 371 ? -20.391 20.438 -18.969 1 89.56 371 LEU A C 1
ATOM 2901 O O . LEU A 1 371 ? -21.312 21.234 -19.203 1 89.56 371 LEU A O 1
ATOM 2905 N N . ARG A 1 372 ? -19.188 20.562 -19.562 1 87.81 372 ARG A N 1
ATOM 2906 C CA . ARG A 1 372 ? -18.922 21.594 -20.562 1 87.81 372 ARG A CA 1
ATOM 2907 C C . ARG A 1 372 ? -19.328 21.141 -21.953 1 87.81 372 ARG A C 1
ATOM 2909 O O . ARG A 1 372 ? -19.516 21.969 -22.844 1 87.81 372 ARG A O 1
ATOM 2916 N N . GLY A 1 373 ? -19.578 19.875 -22.234 1 72.19 373 GLY A N 1
ATOM 2917 C CA . GLY A 1 373 ? -19.922 19.375 -23.562 1 72.19 373 GLY A CA 1
ATOM 2918 C C . GLY A 1 373 ? -18.719 19.016 -24.406 1 72.19 373 GLY A C 1
ATOM 2919 O O . GLY A 1 373 ? -17.719 19.734 -24.406 1 72.19 373 GLY A O 1
ATOM 2920 N N . MET B 1 1 ? 16.984 3.492 22.391 1 88.44 1 MET B N 1
ATOM 2921 C CA . MET B 1 1 ? 16.672 3.176 21 1 88.44 1 MET B CA 1
ATOM 2922 C C . MET B 1 1 ? 16.891 1.693 20.719 1 88.44 1 MET B C 1
ATOM 2924 O O . MET B 1 1 ? 17.922 1.135 21.094 1 88.44 1 MET B O 1
ATOM 2928 N N . PHE B 1 2 ? 15.992 1.083 20.078 1 89.06 2 PHE B N 1
ATOM 2929 C CA . PHE B 1 2 ? 16.125 -0.332 19.75 1 89.06 2 PHE B CA 1
ATOM 2930 C C . PHE B 1 2 ? 17.047 -0.53 18.562 1 89.06 2 PHE B C 1
ATOM 2932 O O . PHE B 1 2 ? 16.922 0.175 17.547 1 89.06 2 PHE B O 1
ATOM 2939 N N . THR B 1 3 ? 17.938 -1.479 18.75 1 91.44 3 THR B N 1
ATOM 2940 C CA . THR B 1 3 ? 18.844 -1.87 17.672 1 91.44 3 THR B CA 1
ATOM 2941 C C . THR B 1 3 ? 18.312 -3.084 16.922 1 91.44 3 THR B C 1
ATOM 2943 O O . THR B 1 3 ? 17.297 -3.674 17.328 1 91.44 3 THR B O 1
ATOM 2946 N N . ARG B 1 4 ? 18.969 -3.336 15.789 1 94.06 4 ARG B N 1
ATOM 2947 C CA . ARG B 1 4 ? 18.656 -4.562 15.062 1 94.06 4 ARG B CA 1
ATOM 2948 C C . ARG B 1 4 ? 18.719 -5.777 15.984 1 94.06 4 ARG B C 1
ATOM 2950 O O . ARG B 1 4 ? 17.828 -6.629 15.945 1 94.06 4 ARG B O 1
ATOM 2957 N N . ALA B 1 5 ? 19.75 -5.824 16.859 1 95.25 5 ALA B N 1
ATOM 2958 C CA . ALA B 1 5 ? 19.938 -6.938 17.781 1 95.25 5 ALA B CA 1
ATOM 2959 C C . ALA B 1 5 ? 18.766 -7.055 18.75 1 95.25 5 ALA B C 1
ATOM 2961 O O . ALA B 1 5 ? 18.344 -8.164 19.094 1 95.25 5 ALA B O 1
ATOM 2962 N N . ASP B 1 6 ? 18.266 -5.957 19.172 1 94.56 6 ASP B N 1
ATOM 2963 C CA . ASP B 1 6 ? 17.109 -5.945 20.062 1 94.56 6 ASP B CA 1
ATOM 2964 C C . ASP B 1 6 ? 15.875 -6.516 19.375 1 94.56 6 ASP B C 1
ATOM 2966 O O . ASP B 1 6 ? 15.125 -7.285 19.969 1 94.56 6 ASP B O 1
ATOM 2970 N N . LEU B 1 7 ? 15.727 -6.141 18.125 1 93.44 7 LEU B N 1
ATOM 2971 C CA . LEU B 1 7 ? 14.578 -6.609 17.359 1 93.44 7 LEU B CA 1
ATOM 2972 C C . LEU B 1 7 ? 14.688 -8.109 17.078 1 93.44 7 LEU B C 1
ATOM 2974 O O . LEU B 1 7 ? 13.688 -8.828 17.141 1 93.44 7 LEU B O 1
ATOM 2978 N N . GLU B 1 8 ? 15.852 -8.547 16.812 1 96.06 8 GLU B N 1
ATOM 2979 C CA . GLU B 1 8 ? 16.078 -9.977 16.578 1 96.06 8 GLU B CA 1
ATOM 2980 C C . GLU B 1 8 ? 15.852 -10.781 17.859 1 96.06 8 GLU B C 1
ATOM 2982 O O . GLU B 1 8 ? 15.352 -11.906 17.812 1 96.06 8 GLU B O 1
ATOM 2987 N N . ALA B 1 9 ? 16.203 -10.211 18.969 1 95 9 ALA B N 1
ATOM 2988 C CA . ALA B 1 9 ? 15.961 -10.859 20.266 1 95 9 ALA B CA 1
ATOM 2989 C C . ALA B 1 9 ? 14.461 -10.984 20.531 1 95 9 ALA B C 1
ATOM 2991 O O . ALA B 1 9 ? 14.008 -11.984 21.078 1 95 9 ALA B O 1
ATOM 2992 N N . ARG B 1 10 ? 13.758 -9.984 20.141 1 91.56 10 ARG B N 1
ATOM 2993 C CA . ARG B 1 10 ? 12.305 -10.031 20.266 1 91.56 10 ARG B CA 1
ATOM 2994 C C . ARG B 1 10 ? 11.711 -11.156 19.422 1 91.56 10 ARG B C 1
ATOM 2996 O O . ARG B 1 10 ? 10.82 -11.875 19.875 1 91.56 10 ARG B O 1
ATOM 3003 N N . GLU B 1 11 ? 12.172 -11.328 18.188 1 93.12 11 GLU B N 1
ATOM 3004 C CA . GLU B 1 11 ? 11.727 -12.422 17.328 1 93.12 11 GLU B CA 1
ATOM 3005 C C . GLU B 1 11 ? 11.992 -13.773 17.984 1 93.12 11 GLU B C 1
ATOM 3007 O O . GLU B 1 11 ? 11.117 -14.648 18 1 93.12 11 GLU B O 1
ATOM 3012 N N . ALA B 1 12 ? 13.195 -13.859 18.484 1 93.81 12 ALA B N 1
ATOM 3013 C CA . ALA B 1 12 ? 13.602 -15.125 19.094 1 93.81 12 ALA B CA 1
ATOM 3014 C C . ALA B 1 12 ? 12.711 -15.477 20.281 1 93.81 12 ALA B C 1
ATOM 3016 O O . ALA B 1 12 ? 12.422 -16.656 20.531 1 93.81 12 ALA B O 1
ATOM 3017 N N . ALA B 1 13 ? 12.266 -14.484 20.953 1 91.31 13 ALA B N 1
ATOM 3018 C CA . ALA B 1 13 ? 11.461 -14.688 22.156 1 91.31 13 ALA B CA 1
ATOM 3019 C C . ALA B 1 13 ? 10.008 -14.992 21.797 1 91.31 13 ALA B C 1
ATOM 3021 O O . ALA B 1 13 ? 9.328 -15.727 22.516 1 91.31 13 ALA B O 1
ATOM 3022 N N . LEU B 1 14 ? 9.57 -14.516 20.703 1 90.19 14 LEU B N 1
ATOM 3023 C CA . LEU B 1 14 ? 8.133 -14.5 20.453 1 90.19 14 LEU B CA 1
ATOM 3024 C C . LEU B 1 14 ? 7.75 -15.555 19.422 1 90.19 14 LEU B C 1
ATOM 3026 O O . LEU B 1 14 ? 6.621 -16.062 19.438 1 90.19 14 LEU B O 1
ATOM 3030 N N . LEU B 1 15 ? 8.641 -15.898 18.5 1 94.19 15 LEU B N 1
ATOM 3031 C CA . LEU B 1 15 ? 8.289 -16.766 17.391 1 94.19 15 LEU B CA 1
ATOM 3032 C C . LEU B 1 15 ? 8.5 -18.234 17.75 1 94.19 15 LEU B C 1
ATOM 3034 O O . LEU B 1 15 ? 9.492 -18.578 18.391 1 94.19 15 LEU B O 1
ATOM 3038 N N . PRO B 1 16 ? 7.5 -19.078 17.406 1 95.31 16 PRO B N 1
ATOM 3039 C CA . PRO B 1 16 ? 7.73 -20.516 17.562 1 95.31 16 PRO B CA 1
ATOM 3040 C C . PRO B 1 16 ? 8.906 -21.031 16.75 1 95.31 16 PRO B C 1
ATOM 3042 O O . PRO B 1 16 ? 9.359 -20.344 15.82 1 95.31 16 PRO B O 1
ATOM 3045 N N . PRO B 1 17 ? 9.406 -22.156 17.047 1 95.69 17 PRO B N 1
ATOM 3046 C CA . PRO B 1 17 ? 10.648 -22.656 16.438 1 95.69 17 PRO B CA 1
ATOM 3047 C C . PRO B 1 17 ? 10.516 -22.906 14.945 1 95.69 17 PRO B C 1
ATOM 3049 O O . PRO B 1 17 ? 11.516 -22.922 14.227 1 95.69 17 PRO B O 1
ATOM 3052 N N . PHE B 1 18 ? 9.297 -23.125 14.445 1 96.75 18 PHE B N 1
ATOM 3053 C CA . PHE B 1 18 ? 9.125 -23.469 13.039 1 96.75 18 PHE B CA 1
ATOM 3054 C C . PHE B 1 18 ? 9.031 -22.203 12.188 1 96.75 18 PHE B C 1
ATOM 3056 O O . PHE B 1 18 ? 9.062 -22.266 10.961 1 96.75 18 PHE B O 1
ATOM 3063 N N . ALA B 1 19 ? 8.898 -21 12.805 1 97.62 19 ALA B N 1
ATOM 3064 C CA . ALA B 1 19 ? 8.836 -19.734 12.078 1 97.62 19 ALA B CA 1
ATOM 3065 C C . ALA B 1 19 ? 10.227 -19.266 11.664 1 97.62 19 ALA B C 1
ATOM 3067 O O . ALA B 1 19 ? 11.211 -19.547 12.352 1 97.62 19 ALA B O 1
ATOM 3068 N N . ARG B 1 20 ? 10.344 -18.594 10.547 1 97.62 20 ARG B N 1
ATOM 3069 C CA . ARG B 1 20 ? 11.617 -18 10.125 1 97.62 20 ARG B CA 1
ATOM 3070 C C . ARG B 1 20 ? 12.016 -16.844 11.031 1 97.62 20 ARG B C 1
ATOM 3072 O O . ARG B 1 20 ? 11.156 -16.094 11.484 1 97.62 20 ARG B O 1
ATOM 3079 N N . ARG B 1 21 ? 13.312 -16.75 11.289 1 97.75 21 ARG B N 1
ATOM 3080 C CA . ARG B 1 21 ? 13.867 -15.656 12.078 1 97.75 21 ARG B CA 1
ATOM 3081 C C . ARG B 1 21 ? 14.836 -14.828 11.242 1 97.75 21 ARG B C 1
ATOM 3083 O O . ARG B 1 21 ? 15.633 -15.367 10.477 1 97.75 21 ARG B O 1
ATOM 3090 N N . SER B 1 22 ? 14.797 -13.5 11.422 1 97.75 22 SER B N 1
ATOM 3091 C CA . SER B 1 22 ? 15.633 -12.586 10.648 1 97.75 22 SER B CA 1
ATOM 3092 C C . SER B 1 22 ? 17.109 -12.836 10.914 1 97.75 22 SER B C 1
ATOM 3094 O O . SER B 1 22 ? 17.953 -12.641 10.031 1 97.75 22 SER B O 1
ATOM 3096 N N . SER B 1 23 ? 17.422 -13.289 12.125 1 96.94 23 SER B N 1
ATOM 3097 C CA . SER B 1 23 ? 18.812 -13.523 12.5 1 96.94 23 SER B CA 1
ATOM 3098 C C . SER B 1 23 ? 19.422 -14.664 11.68 1 96.94 23 SER B C 1
ATOM 3100 O O . SER B 1 23 ? 20.641 -14.781 11.586 1 96.94 23 SER B O 1
ATOM 3102 N N . GLU B 1 24 ? 18.578 -15.508 11.086 1 96.12 24 GLU B N 1
ATOM 3103 C CA . GLU B 1 24 ? 19.031 -16.672 10.328 1 96.12 24 GLU B CA 1
ATOM 3104 C C . GLU B 1 24 ? 18.969 -16.422 8.828 1 96.12 24 GLU B C 1
ATOM 3106 O O . GLU B 1 24 ? 19.281 -17.297 8.031 1 96.12 24 GLU B O 1
ATOM 3111 N N . ALA B 1 25 ? 18.531 -15.211 8.461 1 96.75 25 ALA B N 1
ATOM 3112 C CA . ALA B 1 25 ? 18.359 -14.891 7.047 1 96.75 25 ALA B CA 1
ATOM 3113 C C . ALA B 1 25 ? 19.719 -14.805 6.344 1 96.75 25 ALA B C 1
ATOM 3115 O O . ALA B 1 25 ? 20.688 -14.305 6.91 1 96.75 25 ALA B O 1
ATOM 3116 N N . ARG B 1 26 ? 19.734 -15.312 5.109 1 95.75 26 ARG B N 1
ATOM 3117 C CA . ARG B 1 26 ? 20.938 -15.266 4.281 1 95.75 26 ARG B CA 1
ATOM 3118 C C . ARG B 1 26 ? 20.672 -14.57 2.955 1 95.75 26 ARG B C 1
ATOM 3120 O O . ARG B 1 26 ? 19.516 -14.508 2.504 1 95.75 26 ARG B O 1
ATOM 3127 N N . ARG B 1 27 ? 21.719 -14 2.43 1 95.69 27 ARG B N 1
ATOM 3128 C CA . ARG B 1 27 ? 21.672 -13.359 1.121 1 95.69 27 ARG B CA 1
ATOM 3129 C C . ARG B 1 27 ? 22.688 -13.977 0.162 1 95.69 27 ARG B C 1
ATOM 3131 O O . ARG B 1 27 ? 23.688 -14.555 0.595 1 95.69 27 ARG B O 1
ATOM 3138 N N . ALA B 1 28 ? 22.359 -13.852 -1.113 1 91.62 28 ALA B N 1
ATOM 3139 C CA . ALA B 1 28 ? 23.297 -14.352 -2.117 1 91.62 28 ALA B CA 1
ATOM 3140 C C . ALA B 1 28 ? 24.609 -13.594 -2.07 1 91.62 28 ALA B C 1
ATOM 3142 O O . ALA B 1 28 ? 25.688 -14.188 -2.197 1 91.62 28 ALA B O 1
ATOM 3143 N N . VAL B 1 29 ? 24.547 -12.281 -1.908 1 92.44 29 VAL B N 1
ATOM 3144 C CA . VAL B 1 29 ? 25.719 -11.414 -1.777 1 92.44 29 VAL B CA 1
ATOM 3145 C C . VAL B 1 29 ? 25.781 -10.844 -0.362 1 92.44 29 VAL B C 1
ATOM 3147 O O . VAL B 1 29 ? 24.891 -10.102 0.059 1 92.44 29 VAL B O 1
ATOM 3150 N N . PRO B 1 30 ? 26.844 -11.156 0.306 1 92.5 30 PRO B N 1
ATOM 3151 C CA . PRO B 1 30 ? 26.953 -10.648 1.675 1 92.5 30 PRO B CA 1
ATOM 3152 C C . PRO B 1 30 ? 26.953 -9.125 1.736 1 92.5 30 PRO B C 1
ATOM 3154 O O . PRO B 1 30 ? 27.516 -8.469 0.849 1 92.5 30 PRO B O 1
ATOM 3157 N N . GLU B 1 31 ? 26.266 -8.586 2.73 1 90.12 31 GLU B N 1
ATOM 3158 C CA . GLU B 1 31 ? 26.266 -7.148 2.988 1 90.12 31 GLU B CA 1
ATOM 3159 C C . GLU B 1 31 ? 26.234 -6.855 4.488 1 90.12 31 GLU B C 1
ATOM 3161 O O . GLU B 1 31 ? 25.844 -7.707 5.285 1 90.12 31 GLU B O 1
ATOM 3166 N N . ALA B 1 32 ? 26.766 -5.715 4.816 1 90.38 32 ALA B N 1
ATOM 3167 C CA . ALA B 1 32 ? 26.766 -5.312 6.219 1 90.38 32 ALA B CA 1
ATOM 3168 C C . ALA B 1 32 ? 25.344 -5.199 6.762 1 90.38 32 ALA B C 1
ATOM 3170 O O . ALA B 1 32 ? 24.469 -4.668 6.09 1 90.38 32 ALA B O 1
ATOM 3171 N N . PRO B 1 33 ? 25.172 -5.73 7.973 1 91.69 33 PRO B N 1
ATOM 3172 C CA . PRO B 1 33 ? 23.828 -5.602 8.547 1 91.69 33 PRO B CA 1
ATOM 3173 C C . PRO B 1 33 ? 23.5 -4.164 8.938 1 91.69 33 PRO B C 1
ATOM 3175 O O . PRO B 1 33 ? 24.391 -3.371 9.227 1 91.69 33 PRO B O 1
ATOM 3178 N N . SER B 1 34 ? 22.25 -3.887 8.844 1 90.31 34 SER B N 1
ATOM 3179 C CA . SER B 1 34 ? 21.75 -2.592 9.312 1 90.31 34 SER B CA 1
ATOM 3180 C C . SER B 1 34 ? 21.859 -2.477 10.828 1 90.31 34 SER B C 1
ATOM 3182 O O . SER B 1 34 ? 21.812 -3.484 11.539 1 90.31 34 SER B O 1
ATOM 3184 N N . GLU B 1 35 ? 22.016 -1.271 11.297 1 88.44 35 GLU B N 1
ATOM 3185 C CA . GLU B 1 35 ? 22.062 -1.031 12.734 1 88.44 35 GLU B CA 1
ATOM 3186 C C . GLU B 1 35 ? 20.672 -1.142 13.367 1 88.44 35 GLU B C 1
ATOM 3188 O O . GLU B 1 35 ? 20.547 -1.55 14.523 1 88.44 35 GLU B O 1
ATOM 3193 N N . THR B 1 36 ? 19.703 -0.816 12.609 1 88.69 36 THR B N 1
ATOM 3194 C CA . THR B 1 36 ? 18.422 -0.617 13.266 1 88.69 36 THR B CA 1
ATOM 3195 C C . THR B 1 36 ? 17.344 -1.492 12.625 1 88.69 36 THR B C 1
ATOM 3197 O O . THR B 1 36 ? 16.234 -1.618 13.156 1 88.69 36 THR B O 1
ATOM 3200 N N . ARG B 1 37 ? 17.656 -2.15 11.484 1 93.19 37 ARG B N 1
ATOM 3201 C CA . ARG B 1 37 ? 16.656 -2.951 10.797 1 93.19 37 ARG B CA 1
ATOM 3202 C C . ARG B 1 37 ? 17.094 -4.41 10.695 1 93.19 37 ARG B C 1
ATOM 3204 O O . ARG B 1 37 ? 18.266 -4.699 10.469 1 93.19 37 ARG B O 1
ATOM 3211 N N . THR B 1 38 ? 16.078 -5.262 10.805 1 96.62 38 THR B N 1
ATOM 3212 C CA . THR B 1 38 ? 16.328 -6.676 10.539 1 96.62 38 THR B CA 1
ATOM 3213 C C . THR B 1 38 ? 16.453 -6.93 9.039 1 96.62 38 THR B C 1
ATOM 3215 O O . THR B 1 38 ? 16.141 -6.055 8.227 1 96.62 38 THR B O 1
ATOM 3218 N N . ALA B 1 39 ? 16.891 -8.117 8.703 1 97.69 39 ALA B N 1
ATOM 3219 C CA . ALA B 1 39 ? 17.078 -8.477 7.301 1 97.69 39 ALA B CA 1
ATOM 3220 C C . ALA B 1 39 ? 15.75 -8.422 6.543 1 97.69 39 ALA B C 1
ATOM 3222 O O . ALA B 1 39 ? 15.703 -7.945 5.406 1 97.69 39 ALA B O 1
ATOM 3223 N N . TYR B 1 40 ? 14.672 -8.906 7.172 1 97.94 40 TYR B N 1
ATOM 3224 C CA . TYR B 1 40 ? 13.383 -8.93 6.496 1 97.94 40 TYR B CA 1
ATOM 3225 C C . TYR B 1 40 ? 12.812 -7.523 6.363 1 97.94 40 TYR B C 1
ATOM 3227 O O . TYR B 1 40 ? 12.141 -7.211 5.375 1 97.94 40 TYR B O 1
ATOM 3235 N N . GLN B 1 41 ? 13.062 -6.66 7.367 1 96.19 41 GLN B N 1
ATOM 3236 C CA . GLN B 1 41 ? 12.656 -5.262 7.258 1 96.19 41 GLN B CA 1
ATOM 3237 C C . GLN B 1 41 ? 13.359 -4.574 6.086 1 96.19 41 GLN B C 1
ATOM 3239 O O . GLN B 1 41 ? 12.734 -3.816 5.344 1 96.19 41 GLN B O 1
ATOM 3244 N N . LYS B 1 42 ? 14.625 -4.852 5.93 1 95.19 42 LYS B N 1
ATOM 3245 C CA . LYS B 1 42 ? 15.375 -4.305 4.805 1 95.19 42 LYS B CA 1
ATOM 3246 C C . LYS B 1 42 ? 14.789 -4.766 3.475 1 95.19 42 LYS B C 1
ATOM 3248 O O . LYS B 1 42 ? 14.664 -3.973 2.539 1 95.19 42 LYS B O 1
ATOM 3253 N N . ASP B 1 43 ? 14.469 -6.074 3.428 1 97.31 43 ASP B N 1
ATOM 3254 C CA . ASP B 1 43 ? 13.852 -6.602 2.213 1 97.31 43 ASP B CA 1
ATOM 3255 C C . ASP B 1 43 ? 12.555 -5.867 1.89 1 97.31 43 ASP B C 1
ATOM 3257 O O . ASP B 1 43 ? 12.32 -5.488 0.74 1 97.31 43 ASP B O 1
ATOM 3261 N N . ARG B 1 44 ? 11.703 -5.719 2.904 1 97 44 ARG B N 1
ATOM 3262 C CA . ARG B 1 44 ? 10.422 -5.035 2.742 1 97 44 ARG B CA 1
ATOM 3263 C C . ARG B 1 44 ? 10.617 -3.635 2.172 1 97 44 ARG B C 1
ATOM 3265 O O . ARG B 1 44 ? 9.953 -3.254 1.208 1 97 44 ARG B O 1
ATOM 3272 N N . ASP B 1 45 ? 11.547 -2.885 2.729 1 93.06 45 ASP B N 1
ATOM 3273 C CA . ASP B 1 45 ? 11.797 -1.511 2.307 1 93.06 45 ASP B CA 1
ATOM 3274 C C . ASP B 1 45 ? 12.328 -1.463 0.876 1 93.06 45 ASP B C 1
ATOM 3276 O O . ASP B 1 45 ? 11.93 -0.604 0.088 1 93.06 45 ASP B O 1
ATOM 3280 N N . ARG B 1 46 ? 13.203 -2.393 0.547 1 93.56 46 ARG B N 1
ATOM 3281 C CA . ARG B 1 46 ? 13.758 -2.465 -0.803 1 93.56 46 ARG B CA 1
ATOM 3282 C C . ARG B 1 46 ? 12.648 -2.693 -1.832 1 93.56 46 ARG B C 1
ATOM 3284 O O . ARG B 1 46 ? 12.625 -2.035 -2.875 1 93.56 46 ARG B O 1
ATOM 3291 N N . VAL B 1 47 ? 11.727 -3.576 -1.508 1 95.81 47 VAL B N 1
ATOM 3292 C CA . VAL B 1 47 ? 10.641 -3.906 -2.426 1 95.81 47 VAL B CA 1
ATOM 3293 C C . VAL B 1 47 ? 9.742 -2.688 -2.623 1 95.81 47 VAL B C 1
ATOM 3295 O O . VAL B 1 47 ? 9.406 -2.334 -3.754 1 95.81 47 VAL B O 1
ATOM 3298 N N . LEU B 1 48 ? 9.43 -1.985 -1.563 1 92.81 48 LEU B N 1
ATOM 3299 C CA . LEU B 1 48 ? 8.5 -0.859 -1.58 1 92.81 48 LEU B CA 1
ATOM 3300 C C . LEU B 1 48 ? 9.039 0.278 -2.441 1 92.81 48 LEU B C 1
ATOM 3302 O O . LEU B 1 48 ? 8.266 1.032 -3.037 1 92.81 48 LEU B O 1
ATOM 3306 N N . HIS B 1 49 ? 10.328 0.369 -2.617 1 87.69 49 HIS B N 1
ATOM 3307 C CA . HIS B 1 49 ? 10.922 1.533 -3.264 1 87.69 49 HIS B CA 1
ATOM 3308 C C . HIS B 1 49 ? 11.305 1.227 -4.707 1 87.69 49 HIS B C 1
ATOM 3310 O O . HIS B 1 49 ? 11.961 2.037 -5.367 1 87.69 49 HIS B O 1
ATOM 3316 N N . THR B 1 50 ? 10.867 0.119 -5.238 1 90.19 50 THR B N 1
ATOM 3317 C CA . THR B 1 50 ? 11.188 -0.238 -6.617 1 90.19 50 THR B CA 1
ATOM 3318 C C . THR B 1 50 ? 10.203 0.408 -7.59 1 90.19 50 THR B C 1
ATOM 3320 O O . THR B 1 50 ? 9.07 0.706 -7.223 1 90.19 50 THR B O 1
ATOM 3323 N N . LYS B 1 51 ? 10.664 0.619 -8.82 1 86.94 51 LYS B N 1
ATOM 3324 C CA . LYS B 1 51 ? 9.781 1.065 -9.898 1 86.94 51 LYS B CA 1
ATOM 3325 C C . LYS B 1 51 ? 8.719 0.013 -10.211 1 86.94 51 LYS B C 1
ATOM 3327 O O . LYS B 1 51 ? 7.574 0.351 -10.508 1 86.94 51 LYS B O 1
ATOM 3332 N N . ALA B 1 52 ? 9.164 -1.247 -10.133 1 93.12 52 ALA B N 1
ATOM 3333 C CA . ALA B 1 52 ? 8.242 -2.346 -10.414 1 93.12 52 ALA B CA 1
ATOM 3334 C C . ALA B 1 52 ? 7.039 -2.309 -9.469 1 93.12 52 ALA B C 1
ATOM 3336 O O . ALA B 1 52 ? 5.906 -2.539 -9.891 1 93.12 52 ALA B O 1
ATOM 3337 N N . PHE B 1 53 ? 7.285 -1.977 -8.227 1 93.31 53 PHE B N 1
ATOM 3338 C CA . PHE B 1 53 ? 6.199 -1.896 -7.258 1 93.31 53 PHE B CA 1
ATOM 3339 C C . PHE B 1 53 ? 5.281 -0.723 -7.57 1 93.31 53 PHE B C 1
ATOM 3341 O O . PHE B 1 53 ? 4.055 -0.865 -7.551 1 93.31 53 PHE B O 1
ATOM 3348 N N . ARG B 1 54 ? 5.812 0.366 -7.871 1 88.62 54 ARG B N 1
ATOM 3349 C CA . ARG B 1 54 ? 5.031 1.557 -8.195 1 88.62 54 ARG B CA 1
ATOM 3350 C C . ARG B 1 54 ? 4.16 1.324 -9.43 1 88.62 54 ARG B C 1
ATOM 3352 O O . ARG B 1 54 ? 3.014 1.772 -9.477 1 88.62 54 ARG B O 1
ATOM 3359 N N . ARG B 1 55 ? 4.668 0.591 -10.336 1 91.38 55 ARG B N 1
ATOM 3360 C CA . ARG B 1 55 ? 3.967 0.356 -11.594 1 91.38 55 ARG B CA 1
ATOM 3361 C C . ARG B 1 55 ? 2.727 -0.505 -11.383 1 91.38 55 ARG B C 1
ATOM 3363 O O . ARG B 1 55 ? 1.842 -0.556 -12.234 1 91.38 55 ARG B O 1
ATOM 3370 N N . LEU B 1 56 ? 2.676 -1.22 -10.234 1 92.56 56 LEU B N 1
ATOM 3371 C CA . LEU B 1 56 ? 1.503 -2.039 -9.953 1 92.56 56 LEU B CA 1
ATOM 3372 C C . LEU B 1 56 ? 0.245 -1.181 -9.875 1 92.56 56 LEU B C 1
ATOM 3374 O O . LEU B 1 56 ? -0.865 -1.681 -10.078 1 92.56 56 LEU B O 1
ATOM 3378 N N . GLU B 1 57 ? 0.417 0.112 -9.656 1 88.38 57 GLU B N 1
ATOM 3379 C CA . GLU B 1 57 ? -0.71 1.029 -9.516 1 88.38 57 GLU B CA 1
ATOM 3380 C C . GLU B 1 57 ? -1.422 1.24 -10.844 1 88.38 57 GLU B C 1
ATOM 3382 O O . GLU B 1 57 ? -2.596 1.618 -10.875 1 88.38 57 GLU B O 1
ATOM 3387 N N . ALA B 1 58 ? -0.736 1.007 -11.898 1 86.5 58 ALA B N 1
ATOM 3388 C CA . ALA B 1 58 ? -1.285 1.275 -13.227 1 86.5 58 ALA B CA 1
ATOM 3389 C C . ALA B 1 58 ? -1.44 -0.014 -14.031 1 86.5 58 ALA B C 1
ATOM 3391 O O . ALA B 1 58 ? -1.506 0.016 -15.258 1 86.5 58 ALA B O 1
ATOM 3392 N N . LYS B 1 59 ? -1.385 -1.145 -13.289 1 87.62 59 LYS B N 1
ATOM 3393 C CA . LYS B 1 59 ? -1.69 -2.443 -13.883 1 87.62 59 LYS B CA 1
ATOM 3394 C C . LYS B 1 59 ? -3.01 -2.994 -13.352 1 87.62 59 LYS B C 1
ATOM 3396 O O . LYS B 1 59 ? -3.213 -3.062 -12.133 1 87.62 59 LYS B O 1
ATOM 3401 N N . THR B 1 60 ? -3.838 -3.316 -14.266 1 79.62 60 THR B N 1
ATOM 3402 C CA . THR B 1 60 ? -5.164 -3.803 -13.898 1 79.62 60 THR B CA 1
ATOM 3403 C C . THR B 1 60 ? -5.086 -5.219 -13.336 1 79.62 60 THR B C 1
ATOM 3405 O O . THR B 1 60 ? -4.211 -6 -13.727 1 79.62 60 THR B O 1
ATOM 3408 N N . GLN B 1 61 ? -6.016 -5.543 -12.484 1 72.94 61 GLN B N 1
ATOM 3409 C CA . GLN B 1 61 ? -6.105 -6.898 -11.953 1 72.94 61 GLN B CA 1
ATOM 3410 C C . GLN B 1 61 ? -6.98 -7.777 -12.836 1 72.94 61 GLN B C 1
ATOM 3412 O O . GLN B 1 61 ? -6.508 -8.773 -13.383 1 72.94 61 GLN B O 1
ATOM 3417 N N . VAL B 1 62 ? -8.211 -7.309 -13.094 1 69.31 62 VAL B N 1
ATOM 3418 C CA . VAL B 1 62 ? -9.125 -8.133 -13.875 1 69.31 62 VAL B CA 1
ATOM 3419 C C . VAL B 1 62 ? -9.695 -7.316 -15.031 1 69.31 62 VAL B C 1
ATOM 3421 O O . VAL B 1 62 ? -9.734 -7.785 -16.172 1 69.31 62 VAL B O 1
ATOM 3424 N N . PHE B 1 63 ? -10.086 -6.086 -14.789 1 68 63 PHE B N 1
ATOM 3425 C CA . PHE B 1 63 ? -10.844 -5.301 -15.758 1 68 63 PHE B CA 1
ATOM 3426 C C . PHE B 1 63 ? -9.992 -4.168 -16.328 1 68 63 PHE B C 1
ATOM 3428 O O . PHE B 1 63 ? -9.375 -3.418 -15.57 1 68 63 PHE B O 1
ATOM 3435 N N . LEU B 1 64 ? -9.719 -4.086 -17.594 1 60.78 64 LEU B N 1
ATOM 3436 C CA . LEU B 1 64 ? -8.898 -3.055 -18.234 1 60.78 64 LEU B CA 1
ATOM 3437 C C . LEU B 1 64 ? -9.648 -1.727 -18.281 1 60.78 64 LEU B C 1
ATOM 3439 O O . LEU B 1 64 ? -9.086 -0.679 -17.953 1 60.78 64 LEU B O 1
ATOM 3443 N N . ASN B 1 65 ? -10.656 -1.62 -19.125 1 56.03 65 ASN B N 1
ATOM 3444 C CA . ASN B 1 65 ? -11.336 -0.365 -19.438 1 56.03 65 ASN B CA 1
ATOM 3445 C C . ASN B 1 65 ? -12.805 -0.404 -19.047 1 56.03 65 ASN B C 1
ATOM 3447 O O . ASN B 1 65 ? -13.68 -0.13 -19.859 1 56.03 65 ASN B O 1
ATOM 3451 N N . ALA B 1 66 ? -12.977 -0.899 -17.922 1 48.69 66 ALA B N 1
ATOM 3452 C CA . ALA B 1 66 ? -14.43 -0.938 -17.828 1 48.69 66 ALA B CA 1
ATOM 3453 C C . ALA B 1 66 ? -15 0.444 -17.516 1 48.69 66 ALA B C 1
ATOM 3455 O O . ALA B 1 66 ? -14.922 0.909 -16.375 1 48.69 66 ALA B O 1
ATOM 3456 N N . PRO B 1 67 ? -15.102 1.344 -18.641 1 48.97 67 PRO B N 1
ATOM 3457 C CA . PRO B 1 67 ? -15.703 2.666 -18.438 1 48.97 67 PRO B CA 1
ATOM 3458 C C 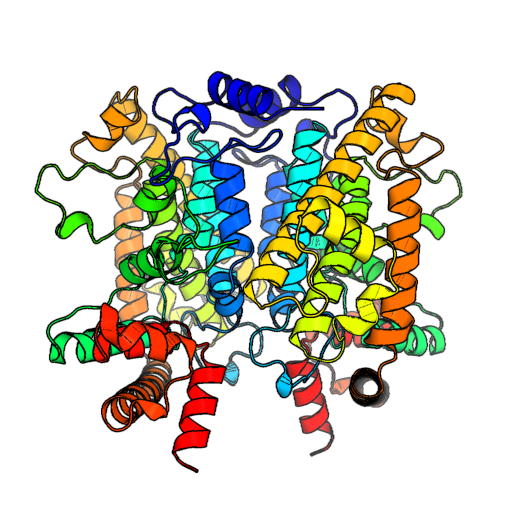. PRO B 1 67 ? -16.75 2.68 -17.344 1 48.97 67 PRO B C 1
ATOM 3460 O O . PRO B 1 67 ? -16.875 3.67 -16.609 1 48.97 67 PRO B O 1
ATOM 3463 N N . ALA B 1 68 ? -17.531 1.534 -17.422 1 42.41 68 ALA B N 1
ATOM 3464 C CA . ALA B 1 68 ? -18.688 1.479 -16.531 1 42.41 68 ALA B CA 1
ATOM 3465 C C . ALA B 1 68 ? -18.266 1.407 -15.07 1 42.41 68 ALA B C 1
ATOM 3467 O O . ALA B 1 68 ? -19.078 1.654 -14.172 1 42.41 68 ALA B O 1
ATOM 3468 N N . LEU B 1 69 ? -17.141 0.877 -14.984 1 50.12 69 LEU B N 1
ATOM 3469 C CA . LEU B 1 69 ? -16.891 0.528 -13.594 1 50.12 69 LEU B CA 1
ATOM 3470 C C . LEU B 1 69 ? -16.266 1.701 -12.836 1 50.12 69 LEU B C 1
ATOM 3472 O O . LEU B 1 69 ? -16.266 1.722 -11.609 1 50.12 69 LEU B O 1
ATOM 3476 N N . GLY B 1 70 ? -16.062 2.809 -13.578 1 53.12 70 GLY B N 1
ATOM 3477 C CA . GLY B 1 70 ? -15.664 3.982 -12.828 1 53.12 70 GLY B CA 1
ATOM 3478 C C . GLY B 1 70 ? -14.289 3.846 -12.203 1 53.12 70 GLY B C 1
ATOM 3479 O O . GLY B 1 70 ? -13.484 3.012 -12.625 1 53.12 70 GLY B O 1
ATOM 3480 N N . ASP B 1 71 ? -13.797 4.793 -11.453 1 55.72 71 ASP B N 1
ATOM 3481 C CA . ASP B 1 71 ? -12.492 4.984 -10.828 1 55.72 71 ASP B CA 1
ATOM 3482 C C . ASP B 1 71 ? -12.266 3.984 -9.695 1 55.72 71 ASP B C 1
ATOM 3484 O O . ASP B 1 71 ? -11.289 4.086 -8.953 1 55.72 71 ASP B O 1
ATOM 3488 N N . HIS B 1 72 ? -13.219 2.969 -9.602 1 58.91 72 HIS B N 1
ATOM 3489 C CA . HIS B 1 72 ? -13.047 2.221 -8.359 1 58.91 72 HIS B CA 1
ATOM 3490 C C . HIS B 1 72 ? -12.562 0.799 -8.641 1 58.91 72 HIS B C 1
ATOM 3492 O O . HIS B 1 72 ? -12.742 -0.094 -7.805 1 58.91 72 HIS B O 1
ATOM 3498 N N . TYR B 1 73 ? -11.906 0.656 -9.805 1 64.12 73 TYR B N 1
ATOM 3499 C CA . TYR B 1 73 ? -11.445 -0.714 -10.016 1 64.12 73 TYR B CA 1
ATOM 3500 C C . TYR B 1 73 ? -10.094 -0.945 -9.359 1 64.12 73 TYR B C 1
ATOM 3502 O O . TYR B 1 73 ? -9.273 -0.026 -9.273 1 64.12 73 TYR B O 1
ATOM 3510 N N . ARG B 1 74 ? -10.016 -2.232 -8.93 1 78.19 74 ARG B N 1
ATOM 3511 C CA . ARG B 1 74 ? -8.797 -2.67 -8.242 1 78.19 74 ARG B CA 1
ATOM 3512 C C . ARG B 1 74 ? -7.629 -2.771 -9.219 1 78.19 74 ARG B C 1
ATOM 3514 O O . ARG B 1 74 ? -7.781 -3.271 -10.328 1 78.19 74 ARG B O 1
ATOM 3521 N N . THR B 1 75 ? -6.602 -2.094 -8.805 1 88 75 THR B N 1
ATOM 3522 C CA . THR B 1 75 ? -5.316 -2.277 -9.477 1 88 75 THR B CA 1
ATOM 3523 C C . THR B 1 75 ? -4.523 -3.406 -8.82 1 88 75 THR B C 1
ATOM 3525 O O . THR B 1 75 ? -4.922 -3.924 -7.777 1 88 75 THR B O 1
ATOM 3528 N N . ARG B 1 76 ? -3.457 -3.795 -9.5 1 90.88 76 ARG B N 1
ATOM 3529 C CA . ARG B 1 76 ? -2.613 -4.82 -8.898 1 90.88 76 ARG B CA 1
ATOM 3530 C C . ARG B 1 76 ? -2.014 -4.332 -7.582 1 90.88 76 ARG B C 1
ATOM 3532 O O . ARG B 1 76 ? -1.793 -5.121 -6.664 1 90.88 76 ARG B O 1
ATOM 3539 N N . LEU B 1 77 ? -1.816 -3.059 -7.469 1 92.5 77 LEU B N 1
ATOM 3540 C CA . LEU B 1 77 ? -1.276 -2.533 -6.223 1 92.5 77 LEU B CA 1
ATOM 3541 C C . LEU B 1 77 ? -2.275 -2.705 -5.082 1 92.5 77 LEU B C 1
ATOM 3543 O O . LEU B 1 77 ? -1.924 -3.207 -4.012 1 92.5 77 LEU B O 1
ATOM 3547 N N . THR B 1 78 ? -3.51 -2.303 -5.285 1 90.81 78 THR B N 1
ATOM 3548 C CA . THR B 1 78 ? -4.512 -2.445 -4.23 1 90.81 78 THR B CA 1
ATOM 3549 C C . THR B 1 78 ? -4.727 -3.918 -3.891 1 90.81 78 THR B C 1
ATOM 3551 O O . THR B 1 78 ? -4.906 -4.27 -2.723 1 90.81 78 THR B O 1
ATOM 3554 N N . HIS B 1 79 ? -4.707 -4.738 -4.895 1 92.25 79 HIS B N 1
ATOM 3555 C CA . HIS B 1 79 ? -4.762 -6.176 -4.641 1 92.25 79 HIS B CA 1
ATOM 3556 C C . HIS B 1 79 ? -3.604 -6.625 -3.76 1 92.25 79 HIS B C 1
ATOM 3558 O O . HIS B 1 79 ? -3.803 -7.355 -2.787 1 92.25 79 HIS B O 1
ATOM 3564 N N . THR B 1 80 ? -2.412 -6.23 -4.145 1 95.75 80 THR B N 1
ATOM 3565 C CA . THR B 1 80 ? -1.211 -6.59 -3.4 1 95.75 80 THR B CA 1
ATOM 3566 C C . THR B 1 80 ? -1.325 -6.148 -1.943 1 95.75 80 THR B C 1
ATOM 3568 O O . THR B 1 80 ? -0.952 -6.891 -1.033 1 95.75 80 THR B O 1
ATOM 3571 N N . LEU B 1 81 ? -1.877 -4.977 -1.703 1 94.94 81 LEU B N 1
ATOM 3572 C CA . LEU B 1 81 ? -2.018 -4.457 -0.348 1 94.94 81 LEU B CA 1
ATOM 3573 C C . LEU B 1 81 ? -3.053 -5.258 0.437 1 94.94 81 LEU B C 1
ATOM 3575 O O . LEU B 1 81 ? -2.896 -5.469 1.642 1 94.94 81 LEU B O 1
ATOM 3579 N N . GLU B 1 82 ? -4.074 -5.699 -0.186 1 93.12 82 GLU B N 1
ATOM 3580 C CA . GLU B 1 82 ? -5.07 -6.543 0.467 1 93.12 82 GLU B CA 1
ATOM 3581 C C . GLU B 1 82 ? -4.492 -7.918 0.805 1 93.12 82 GLU B C 1
ATOM 3583 O O . GLU B 1 82 ? -4.723 -8.438 1.896 1 93.12 82 GLU B O 1
ATOM 3588 N N . VAL B 1 83 ? -3.752 -8.438 -0.154 1 96.06 83 VAL B N 1
ATOM 3589 C CA . VAL B 1 83 ? -3.08 -9.711 0.095 1 96.06 83 VAL B CA 1
ATOM 3590 C C . VAL B 1 83 ? -2.135 -9.57 1.287 1 96.06 83 VAL B C 1
ATOM 3592 O O . VAL B 1 83 ? -2.084 -10.453 2.15 1 96.06 83 VAL B O 1
ATOM 3595 N N . GLN B 1 84 ? -1.381 -8.516 1.278 1 97 84 GLN B N 1
ATOM 3596 C CA . GLN B 1 84 ? -0.449 -8.258 2.371 1 97 84 GLN B CA 1
ATOM 3597 C C . GLN B 1 84 ? -1.176 -8.203 3.713 1 97 84 GLN B C 1
ATOM 3599 O O . GLN B 1 84 ? -0.694 -8.742 4.707 1 97 84 GLN B O 1
ATOM 3604 N N . GLN B 1 85 ? -2.301 -7.535 3.734 1 94.75 85 GLN B N 1
ATOM 3605 C CA . GLN B 1 85 ? -3.086 -7.426 4.961 1 94.75 85 GLN B CA 1
ATOM 3606 C C . GLN B 1 85 ? -3.551 -8.797 5.438 1 94.75 85 GLN B C 1
ATOM 3608 O O . GLN B 1 85 ? -3.422 -9.133 6.617 1 94.75 85 GLN B O 1
ATOM 3613 N N . VAL B 1 86 ? -4.086 -9.602 4.574 1 95.25 86 VAL B N 1
ATOM 3614 C CA . VAL B 1 86 ? -4.566 -10.938 4.906 1 95.25 86 VAL B CA 1
ATOM 3615 C C . VAL B 1 86 ? -3.4 -11.805 5.371 1 95.25 86 VAL B C 1
ATOM 3617 O O . VAL B 1 86 ? -3.5 -12.5 6.383 1 95.25 86 VAL B O 1
ATOM 3620 N N . ALA B 1 87 ? -2.316 -11.727 4.648 1 97.44 87 ALA B N 1
ATOM 3621 C CA . ALA B 1 87 ? -1.138 -12.531 4.973 1 97.44 87 ALA B CA 1
ATOM 3622 C C . ALA B 1 87 ? -0.6 -12.18 6.359 1 97.44 87 ALA B C 1
ATOM 3624 O O . ALA B 1 87 ? -0.25 -13.062 7.137 1 97.44 87 ALA B O 1
ATOM 3625 N N . ARG B 1 88 ? -0.511 -10.898 6.652 1 96.81 88 ARG B N 1
ATOM 3626 C CA . ARG B 1 88 ? -0.013 -10.453 7.949 1 96.81 88 ARG B CA 1
ATOM 3627 C C . ARG B 1 88 ? -0.926 -10.922 9.078 1 96.81 88 ARG B C 1
ATOM 3629 O O . ARG B 1 88 ? -0.45 -11.398 10.109 1 96.81 88 ARG B O 1
ATOM 3636 N N . THR B 1 89 ? -2.217 -10.82 8.836 1 94.44 89 THR B N 1
ATOM 3637 C CA . THR B 1 89 ? -3.188 -11.242 9.836 1 94.44 89 THR B CA 1
ATOM 3638 C C . THR B 1 89 ? -3.057 -12.742 10.117 1 94.44 89 THR B C 1
ATOM 3640 O O . THR B 1 89 ? -2.996 -13.156 11.273 1 94.44 89 THR B O 1
ATOM 3643 N N . ALA B 1 90 ? -3.004 -13.508 9.109 1 96.31 90 ALA B N 1
ATOM 3644 C CA . ALA B 1 90 ? -2.877 -14.953 9.266 1 96.31 90 ALA B CA 1
ATOM 3645 C C . ALA B 1 90 ? -1.538 -15.328 9.891 1 96.31 90 ALA B C 1
ATOM 3647 O O . ALA B 1 90 ? -1.479 -16.188 10.781 1 96.31 90 ALA B O 1
ATOM 3648 N N . ALA B 1 91 ? -0.459 -14.672 9.453 1 97.25 91 ALA B N 1
ATOM 3649 C CA . ALA B 1 91 ? 0.873 -14.961 9.977 1 97.25 91 ALA B CA 1
ATOM 3650 C C . ALA B 1 91 ? 0.938 -14.688 11.477 1 97.25 91 ALA B C 1
ATOM 3652 O O . ALA B 1 91 ? 1.454 -15.508 12.242 1 97.25 91 ALA B O 1
ATOM 3653 N N . LEU B 1 92 ? 0.4 -13.57 11.891 1 94.94 92 LEU B N 1
ATOM 3654 C CA . LEU B 1 92 ? 0.407 -13.203 13.305 1 94.94 92 LEU B CA 1
ATOM 3655 C C . LEU B 1 92 ? -0.379 -14.219 14.133 1 94.94 92 LEU B C 1
ATOM 3657 O O . LEU B 1 92 ? 0.072 -14.633 15.203 1 94.94 92 LEU B O 1
ATOM 3661 N N . SER B 1 93 ? -1.501 -14.625 13.617 1 94.19 93 SER B N 1
ATOM 3662 C CA . SER B 1 93 ? -2.344 -15.586 14.32 1 94.19 93 SER B CA 1
ATOM 3663 C C . SER B 1 93 ? -1.651 -16.938 14.453 1 94.19 93 SER B C 1
ATOM 3665 O O . SER B 1 93 ? -1.863 -17.656 15.43 1 94.19 93 SER B O 1
ATOM 3667 N N . LEU B 1 94 ? -0.811 -17.25 13.492 1 96.5 94 LEU B N 1
ATOM 3668 C CA . LEU B 1 94 ? -0.137 -18.531 13.477 1 96.5 94 LEU B CA 1
ATOM 3669 C C . LEU B 1 94 ? 1.226 -18.453 14.156 1 96.5 94 LEU B C 1
ATOM 3671 O O . LEU B 1 94 ? 1.959 -19.438 14.219 1 96.5 94 LEU B O 1
ATOM 3675 N N . GLY B 1 95 ? 1.571 -17.234 14.609 1 94.94 95 GLY B N 1
ATOM 3676 C CA . GLY B 1 95 ? 2.846 -17.016 15.281 1 94.94 95 GLY B CA 1
ATOM 3677 C C . GLY B 1 95 ? 4.023 -17 14.32 1 94.94 95 GLY B C 1
ATOM 3678 O O . GLY B 1 95 ? 5.152 -17.297 14.711 1 94.94 95 GLY B O 1
ATOM 3679 N N . LEU B 1 96 ? 3.766 -16.672 13.094 1 97.44 96 LEU B N 1
ATOM 3680 C CA . LEU B 1 96 ? 4.816 -16.656 12.078 1 97.44 96 LEU B CA 1
ATOM 3681 C C . LEU B 1 96 ? 5.43 -15.258 11.961 1 97.44 96 LEU B C 1
ATOM 3683 O O . LEU B 1 96 ? 5.004 -14.328 12.656 1 97.44 96 LEU B O 1
ATOM 3687 N N . ASN B 1 97 ? 6.523 -15.172 11.211 1 97.94 97 ASN B N 1
ATOM 3688 C CA . ASN B 1 97 ? 7.203 -13.891 11.031 1 97.94 97 ASN B CA 1
ATOM 3689 C C . ASN B 1 97 ? 6.391 -12.945 10.148 1 97.94 97 ASN B C 1
ATOM 3691 O O . ASN B 1 97 ? 6.379 -13.094 8.922 1 97.94 97 ASN B O 1
ATOM 3695 N N . GLU B 1 98 ? 5.809 -11.969 10.766 1 96.94 98 GLU B N 1
ATOM 3696 C CA . GLU B 1 98 ? 4.898 -11.039 10.094 1 96.94 98 GLU B CA 1
ATOM 3697 C C . GLU B 1 98 ? 5.609 -10.273 8.992 1 96.94 98 GLU B C 1
ATOM 3699 O O . GLU B 1 98 ? 5.062 -10.094 7.902 1 96.94 98 GLU B O 1
ATOM 3704 N N . THR B 1 99 ? 6.855 -9.844 9.25 1 97.62 99 THR B N 1
ATOM 3705 C CA . THR B 1 99 ? 7.594 -9 8.312 1 97.62 99 THR B CA 1
ATOM 3706 C C . THR B 1 99 ? 7.957 -9.789 7.059 1 97.62 99 THR B C 1
ATOM 3708 O O . THR B 1 99 ? 7.859 -9.266 5.945 1 97.62 99 THR B O 1
ATOM 3711 N N . LEU B 1 100 ? 8.352 -11.008 7.25 1 98.31 100 LEU B N 1
ATOM 3712 C CA . LEU B 1 100 ? 8.664 -11.844 6.094 1 98.31 100 LEU B CA 1
ATOM 3713 C C . LEU B 1 100 ? 7.418 -12.086 5.254 1 98.31 100 LEU B C 1
ATOM 3715 O O . LEU B 1 100 ? 7.453 -11.953 4.027 1 98.31 100 LEU B O 1
ATOM 3719 N N . ALA B 1 101 ? 6.305 -12.453 5.914 1 98.12 101 ALA B N 1
ATOM 3720 C CA . ALA B 1 101 ? 5.051 -12.656 5.191 1 98.12 101 ALA B CA 1
ATOM 3721 C C . ALA B 1 101 ? 4.641 -11.398 4.438 1 98.12 101 ALA B C 1
ATOM 3723 O O . ALA B 1 101 ? 4.227 -11.469 3.277 1 98.12 101 ALA B O 1
ATOM 3724 N N . GLU B 1 102 ? 4.797 -10.266 5.086 1 98.12 102 GLU B N 1
ATOM 3725 C CA . GLU B 1 102 ? 4.5 -8.977 4.461 1 98.12 102 GLU B CA 1
ATOM 3726 C C . GLU B 1 102 ? 5.363 -8.75 3.225 1 98.12 102 GLU B C 1
ATOM 3728 O O . GLU B 1 102 ? 4.859 -8.352 2.174 1 98.12 102 GLU B O 1
ATOM 3733 N N . THR B 1 103 ? 6.629 -8.992 3.359 1 98.25 103 THR B N 1
ATOM 3734 C CA . THR B 1 103 ? 7.586 -8.742 2.289 1 98.25 103 THR B CA 1
ATOM 3735 C C . THR B 1 103 ? 7.273 -9.602 1.071 1 98.25 103 THR B C 1
ATOM 3737 O O . THR B 1 103 ? 7.23 -9.109 -0.055 1 98.25 103 THR B O 1
ATOM 3740 N N . VAL B 1 104 ? 7.02 -10.891 1.326 1 97.75 104 VAL B N 1
ATOM 3741 C CA . VAL B 1 104 ? 6.688 -11.812 0.244 1 97.75 104 VAL B CA 1
ATOM 3742 C C . VAL B 1 104 ? 5.395 -11.367 -0.436 1 97.75 104 VAL B C 1
ATOM 3744 O O . VAL B 1 104 ? 5.297 -11.383 -1.665 1 97.75 104 VAL B O 1
ATOM 3747 N N . ALA B 1 105 ? 4.441 -10.953 0.327 1 97.81 105 ALA B N 1
ATOM 3748 C CA . ALA B 1 105 ? 3.168 -10.492 -0.221 1 97.81 105 ALA B CA 1
ATOM 3749 C C . ALA B 1 105 ? 3.359 -9.25 -1.084 1 97.81 105 ALA B C 1
ATOM 3751 O O . ALA B 1 105 ? 2.781 -9.148 -2.17 1 97.81 105 ALA B O 1
ATOM 3752 N N . LEU B 1 106 ? 4.18 -8.32 -0.621 1 97.56 106 LEU B N 1
ATOM 3753 C CA . LEU B 1 106 ? 4.426 -7.086 -1.354 1 97.56 106 LEU B CA 1
ATOM 3754 C C . LEU B 1 106 ? 5.117 -7.367 -2.684 1 97.56 106 LEU B C 1
ATOM 3756 O O . LEU B 1 106 ? 4.926 -6.633 -3.656 1 97.56 106 LEU B O 1
ATOM 3760 N N . ALA B 1 107 ? 5.84 -8.453 -2.77 1 97.31 107 ALA B N 1
ATOM 3761 C CA . ALA B 1 107 ? 6.668 -8.727 -3.941 1 97.31 107 ALA B CA 1
ATOM 3762 C C . ALA B 1 107 ? 5.984 -9.711 -4.883 1 97.31 107 ALA B C 1
ATOM 3764 O O . ALA B 1 107 ? 6.402 -9.875 -6.031 1 97.31 107 ALA B O 1
ATOM 3765 N N . HIS B 1 108 ? 4.941 -10.359 -4.457 1 95.25 108 HIS B N 1
ATOM 3766 C CA . HIS B 1 108 ? 4.441 -11.555 -5.129 1 95.25 108 HIS B CA 1
ATOM 3767 C C . HIS B 1 108 ? 3.938 -11.227 -6.531 1 95.25 108 HIS B C 1
ATOM 3769 O O . HIS B 1 108 ? 4.055 -12.047 -7.445 1 95.25 108 HIS B O 1
ATOM 3775 N N . ASP B 1 109 ? 3.43 -10.008 -6.695 1 94.5 109 ASP B N 1
ATOM 3776 C CA . ASP B 1 109 ? 2.748 -9.664 -7.941 1 94.5 109 ASP B CA 1
ATOM 3777 C C . ASP B 1 109 ? 3.633 -8.797 -8.836 1 94.5 109 ASP B C 1
ATOM 3779 O O . ASP B 1 109 ? 3.191 -8.328 -9.883 1 94.5 109 ASP B O 1
ATOM 3783 N N . LEU B 1 110 ? 4.898 -8.617 -8.492 1 96 110 LEU B N 1
ATOM 3784 C CA . LEU B 1 110 ? 5.785 -7.695 -9.203 1 96 110 LEU B CA 1
ATOM 3785 C C . LEU B 1 110 ? 5.953 -8.125 -10.656 1 96 110 LEU B C 1
ATOM 3787 O O . LEU B 1 110 ? 6.223 -7.285 -11.523 1 96 110 LEU B O 1
ATOM 3791 N N . GLY B 1 111 ? 5.793 -9.367 -10.938 1 95.5 111 GLY B N 1
ATOM 3792 C CA . GLY B 1 111 ? 6.156 -9.906 -12.234 1 95.5 111 GLY B CA 1
ATOM 3793 C C . GLY B 1 111 ? 5.008 -9.891 -13.227 1 95.5 111 GLY B C 1
ATOM 3794 O O . GLY B 1 111 ? 5.188 -10.242 -14.398 1 95.5 111 GLY B O 1
ATOM 3795 N N . HIS B 1 112 ? 3.84 -9.438 -12.82 1 94.62 112 HIS B N 1
ATOM 3796 C CA . HIS B 1 112 ? 2.699 -9.438 -13.734 1 94.62 112 HIS B CA 1
ATOM 3797 C C . HIS B 1 112 ? 2.883 -8.414 -14.844 1 94.62 112 HIS B C 1
ATOM 3799 O O . HIS B 1 112 ? 3.291 -7.277 -14.586 1 94.62 112 HIS B O 1
ATOM 3805 N N . PRO B 1 113 ? 2.609 -8.805 -16.078 1 95.31 113 PRO B N 1
ATOM 3806 C CA . PRO B 1 113 ? 2.615 -7.867 -17.188 1 95.31 113 PRO B CA 1
ATOM 3807 C C . PRO B 1 113 ? 1.348 -7.02 -17.266 1 95.31 113 PRO B C 1
ATOM 3809 O O . PRO B 1 113 ? 0.441 -7.191 -16.438 1 95.31 113 PRO B O 1
ATOM 3812 N N . PRO B 1 114 ? 1.369 -6.043 -18.156 1 93.19 114 PRO B N 1
ATOM 3813 C CA . PRO B 1 114 ? 0.111 -5.328 -18.375 1 93.19 114 PRO B CA 1
ATOM 3814 C C . PRO B 1 114 ? -1.034 -6.254 -18.781 1 93.19 114 PRO B C 1
ATOM 3816 O O . PRO B 1 114 ? -0.797 -7.324 -19.344 1 93.19 114 PRO B O 1
ATOM 3819 N N . PHE B 1 115 ? -2.191 -5.879 -18.453 1 90.06 115 PHE B N 1
ATOM 3820 C CA . PHE B 1 115 ? -3.445 -6.488 -18.891 1 90.06 115 PHE B CA 1
ATOM 3821 C C . PHE B 1 115 ? -3.676 -7.812 -18.188 1 90.06 115 PHE B C 1
ATOM 3823 O O . PHE B 1 115 ? -4.266 -8.734 -18.75 1 90.06 115 PHE B O 1
ATOM 3830 N N . GLY B 1 116 ? -3.076 -8 -17.047 1 83.12 116 GLY B N 1
ATOM 3831 C CA . GLY B 1 116 ? -3.416 -9.062 -16.125 1 83.12 116 GLY B CA 1
ATOM 3832 C C . GLY B 1 116 ? -3.02 -10.445 -16.625 1 83.12 116 GLY B C 1
ATOM 3833 O O . GLY B 1 116 ? -1.942 -10.617 -17.188 1 83.12 116 GLY B O 1
ATOM 3834 N N . HIS B 1 117 ? -3.887 -11.453 -16.359 1 83.69 117 HIS B N 1
ATOM 3835 C CA . HIS B 1 117 ? -3.6 -12.844 -16.703 1 83.69 117 HIS B CA 1
ATOM 3836 C C . HIS B 1 117 ? -3.596 -13.047 -18.203 1 83.69 117 HIS B C 1
ATOM 3838 O O . HIS B 1 117 ? -2.871 -13.906 -18.719 1 83.69 117 HIS B O 1
ATOM 3844 N N . ALA B 1 118 ? -4.355 -12.234 -18.859 1 86.44 118 ALA B N 1
ATOM 3845 C CA . ALA B 1 118 ? -4.352 -12.305 -20.312 1 86.44 118 ALA B CA 1
ATOM 3846 C C . ALA B 1 118 ? -2.979 -11.945 -20.875 1 86.44 118 ALA B C 1
ATOM 3848 O O . ALA B 1 118 ? -2.473 -12.617 -21.781 1 86.44 118 ALA B O 1
ATOM 3849 N N . GLY B 1 119 ? -2.449 -10.891 -20.328 1 91.5 119 GLY B N 1
ATOM 3850 C CA . GLY B 1 119 ? -1.104 -10.508 -20.719 1 91.5 119 GLY B CA 1
ATOM 3851 C C . GLY B 1 119 ? -0.068 -11.578 -20.438 1 91.5 119 GLY B C 1
ATOM 3852 O O . GLY B 1 119 ? 0.844 -11.805 -21.234 1 91.5 119 GLY B O 1
ATOM 3853 N N . GLU B 1 120 ? -0.239 -12.242 -19.344 1 92.62 120 GLU B N 1
ATOM 3854 C CA . GLU B 1 120 ? 0.689 -13.297 -18.953 1 92.62 120 GLU B CA 1
ATOM 3855 C C . GLU B 1 120 ? 0.621 -14.477 -19.906 1 92.62 120 GLU B C 1
ATOM 3857 O O . GLU B 1 120 ? 1.653 -14.969 -20.375 1 92.62 120 GLU B O 1
ATOM 3862 N N . ARG B 1 121 ? -0.541 -14.938 -20.234 1 92.19 121 ARG B N 1
ATOM 3863 C CA . ARG B 1 121 ? -0.724 -16.062 -21.141 1 92.19 121 ARG B CA 1
ATOM 3864 C C . ARG B 1 121 ? -0.158 -15.742 -22.516 1 92.19 121 ARG B C 1
ATOM 3866 O O . ARG B 1 121 ? 0.492 -16.578 -23.141 1 92.19 121 ARG B O 1
ATOM 3873 N N . LEU B 1 122 ? -0.446 -14.555 -22.891 1 94.69 122 LEU B N 1
ATOM 3874 C CA . LEU B 1 122 ? 0.017 -14.148 -24.219 1 94.69 122 LEU B CA 1
ATOM 3875 C C . LEU B 1 122 ? 1.54 -14.102 -24.266 1 94.69 122 LEU B C 1
ATOM 3877 O O . LEU B 1 122 ? 2.15 -14.617 -25.219 1 94.69 122 LEU B O 1
ATOM 3881 N N . LEU B 1 123 ? 2.172 -13.453 -23.281 1 97.06 123 LEU B N 1
ATOM 3882 C CA . LEU B 1 123 ? 3.627 -13.352 -23.266 1 97.06 123 LEU B CA 1
ATOM 3883 C C . LEU B 1 123 ? 4.266 -14.742 -23.219 1 97.06 123 LEU B C 1
ATOM 3885 O O . LEU B 1 123 ? 5.301 -14.977 -23.828 1 97.06 123 LEU B O 1
ATOM 3889 N N . ASP B 1 124 ? 3.65 -15.625 -22.453 1 97 124 ASP B N 1
ATOM 3890 C CA . ASP B 1 124 ? 4.152 -16.984 -22.406 1 97 124 ASP B CA 1
ATOM 3891 C C . ASP B 1 124 ? 4.066 -17.656 -23.781 1 97 124 ASP B C 1
ATOM 3893 O O . ASP B 1 124 ? 5.008 -18.328 -24.203 1 97 124 ASP B O 1
ATOM 3897 N N . SER B 1 125 ? 2.908 -17.484 -24.453 1 96.44 125 SER B N 1
ATOM 3898 C CA . SER B 1 125 ? 2.73 -18.047 -25.781 1 96.44 125 SER B CA 1
ATOM 3899 C C . SER B 1 125 ? 3.781 -17.5 -26.75 1 96.44 125 SER B C 1
ATOM 3901 O O . SER B 1 125 ? 4.375 -18.266 -27.516 1 96.44 125 SER B O 1
ATOM 3903 N N . LEU B 1 126 ? 4.027 -16.219 -26.703 1 96.81 126 LEU B N 1
ATOM 3904 C CA . LEU B 1 126 ? 5.012 -15.586 -27.578 1 96.81 126 LEU B CA 1
ATOM 3905 C C . LEU B 1 126 ? 6.414 -16.109 -27.266 1 96.81 126 LEU B C 1
ATOM 3907 O O . LEU B 1 126 ? 7.184 -16.406 -28.188 1 96.81 126 LEU B O 1
ATOM 3911 N N . MET B 1 127 ? 6.715 -16.25 -26.016 1 97.88 127 MET B N 1
ATOM 3912 C CA . MET B 1 127 ? 8.047 -16.688 -25.609 1 97.88 127 MET B CA 1
ATOM 3913 C C . MET B 1 127 ? 8.273 -18.141 -25.984 1 97.88 127 MET B C 1
ATOM 3915 O O . MET B 1 127 ? 9.398 -18.531 -26.312 1 97.88 127 MET B O 1
ATOM 3919 N N . ARG B 1 128 ? 7.258 -18.938 -25.891 1 97.06 128 ARG B N 1
ATOM 3920 C CA . ARG B 1 128 ? 7.371 -20.344 -26.281 1 97.06 128 ARG B CA 1
ATOM 3921 C C . ARG B 1 128 ? 7.762 -20.469 -27.75 1 97.06 128 ARG B C 1
ATOM 3923 O O . ARG B 1 128 ? 8.484 -21.406 -28.141 1 97.06 128 ARG B O 1
ATOM 3930 N N . GLY B 1 129 ? 7.305 -19.562 -28.531 1 96.25 129 GLY B N 1
ATOM 3931 C CA . GLY B 1 129 ? 7.699 -19.5 -29.922 1 96.25 129 GLY B CA 1
ATOM 3932 C C . GLY B 1 129 ? 9.188 -19.297 -30.109 1 96.25 129 GLY B C 1
ATOM 3933 O O . GLY B 1 129 ? 9.727 -19.562 -31.203 1 96.25 129 GLY B O 1
ATOM 3934 N N . HIS B 1 130 ? 9.828 -18.922 -29.094 1 96.75 130 HIS B N 1
ATOM 3935 C CA . HIS B 1 130 ? 11.258 -18.688 -29.156 1 96.75 130 HIS B CA 1
ATOM 3936 C C . HIS B 1 130 ? 12.016 -19.625 -28.203 1 96.75 130 HIS B C 1
ATOM 3938 O O . HIS B 1 130 ? 13.148 -19.328 -27.828 1 96.75 130 HIS B O 1
ATOM 3944 N N . GLY B 1 131 ? 11.305 -20.656 -27.703 1 95.88 131 GLY B N 1
ATOM 3945 C CA . GLY B 1 131 ? 11.938 -21.688 -26.906 1 95.88 131 GLY B CA 1
ATOM 3946 C C . GLY B 1 131 ? 12.07 -21.312 -25.438 1 95.88 131 GLY B C 1
ATOM 3947 O O . GLY B 1 131 ? 12.867 -21.906 -24.703 1 95.88 131 GLY B O 1
ATOM 3948 N N . GLU B 1 132 ? 11.328 -20.312 -25 1 96.12 132 GLU B N 1
ATOM 3949 C CA . GLU B 1 132 ? 11.352 -19.844 -23.609 1 96.12 132 GLU B CA 1
ATOM 3950 C C . GLU B 1 132 ? 9.945 -19.828 -23.016 1 96.12 132 GLU B C 1
ATOM 3952 O O . GLU B 1 132 ? 8.992 -20.266 -23.656 1 96.12 132 GLU B O 1
ATOM 3957 N N . THR B 1 133 ? 9.867 -19.5 -21.766 1 95.69 133 THR B N 1
ATOM 3958 C CA . THR B 1 133 ? 8.586 -19.422 -21.078 1 95.69 133 THR B CA 1
ATOM 3959 C C . THR B 1 133 ? 8.453 -18.109 -20.312 1 95.69 133 THR B C 1
ATOM 3961 O O . THR B 1 133 ? 9.422 -17.359 -20.172 1 95.69 133 THR B O 1
ATOM 3964 N N . PHE B 1 134 ? 7.254 -17.828 -19.953 1 95.88 134 PHE B N 1
ATOM 3965 C CA . PHE B 1 134 ? 6.984 -16.672 -19.109 1 95.88 134 PHE B CA 1
ATOM 3966 C C . PHE B 1 134 ? 5.922 -17 -18.078 1 95.88 134 PHE B C 1
ATOM 3968 O O . PHE B 1 134 ? 4.887 -17.578 -18.391 1 95.88 134 PHE B O 1
ATOM 3975 N N . ASP B 1 135 ? 6.223 -16.688 -16.906 1 94.06 135 ASP B N 1
ATOM 3976 C CA . ASP B 1 135 ? 5.246 -16.672 -15.82 1 94.06 135 ASP B CA 1
ATOM 3977 C C . ASP B 1 135 ? 5.559 -15.562 -14.82 1 94.06 135 ASP B C 1
ATOM 3979 O O . ASP B 1 135 ? 6.727 -15.227 -14.602 1 94.06 135 ASP B O 1
ATOM 3983 N N . HIS B 1 136 ? 4.523 -15.016 -14.219 1 93.62 136 HIS B N 1
ATOM 3984 C CA . HIS B 1 136 ? 4.699 -13.812 -13.422 1 93.62 136 HIS B CA 1
ATOM 3985 C C . HIS B 1 136 ? 5.562 -14.086 -12.195 1 93.62 136 HIS B C 1
ATOM 3987 O O . HIS B 1 136 ? 6.238 -13.18 -11.688 1 93.62 136 HIS B O 1
ATOM 3993 N N . ASN B 1 137 ? 5.559 -15.312 -11.672 1 92.25 137 ASN B N 1
ATOM 3994 C CA . ASN B 1 137 ? 6.387 -15.617 -10.508 1 92.25 137 ASN B CA 1
ATOM 3995 C C . ASN B 1 137 ? 7.871 -15.578 -10.852 1 92.25 137 ASN B C 1
ATOM 3997 O O . ASN B 1 137 ? 8.664 -14.969 -10.133 1 92.25 137 ASN B O 1
ATOM 4001 N N . SER B 1 138 ? 8.172 -16.266 -11.938 1 92.81 138 SER B N 1
ATOM 4002 C CA . SER B 1 138 ? 9.555 -16.234 -12.398 1 92.81 138 SER B CA 1
ATOM 4003 C C . SER B 1 138 ? 9.992 -14.82 -12.766 1 92.81 138 SER B C 1
ATOM 4005 O O . SER B 1 138 ? 11.141 -14.438 -12.539 1 92.81 138 SER B O 1
ATOM 4007 N N . GLN B 1 139 ? 9.109 -14.125 -13.359 1 95.31 139 GLN B N 1
ATOM 4008 C CA . GLN B 1 139 ? 9.406 -12.742 -13.727 1 95.31 139 GLN B CA 1
ATOM 4009 C C . GLN B 1 139 ? 9.625 -11.883 -12.484 1 95.31 139 GLN B C 1
ATOM 4011 O O . GLN B 1 139 ? 10.477 -10.992 -12.492 1 95.31 139 GLN B O 1
ATOM 4016 N N . ALA B 1 140 ? 8.828 -12.102 -11.422 1 95.5 140 ALA B N 1
ATOM 4017 C CA . ALA B 1 140 ? 9.039 -11.375 -10.172 1 95.5 140 ALA B CA 1
ATOM 4018 C C . ALA B 1 140 ? 10.445 -11.617 -9.633 1 95.5 140 ALA B C 1
ATOM 4020 O O . ALA B 1 140 ? 11.133 -10.672 -9.227 1 95.5 140 ALA B O 1
ATOM 4021 N N . ARG B 1 141 ? 10.836 -12.867 -9.633 1 94.44 141 ARG B N 1
ATOM 4022 C CA . ARG B 1 141 ? 12.188 -13.203 -9.18 1 94.44 141 ARG B CA 1
ATOM 4023 C C . ARG B 1 141 ? 13.242 -12.523 -10.047 1 94.44 141 ARG B C 1
ATOM 4025 O O . ARG B 1 141 ? 14.227 -12 -9.523 1 94.44 141 ARG B O 1
ATOM 4032 N N . ARG B 1 142 ? 13.047 -12.586 -11.328 1 94.25 142 ARG B N 1
ATOM 4033 C CA . ARG B 1 142 ? 13.977 -11.945 -12.258 1 94.25 142 ARG B CA 1
ATOM 4034 C C . ARG B 1 142 ? 14.07 -10.445 -11.984 1 94.25 142 ARG B C 1
ATOM 4036 O O . ARG B 1 142 ? 15.164 -9.875 -12 1 94.25 142 ARG B O 1
ATOM 4043 N N . ILE B 1 143 ? 12.984 -9.82 -11.734 1 95.88 143 ILE B N 1
ATOM 4044 C CA . ILE B 1 143 ? 12.938 -8.391 -11.453 1 95.88 143 ILE B CA 1
ATOM 4045 C C . ILE B 1 143 ? 13.781 -8.078 -10.219 1 95.88 143 ILE B C 1
ATOM 4047 O O . ILE B 1 143 ? 14.656 -7.211 -10.258 1 95.88 143 ILE B O 1
ATOM 4051 N N . VAL B 1 144 ? 13.633 -8.844 -9.133 1 95.88 144 VAL B N 1
ATOM 4052 C CA . VAL B 1 144 ? 14.234 -8.469 -7.855 1 95.88 144 VAL B CA 1
ATOM 4053 C C . VAL B 1 144 ? 15.68 -8.961 -7.801 1 95.88 144 VAL B C 1
ATOM 4055 O O . VAL B 1 144 ? 16.469 -8.508 -6.969 1 95.88 144 VAL B O 1
ATOM 4058 N N . THR B 1 145 ? 16.094 -9.875 -8.727 1 94.38 145 THR B N 1
ATOM 4059 C CA . THR B 1 145 ? 17.438 -10.422 -8.656 1 94.38 145 THR B CA 1
ATOM 4060 C C . THR B 1 145 ? 18.312 -9.852 -9.773 1 94.38 145 THR B C 1
ATOM 4062 O O . THR B 1 145 ? 19.547 -9.922 -9.711 1 94.38 145 THR B O 1
ATOM 4065 N N . LEU B 1 146 ? 17.641 -9.305 -10.812 1 92.88 146 LEU B N 1
ATOM 4066 C CA . LEU B 1 146 ? 18.438 -8.953 -11.977 1 92.88 146 LEU B CA 1
ATOM 4067 C C . LEU B 1 146 ? 18.047 -7.586 -12.523 1 92.88 146 LEU B C 1
ATOM 4069 O O . LEU B 1 146 ? 18.906 -6.742 -12.781 1 92.88 146 LEU B O 1
ATOM 4073 N N . LEU B 1 147 ? 16.781 -7.316 -12.734 1 92.94 147 LEU B N 1
ATOM 4074 C CA . LEU B 1 147 ? 16.328 -6.195 -13.547 1 92.94 147 LEU B CA 1
ATOM 4075 C C . LEU B 1 147 ? 16.328 -4.902 -12.734 1 92.94 147 LEU B C 1
ATOM 4077 O O . LEU B 1 147 ? 16.625 -3.832 -13.266 1 92.94 147 LEU B O 1
ATOM 4081 N N . GLU B 1 148 ? 15.875 -5.023 -11.453 1 90.75 148 GLU B N 1
ATOM 4082 C CA . GLU B 1 148 ? 15.93 -3.832 -10.617 1 90.75 148 GLU B CA 1
ATOM 4083 C C . GLU B 1 148 ? 17.375 -3.445 -10.297 1 90.75 148 GLU B C 1
ATOM 4085 O O . GLU B 1 148 ? 18.25 -4.309 -10.18 1 90.75 148 GLU B O 1
ATOM 4090 N N . GLU B 1 149 ? 17.516 -2.154 -10.305 1 81.38 149 GLU B N 1
ATOM 4091 C CA . GLU B 1 149 ? 18.859 -1.67 -9.977 1 81.38 149 GLU B CA 1
ATOM 4092 C C . GLU B 1 149 ? 18.859 -0.945 -8.633 1 81.38 149 GLU B C 1
ATOM 4094 O O . GLU B 1 149 ? 18.094 -0.008 -8.422 1 81.38 149 GLU B O 1
ATOM 4099 N N . ARG B 1 150 ? 19.484 -1.645 -7.848 1 72.62 150 ARG B N 1
ATOM 4100 C CA . ARG B 1 150 ? 19.719 -0.961 -6.578 1 72.62 150 ARG B CA 1
ATOM 4101 C C . ARG B 1 150 ? 20.875 0.032 -6.688 1 72.62 150 ARG B C 1
ATOM 4103 O O . ARG B 1 150 ? 21.328 0.343 -7.793 1 72.62 150 ARG B O 1
ATOM 4110 N N . SER B 1 151 ? 21.5 0.399 -5.551 1 62.34 151 SER B N 1
ATOM 4111 C CA . SER B 1 151 ? 22.672 1.269 -5.516 1 62.34 151 SER B CA 1
ATOM 4112 C C . SER B 1 151 ? 23.938 0.512 -5.922 1 62.34 151 SER B C 1
ATOM 4114 O O . SER B 1 151 ? 24.078 -0.675 -5.625 1 62.34 151 SER B O 1
ATOM 4116 N N . GLY B 1 152 ? 24.609 1.123 -6.887 1 59.84 152 GLY B N 1
ATOM 4117 C CA . GLY B 1 152 ? 25.906 0.6 -7.273 1 59.84 152 GLY B CA 1
ATOM 4118 C C . GLY B 1 152 ? 25.844 -0.382 -8.43 1 59.84 152 GLY B C 1
ATOM 4119 O O . GLY B 1 152 ? 24.922 -0.323 -9.242 1 59.84 152 GLY B O 1
ATOM 4120 N N . GLU B 1 153 ? 26.766 -1.26 -8.578 1 63.06 153 GLU B N 1
ATOM 4121 C CA . GLU B 1 153 ? 27.016 -2.18 -9.688 1 63.06 153 GLU B CA 1
ATOM 4122 C C . GLU B 1 153 ? 26.297 -3.512 -9.461 1 63.06 153 GLU B C 1
ATOM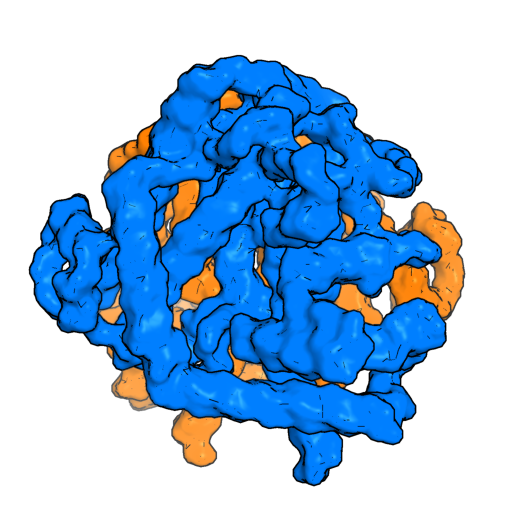 4124 O O . GLU B 1 153 ? 26.297 -4.371 -10.352 1 63.06 153 GLU B O 1
ATOM 4129 N N . GLN B 1 154 ? 25.562 -3.65 -8.367 1 75.12 154 GLN B N 1
ATOM 4130 C CA . GLN B 1 154 ? 24.984 -4.969 -8.117 1 75.12 154 GLN B CA 1
ATOM 4131 C C . GLN B 1 154 ? 23.562 -5.055 -8.664 1 75.12 154 GLN B C 1
ATOM 4133 O O . GLN B 1 154 ? 22.719 -4.211 -8.352 1 75.12 154 GLN B O 1
ATOM 4138 N N . PRO B 1 155 ? 23.406 -6.066 -9.539 1 85.94 155 PRO B N 1
ATOM 4139 C CA . PRO B 1 155 ? 22.062 -6.258 -10.094 1 85.94 155 PRO B CA 1
ATOM 4140 C C . PRO B 1 155 ? 21.047 -6.715 -9.039 1 85.94 155 PRO B C 1
ATOM 4142 O O . PRO B 1 155 ? 21.406 -7.43 -8.102 1 85.94 155 PRO B O 1
ATOM 4145 N N . GLY B 1 156 ? 19.844 -6.234 -9.242 1 92.31 156 GLY B N 1
ATOM 4146 C CA . GLY B 1 156 ? 18.75 -6.688 -8.391 1 92.31 156 GLY B CA 1
ATOM 4147 C C . GLY B 1 156 ? 18.734 -6.008 -7.035 1 92.31 156 GLY B C 1
ATOM 4148 O O . GLY B 1 156 ? 19.359 -4.965 -6.848 1 92.31 156 GLY B O 1
ATOM 4149 N N . LEU B 1 157 ? 18 -6.586 -6.051 1 94.38 157 LEU B N 1
ATOM 4150 C CA . LEU B 1 157 ? 17.766 -5.953 -4.758 1 94.38 157 LEU B CA 1
ATOM 4151 C C . LEU B 1 157 ? 18.531 -6.664 -3.652 1 94.38 157 LEU B C 1
ATOM 4153 O O . LEU B 1 157 ? 18.531 -6.223 -2.5 1 94.38 157 LEU B O 1
ATOM 4157 N N . ASN B 1 158 ? 19.188 -7.777 -3.957 1 94.94 158 ASN B N 1
ATOM 4158 C CA . ASN B 1 158 ? 19.875 -8.602 -2.979 1 94.94 158 ASN B CA 1
ATOM 4159 C C . ASN B 1 158 ? 18.984 -8.961 -1.8 1 94.94 158 ASN B C 1
ATOM 4161 O O . ASN B 1 158 ? 19.375 -8.789 -0.643 1 94.94 158 ASN B O 1
ATOM 4165 N N . LEU B 1 159 ? 17.781 -9.414 -2.105 1 96.5 159 LEU B N 1
ATOM 4166 C CA . LEU B 1 159 ? 16.844 -9.852 -1.074 1 96.5 159 LEU B CA 1
ATOM 4167 C C . LEU B 1 159 ? 17.344 -11.117 -0.392 1 96.5 159 LEU B C 1
ATOM 4169 O O . LEU B 1 159 ? 18.234 -11.805 -0.912 1 96.5 159 LEU B O 1
ATOM 4173 N N . THR B 1 160 ? 16.844 -11.383 0.776 1 97.38 160 THR B N 1
ATOM 4174 C CA . THR B 1 160 ? 17.188 -12.609 1.483 1 97.38 160 THR B CA 1
ATOM 4175 C C . THR B 1 160 ? 16.719 -13.836 0.703 1 97.38 160 THR B C 1
ATOM 4177 O O . THR B 1 160 ? 15.742 -13.758 -0.046 1 97.38 160 THR B O 1
ATOM 4180 N N . LEU B 1 161 ? 17.312 -14.945 0.917 1 95.31 161 LEU B N 1
ATOM 4181 C CA . LEU B 1 161 ? 16.938 -16.203 0.279 1 95.31 161 LEU B CA 1
ATOM 4182 C C . LEU B 1 161 ? 15.531 -16.625 0.711 1 95.31 161 LEU B C 1
ATOM 4184 O O . LEU B 1 161 ? 14.789 -17.234 -0.071 1 95.31 161 LEU B O 1
ATOM 4188 N N . ASP B 1 162 ? 15.148 -16.312 1.954 1 95.25 162 ASP B N 1
ATOM 4189 C CA . ASP B 1 162 ? 13.805 -16.609 2.441 1 95.25 162 ASP B CA 1
ATOM 4190 C C . ASP B 1 162 ? 12.742 -15.883 1.628 1 95.25 162 ASP B C 1
ATOM 4192 O O . ASP B 1 162 ? 11.727 -16.469 1.244 1 95.25 162 ASP B O 1
ATOM 4196 N N . THR B 1 163 ? 13.023 -14.578 1.399 1 96.62 163 THR B N 1
ATOM 4197 C CA . THR B 1 163 ? 12.102 -13.789 0.591 1 96.62 163 THR B CA 1
ATOM 4198 C C . THR B 1 163 ? 12.023 -14.336 -0.83 1 96.62 163 THR B C 1
ATOM 4200 O O . THR B 1 163 ? 10.93 -14.516 -1.37 1 96.62 163 THR B O 1
ATOM 4203 N N . LEU B 1 164 ? 13.172 -14.695 -1.393 1 95.25 164 LEU B N 1
ATOM 4204 C CA . LEU B 1 164 ? 13.219 -15.203 -2.76 1 95.25 164 LEU B CA 1
ATOM 4205 C C . LEU B 1 164 ? 12.492 -16.547 -2.867 1 95.25 164 LEU B C 1
ATOM 4207 O O . LEU B 1 164 ? 11.805 -16.797 -3.857 1 95.25 164 LEU B O 1
ATOM 4211 N N . ASP B 1 165 ? 12.656 -17.312 -1.909 1 90.06 165 ASP B N 1
ATOM 4212 C CA . ASP B 1 165 ? 11.992 -18.609 -1.898 1 90.06 165 ASP B CA 1
ATOM 4213 C C . ASP B 1 165 ? 10.477 -18.453 -1.879 1 90.06 165 ASP B C 1
ATOM 4215 O O . ASP B 1 165 ? 9.758 -19.281 -2.438 1 90.06 165 ASP B O 1
ATOM 4219 N N . GLY B 1 166 ? 10 -17.422 -1.249 1 92 166 GLY B N 1
ATOM 4220 C CA . GLY B 1 166 ? 8.57 -17.172 -1.183 1 92 166 GLY B CA 1
ATOM 4221 C C . GLY B 1 166 ? 7.988 -16.703 -2.504 1 92 166 GLY B C 1
ATOM 4222 O O . GLY B 1 166 ? 6.773 -16.75 -2.705 1 92 166 GLY B O 1
ATOM 4223 N N . LEU B 1 167 ? 8.781 -16.172 -3.402 1 89.75 167 LEU B N 1
ATOM 4224 C CA . LEU B 1 167 ? 8.32 -15.68 -4.695 1 89.75 167 LEU B CA 1
ATOM 4225 C C . LEU B 1 167 ? 8.211 -16.812 -5.703 1 89.75 167 LEU B C 1
ATOM 4227 O O . LEU B 1 167 ? 7.535 -16.688 -6.727 1 89.75 167 LEU B O 1
ATOM 4231 N N . ASN B 1 168 ? 8.922 -17.891 -5.535 1 70.88 168 ASN B N 1
ATOM 4232 C CA . ASN B 1 168 ? 8.953 -18.984 -6.5 1 70.88 168 ASN B CA 1
ATOM 4233 C C . ASN B 1 168 ? 7.922 -20.062 -6.164 1 70.88 168 ASN B C 1
ATOM 4235 O O . ASN B 1 168 ? 8.273 -21.125 -5.652 1 70.88 168 ASN B O 1
ATOM 4239 N N . LYS B 1 169 ? 6.609 -19.578 -6.215 1 58.84 169 LYS B N 1
ATOM 4240 C CA . LYS B 1 169 ? 5.617 -20.578 -5.832 1 58.84 169 LYS B CA 1
ATOM 4241 C C . LYS B 1 169 ? 5.688 -21.797 -6.746 1 58.84 169 LYS B C 1
ATOM 4243 O O . LYS B 1 169 ? 5.473 -22.938 -6.297 1 58.84 169 LYS B O 1
ATOM 4248 N N . HIS B 1 170 ? 5.656 -21.516 -8.117 1 49.44 170 HIS B N 1
ATOM 4249 C CA . HIS B 1 170 ? 5.457 -22.594 -9.07 1 49.44 170 HIS B CA 1
ATOM 4250 C C . HIS B 1 170 ? 6.777 -23.281 -9.406 1 49.44 170 HIS B C 1
ATOM 4252 O O . HIS B 1 170 ? 6.789 -24.391 -9.961 1 49.44 170 HIS B O 1
ATOM 4258 N N . GLY B 1 171 ? 7.629 -22.406 -9.594 1 48.69 171 GLY B N 1
ATOM 4259 C CA . GLY B 1 171 ? 8.781 -22.953 -10.281 1 48.69 171 GLY B CA 1
ATOM 4260 C C . GLY B 1 171 ? 9.422 -24.125 -9.539 1 48.69 171 GLY B C 1
ATOM 4261 O O . GLY B 1 171 ? 10.562 -24.5 -9.828 1 48.69 171 GLY B O 1
ATOM 4262 N N . ARG B 1 172 ? 8.773 -24.406 -8.523 1 45.09 172 ARG B N 1
ATOM 4263 C CA . ARG B 1 172 ? 9.352 -25.578 -7.879 1 45.09 172 ARG B CA 1
ATOM 4264 C C . ARG B 1 172 ? 9.242 -26.812 -8.773 1 45.09 172 ARG B C 1
ATOM 4266 O O . ARG B 1 172 ? 9.633 -27.906 -8.375 1 45.09 172 ARG B O 1
ATOM 4273 N N . ALA B 1 173 ? 8.453 -26.594 -9.703 1 41.97 173 ALA B N 1
ATOM 4274 C CA . ALA B 1 173 ? 8.461 -27.766 -10.586 1 41.97 173 ALA B CA 1
ATOM 4275 C C . ALA B 1 173 ? 9.875 -28.047 -11.094 1 41.97 173 ALA B C 1
ATOM 4277 O O . ALA B 1 173 ? 10.227 -29.203 -11.336 1 41.97 173 ALA B O 1
ATOM 4278 N N . ALA B 1 174 ? 10.438 -27.016 -11.68 1 41.75 174 ALA B N 1
ATOM 4279 C CA . ALA B 1 174 ? 11.734 -27.375 -12.25 1 41.75 174 ALA B CA 1
ATOM 4280 C C . ALA B 1 174 ? 12.742 -27.734 -11.156 1 41.75 174 ALA B C 1
ATOM 4282 O O . ALA B 1 174 ? 13.906 -28.016 -11.445 1 41.75 174 ALA B O 1
ATOM 4283 N N . LEU B 1 175 ? 12.43 -27.359 -10.047 1 43.56 175 LEU B N 1
ATOM 4284 C CA . LEU B 1 175 ? 13.43 -27.75 -9.055 1 43.56 175 LEU B CA 1
ATOM 4285 C C . LEU B 1 175 ? 13.438 -29.266 -8.859 1 43.56 175 LEU B C 1
ATOM 4287 O O . LEU B 1 175 ? 12.398 -29.922 -9.016 1 43.56 175 LEU B O 1
ATOM 4291 N N . PRO B 1 176 ? 14.5 -29.859 -9.008 1 44.44 176 PRO B N 1
ATOM 4292 C CA . PRO B 1 176 ? 14.617 -31.297 -8.711 1 44.44 176 PRO B CA 1
ATOM 4293 C C . PRO B 1 176 ? 13.719 -31.734 -7.555 1 44.44 176 PRO B C 1
ATOM 4295 O O . PRO B 1 176 ? 13.297 -30.906 -6.746 1 44.44 176 PRO B O 1
ATOM 4298 N N . PRO B 1 177 ? 13.188 -33.062 -7.613 1 44.81 177 PRO B N 1
ATOM 4299 C CA . PRO B 1 177 ? 12.453 -33.812 -6.59 1 44.81 177 PRO B CA 1
ATOM 4300 C C . PRO B 1 177 ? 12.82 -33.375 -5.168 1 44.81 177 PRO B C 1
ATOM 4302 O O . PRO B 1 177 ? 12.156 -33.781 -4.211 1 44.81 177 PRO B O 1
ATOM 4305 N N . THR B 1 178 ? 13.977 -33.156 -4.773 1 49.31 178 THR B N 1
ATOM 4306 C CA . THR B 1 178 ? 14.148 -32.781 -3.371 1 49.31 178 THR B CA 1
ATOM 4307 C C . THR B 1 178 ? 13.305 -31.562 -3.021 1 49.31 178 THR B C 1
ATOM 4309 O O . THR B 1 178 ? 13.812 -30.438 -2.99 1 49.31 178 THR B O 1
ATOM 4312 N N . GLN B 1 179 ? 12.195 -31.297 -3.521 1 55.88 179 GLN B N 1
ATOM 4313 C CA . GLN B 1 179 ? 11.172 -30.266 -3.6 1 55.88 179 GLN B CA 1
ATOM 4314 C C . GLN B 1 179 ? 10.727 -29.812 -2.207 1 55.88 179 GLN B C 1
ATOM 4316 O O . GLN B 1 179 ? 9.953 -30.516 -1.545 1 55.88 179 GLN B O 1
ATOM 4321 N N . ARG B 1 180 ? 11.469 -29.078 -1.542 1 80.38 180 ARG B N 1
ATOM 4322 C CA . ARG B 1 180 ? 11.219 -28.516 -0.215 1 80.38 180 ARG B CA 1
ATOM 4323 C C . ARG B 1 180 ? 10.039 -27.547 -0.237 1 80.38 180 ARG B C 1
ATOM 4325 O O . ARG B 1 180 ? 9.836 -26.828 -1.219 1 80.38 180 ARG B O 1
ATOM 4332 N N . GLN B 1 181 ? 9.102 -27.891 0.649 1 89.44 181 GLN B N 1
ATOM 4333 C CA . GLN B 1 181 ? 7.996 -26.953 0.859 1 89.44 181 GLN B CA 1
ATOM 4334 C C . GLN B 1 181 ? 8.508 -25.547 1.104 1 89.44 181 GLN B C 1
ATOM 4336 O O . GLN B 1 181 ? 9.578 -25.359 1.687 1 89.44 181 GLN B O 1
ATOM 4341 N N . PRO B 1 182 ? 7.801 -24.578 0.557 1 92.75 182 PRO B N 1
ATOM 4342 C CA . PRO B 1 182 ? 8.133 -23.219 0.988 1 92.75 182 PRO B CA 1
ATOM 4343 C C . PRO B 1 182 ? 7.984 -23.031 2.496 1 92.75 182 PRO B C 1
ATOM 4345 O O . PRO B 1 182 ? 7.387 -23.859 3.174 1 92.75 182 PRO B O 1
ATOM 4348 N N . SER B 1 183 ? 8.586 -22 3.012 1 95.38 183 SER B N 1
ATOM 4349 C CA . SER B 1 183 ? 8.383 -21.656 4.418 1 95.38 183 SER B CA 1
ATOM 4350 C C . SER B 1 183 ? 6.906 -21.453 4.734 1 95.38 183 SER B C 1
ATOM 4352 O O . SER B 1 183 ? 6.098 -21.234 3.832 1 95.38 183 SER B O 1
ATOM 4354 N N . LEU B 1 184 ? 6.531 -21.578 5.977 1 97.44 184 LEU B N 1
ATOM 4355 C CA . LEU B 1 184 ? 5.145 -21.344 6.371 1 97.44 184 LEU B CA 1
ATOM 4356 C C . LEU B 1 184 ? 4.707 -19.938 6.02 1 97.44 184 LEU B C 1
ATOM 4358 O O . LEU B 1 184 ? 3.561 -19.719 5.613 1 97.44 184 LEU B O 1
ATOM 4362 N N . GLU B 1 185 ? 5.621 -18.938 6.176 1 97.94 185 GLU B N 1
ATOM 4363 C CA . GLU B 1 185 ? 5.332 -17.562 5.785 1 97.94 185 GLU B CA 1
ATOM 4364 C C . GLU B 1 185 ? 4.957 -17.484 4.309 1 97.94 185 GLU B C 1
ATOM 4366 O O . GLU B 1 185 ? 3.994 -16.812 3.941 1 97.94 185 GLU B O 1
ATOM 4371 N N . ALA B 1 186 ? 5.68 -18.156 3.469 1 96.56 186 ALA B N 1
ATOM 4372 C CA . ALA B 1 186 ? 5.406 -18.172 2.033 1 96.56 186 ALA B CA 1
ATOM 4373 C C . ALA B 1 186 ? 4.082 -18.875 1.732 1 96.56 186 ALA B C 1
ATOM 4375 O O . ALA B 1 186 ? 3.322 -18.422 0.869 1 96.56 186 ALA B O 1
ATOM 4376 N N . GLN B 1 187 ? 3.836 -19.984 2.428 1 96.75 187 GLN B N 1
ATOM 4377 C CA . GLN B 1 187 ? 2.582 -20.703 2.24 1 96.75 187 GLN B CA 1
ATOM 4378 C C . GLN B 1 187 ? 1.384 -19.828 2.59 1 96.75 187 GLN B C 1
ATOM 4380 O O . GLN B 1 187 ? 0.363 -19.859 1.9 1 96.75 187 GLN B O 1
ATOM 4385 N N . VAL B 1 188 ? 1.52 -19.047 3.627 1 97.56 188 VAL B N 1
ATOM 4386 C CA . VAL B 1 188 ? 0.457 -18.141 4.062 1 97.56 188 VAL B CA 1
ATOM 4387 C C . VAL B 1 188 ? 0.167 -17.125 2.971 1 97.56 188 VAL B C 1
ATOM 4389 O O . VAL B 1 188 ? -0.994 -16.797 2.703 1 97.56 188 VAL B O 1
ATOM 4392 N N . VAL B 1 189 ? 1.195 -16.594 2.357 1 97.38 189 VAL B N 1
ATOM 4393 C CA . VAL B 1 189 ? 1.017 -15.594 1.31 1 97.38 189 VAL B CA 1
ATOM 4394 C C . VAL B 1 189 ? 0.292 -16.219 0.118 1 97.38 189 VAL B C 1
ATOM 4396 O O . VAL B 1 189 ? -0.612 -15.602 -0.457 1 97.38 189 VAL B O 1
ATOM 4399 N N . ASP B 1 190 ? 0.655 -17.422 -0.226 1 95 190 ASP B N 1
ATOM 4400 C CA . ASP B 1 190 ? -0.014 -18.125 -1.321 1 95 190 ASP B CA 1
ATOM 4401 C C . ASP B 1 190 ? -1.506 -18.281 -1.037 1 95 190 ASP B C 1
ATOM 4403 O O . ASP B 1 190 ? -2.34 -18.031 -1.91 1 95 190 ASP B O 1
ATOM 4407 N N . ALA B 1 191 ? -1.77 -18.688 0.13 1 95.62 191 ALA B N 1
ATOM 4408 C CA . ALA B 1 191 ? -3.164 -18.875 0.527 1 95.62 191 ALA B CA 1
ATOM 4409 C C . ALA B 1 191 ? -3.902 -17.547 0.564 1 95.62 191 ALA B C 1
ATOM 4411 O O . ALA B 1 191 ? -5.059 -17.453 0.142 1 95.62 191 ALA B O 1
ATOM 4412 N N . ALA B 1 192 ? -3.246 -16.516 1.123 1 95.69 192 ALA B N 1
ATOM 4413 C CA . ALA B 1 192 ? -3.828 -15.172 1.203 1 95.69 192 ALA B CA 1
ATOM 4414 C C . ALA B 1 192 ? -4.156 -14.633 -0.186 1 95.69 192 ALA B C 1
ATOM 4416 O O . ALA B 1 192 ? -5.184 -13.984 -0.38 1 95.69 192 ALA B O 1
ATOM 4417 N N . ASP B 1 193 ? -3.303 -14.875 -1.099 1 93.62 193 ASP B N 1
ATOM 4418 C CA . ASP B 1 193 ? -3.516 -14.453 -2.479 1 93.62 193 ASP B CA 1
ATOM 4419 C C . ASP B 1 193 ? -4.777 -15.078 -3.061 1 93.62 193 ASP B C 1
ATOM 4421 O O . ASP B 1 193 ? -5.621 -14.383 -3.629 1 93.62 193 ASP B O 1
ATOM 4425 N N . ALA B 1 194 ? -4.914 -16.328 -2.867 1 91.25 194 ALA B N 1
ATOM 4426 C CA . ALA B 1 194 ? -6.07 -17.047 -3.387 1 91.25 194 ALA B CA 1
ATOM 4427 C C . ALA B 1 194 ? -7.363 -16.547 -2.748 1 91.25 194 ALA B C 1
ATOM 4429 O O . ALA B 1 194 ? -8.375 -16.391 -3.432 1 91.25 194 ALA B O 1
ATOM 4430 N N . LEU B 1 195 ? -7.285 -16.328 -1.473 1 93.5 195 LEU B N 1
ATOM 4431 C CA . LEU B 1 195 ? -8.438 -15.828 -0.727 1 93.5 195 LEU B CA 1
ATOM 4432 C C . LEU B 1 195 ? -8.836 -14.445 -1.215 1 93.5 195 LEU B C 1
ATOM 4434 O O . LEU B 1 195 ? -10.016 -14.172 -1.439 1 93.5 195 LEU B O 1
ATOM 4438 N N . ALA B 1 196 ? -7.832 -13.625 -1.273 1 90.56 196 ALA B N 1
ATOM 4439 C CA . ALA B 1 196 ? -8.086 -12.242 -1.674 1 90.56 196 ALA B CA 1
ATOM 4440 C C . ALA B 1 196 ? -8.648 -12.172 -3.092 1 90.56 196 ALA B C 1
ATOM 4442 O O . ALA B 1 196 ? -9.578 -11.414 -3.363 1 90.56 196 ALA B O 1
ATOM 4443 N N . TYR B 1 197 ? -8.133 -12.984 -3.938 1 87.19 197 TYR B N 1
ATOM 4444 C CA . TYR B 1 197 ? -8.602 -13.047 -5.316 1 87.19 197 TYR B CA 1
ATOM 4445 C C . TYR B 1 197 ? -10.078 -13.422 -5.371 1 87.19 197 TYR B C 1
ATOM 4447 O O . TYR B 1 197 ? -10.867 -12.773 -6.059 1 87.19 197 TYR B O 1
ATOM 4455 N N . THR B 1 198 ? -10.445 -14.391 -4.656 1 90.56 198 THR B N 1
ATOM 4456 C CA . THR B 1 198 ? -11.82 -14.875 -4.652 1 90.56 198 THR B CA 1
ATOM 4457 C C . THR B 1 198 ? -12.766 -13.812 -4.102 1 90.56 198 THR B C 1
ATOM 4459 O O . THR B 1 198 ? -13.773 -13.492 -4.73 1 90.56 198 THR B O 1
ATOM 4462 N N . ALA B 1 199 ? -12.422 -13.281 -2.99 1 91.44 199 ALA B N 1
ATOM 4463 C CA . ALA B 1 199 ? -13.273 -12.305 -2.32 1 91.44 199 ALA B CA 1
ATOM 4464 C C . ALA B 1 199 ? -13.406 -11.031 -3.145 1 91.44 199 ALA B C 1
ATOM 4466 O O . ALA B 1 199 ? -14.508 -10.508 -3.33 1 91.44 199 ALA B O 1
ATOM 4467 N N . HIS B 1 200 ? -12.367 -10.602 -3.664 1 88.12 200 HIS B N 1
ATOM 4468 C CA . HIS B 1 200 ? -12.352 -9.312 -4.34 1 88.12 200 HIS B CA 1
ATOM 4469 C C . HIS B 1 200 ? -12.969 -9.406 -5.734 1 88.12 200 HIS B C 1
ATOM 4471 O O . HIS B 1 200 ? -13.641 -8.484 -6.188 1 88.12 200 HIS B O 1
ATOM 4477 N N . ASP B 1 201 ? -12.719 -10.531 -6.371 1 88.62 201 ASP B N 1
ATOM 4478 C CA . ASP B 1 201 ? -13.297 -10.695 -7.703 1 88.62 201 ASP B CA 1
ATOM 4479 C C . ASP B 1 201 ? -14.812 -10.844 -7.633 1 88.62 201 ASP B C 1
ATOM 4481 O O . ASP B 1 201 ? -15.531 -10.375 -8.523 1 88.62 201 ASP B O 1
ATOM 4485 N N . LEU B 1 202 ? -15.273 -11.5 -6.617 1 91 202 LEU B N 1
ATOM 4486 C CA . LEU B 1 202 ? -16.719 -11.547 -6.402 1 91 202 LEU B CA 1
ATOM 4487 C C . LEU B 1 202 ? -17.281 -10.148 -6.191 1 91 202 LEU B C 1
ATOM 4489 O O . LEU B 1 202 ? -18.297 -9.789 -6.801 1 91 202 LEU B O 1
ATOM 4493 N N . ASP B 1 203 ? -16.594 -9.398 -5.402 1 88 203 ASP B N 1
ATOM 4494 C CA . ASP B 1 203 ? -17.016 -8.031 -5.102 1 88 203 ASP B CA 1
ATOM 4495 C C . ASP B 1 203 ? -17 -7.16 -6.359 1 88 203 ASP B C 1
ATOM 4497 O O . ASP B 1 203 ? -17.969 -6.465 -6.656 1 88 203 ASP B O 1
ATOM 4501 N N . ASP B 1 204 ? -15.914 -7.234 -7.066 1 84.5 204 ASP B N 1
ATOM 4502 C CA . ASP B 1 204 ? -15.766 -6.434 -8.281 1 84.5 204 ASP B CA 1
ATOM 4503 C C . ASP B 1 204 ? -16.766 -6.859 -9.344 1 84.5 204 ASP B C 1
ATOM 4505 O O . ASP B 1 204 ? -17.266 -6.027 -10.102 1 84.5 204 ASP B O 1
ATOM 4509 N N . GLY B 1 205 ? -16.953 -8.141 -9.438 1 86.69 205 GLY B N 1
ATOM 4510 C CA . GLY B 1 205 ? -17.953 -8.641 -10.367 1 86.69 205 GLY B CA 1
ATOM 4511 C C . GLY B 1 205 ? -19.344 -8.102 -10.094 1 86.69 205 GLY B C 1
ATOM 4512 O O . GLY B 1 205 ? -20.062 -7.719 -11.016 1 86.69 205 GLY B O 1
ATOM 4513 N N . LEU B 1 206 ? -19.734 -8.047 -8.875 1 87.31 206 LEU B N 1
ATOM 4514 C CA . LEU B 1 206 ? -21.031 -7.531 -8.469 1 87.31 206 LEU B CA 1
ATOM 4515 C C . LEU B 1 206 ? -21.125 -6.027 -8.719 1 87.31 206 LEU B C 1
ATOM 4517 O O . LEU B 1 206 ? -22.109 -5.543 -9.273 1 87.31 206 LEU B O 1
ATOM 4521 N N . ARG B 1 207 ? -20.062 -5.332 -8.438 1 79.5 207 ARG B N 1
ATOM 4522 C CA . ARG B 1 207 ? -20.047 -3.875 -8.547 1 79.5 207 ARG B CA 1
ATOM 4523 C C . ARG B 1 207 ? -20.031 -3.434 -10 1 79.5 207 ARG B C 1
ATOM 4525 O O . ARG B 1 207 ? -20.578 -2.389 -10.352 1 79.5 207 ARG B O 1
ATOM 4532 N N . SER B 1 208 ? -19.391 -4.238 -10.805 1 79.81 208 SER B N 1
ATOM 4533 C CA . SER B 1 208 ? -19.297 -3.914 -12.227 1 79.81 208 SER B CA 1
ATOM 4534 C C . SER B 1 208 ? -20.594 -4.227 -12.953 1 79.81 208 SER B C 1
ATOM 4536 O O . SER B 1 208 ? -20.797 -3.787 -14.086 1 79.81 208 SER B O 1
ATOM 4538 N N . GLY B 1 209 ? -21.391 -5.039 -12.336 1 83.75 209 GLY B N 1
ATOM 4539 C CA . GLY B 1 209 ? -22.625 -5.477 -12.977 1 83.75 209 GLY B CA 1
ATOM 4540 C C . GLY B 1 209 ? -22.438 -6.672 -13.891 1 83.75 209 GLY B C 1
ATOM 4541 O O . GLY B 1 209 ? -23.391 -7.117 -14.539 1 83.75 209 GLY B O 1
ATOM 4542 N N . LEU B 1 210 ? -21.266 -7.176 -13.922 1 86.88 210 LEU B N 1
ATOM 4543 C CA . LEU B 1 210 ? -21.016 -8.359 -14.734 1 86.88 210 LEU B CA 1
ATOM 4544 C C . LEU B 1 210 ? -21.531 -9.617 -14.039 1 86.88 210 LEU B C 1
ATOM 4546 O O . LEU B 1 210 ? -21.797 -10.625 -14.695 1 86.88 210 LEU B O 1
ATOM 4550 N N . LEU B 1 211 ? -21.578 -9.508 -12.711 1 89.62 211 LEU B N 1
ATOM 4551 C CA . LEU B 1 211 ? -22.234 -10.523 -11.906 1 89.62 211 LEU B CA 1
ATOM 4552 C C . LEU B 1 211 ? -23.484 -9.961 -11.234 1 89.62 211 LEU B C 1
ATOM 4554 O O . LEU B 1 211 ? -23.484 -8.812 -10.773 1 89.62 211 LEU B O 1
ATOM 4558 N N . HIS B 1 212 ? -24.469 -10.742 -11.258 1 89 212 HIS B N 1
ATOM 4559 C CA . HIS B 1 212 ? -25.688 -10.359 -10.555 1 89 212 HIS B CA 1
ATOM 4560 C C . HIS B 1 212 ? -25.906 -11.234 -9.32 1 89 212 HIS B C 1
ATOM 4562 O O . HIS B 1 212 ? -25.5 -12.391 -9.297 1 89 212 HIS B O 1
ATOM 4568 N N . PRO B 1 213 ? -26.5 -10.633 -8.328 1 87.19 213 PRO B N 1
ATOM 4569 C CA . PRO B 1 213 ? -26.734 -11.391 -7.102 1 87.19 213 PRO B CA 1
ATOM 4570 C C . PRO B 1 213 ? -27.422 -12.727 -7.359 1 87.19 213 PRO B C 1
ATOM 4572 O O . PRO B 1 213 ? -27.141 -13.719 -6.672 1 87.19 213 PRO B O 1
ATOM 4575 N N . GLU B 1 214 ? -28.281 -12.742 -8.367 1 87.44 214 GLU B N 1
ATOM 4576 C CA . GLU B 1 214 ? -29 -13.969 -8.703 1 87.44 214 GLU B CA 1
ATOM 4577 C C . GLU B 1 214 ? -28.031 -15.062 -9.172 1 87.44 214 GLU B C 1
ATOM 4579 O O . GLU B 1 214 ? -28.281 -16.25 -8.938 1 87.44 214 GLU B O 1
ATOM 4584 N N . ASP B 1 215 ? -26.969 -14.68 -9.797 1 89.81 215 ASP B N 1
ATOM 4585 C CA . ASP B 1 215 ? -25.953 -15.625 -10.273 1 89.81 215 ASP B CA 1
ATOM 4586 C C . ASP B 1 215 ? -25.266 -16.312 -9.102 1 89.81 215 ASP B C 1
ATOM 4588 O O . ASP B 1 215 ? -24.859 -17.469 -9.203 1 89.81 215 ASP B O 1
ATOM 4592 N N . LEU B 1 216 ? -25.188 -15.531 -7.965 1 92.25 216 LEU B N 1
ATOM 4593 C CA . LEU B 1 216 ? -24.375 -16 -6.84 1 92.25 216 LEU B CA 1
ATOM 4594 C C . LEU B 1 216 ? -25.172 -17 -5.992 1 92.25 216 LEU B C 1
ATOM 4596 O O . LEU B 1 216 ? -24.594 -17.719 -5.18 1 92.25 216 LEU B O 1
ATOM 4600 N N . LEU B 1 217 ? -26.469 -17.016 -6.273 1 88.69 217 LEU B N 1
ATOM 4601 C CA . LEU B 1 217 ? -27.312 -17.922 -5.496 1 88.69 217 LEU B CA 1
ATOM 4602 C C . LEU B 1 217 ? -26.969 -19.375 -5.785 1 88.69 217 LEU B C 1
ATOM 4604 O O . LEU B 1 217 ? -27.234 -20.266 -4.969 1 88.69 217 LEU B O 1
ATOM 4608 N N . GLU B 1 218 ? -26.375 -19.625 -6.91 1 89.19 218 GLU B N 1
ATOM 4609 C CA . GLU B 1 218 ? -25.984 -20.984 -7.289 1 89.19 218 GLU B CA 1
ATOM 4610 C C . GLU B 1 218 ? -24.656 -21.375 -6.648 1 89.19 218 GLU B C 1
ATOM 4612 O O . GLU B 1 218 ? -24.266 -22.547 -6.68 1 89.19 218 GLU B O 1
ATOM 4617 N N . LEU B 1 219 ? -24 -20.484 -6.078 1 94.19 219 LEU B N 1
ATOM 4618 C CA . LEU B 1 219 ? -22.688 -20.703 -5.484 1 94.19 219 LEU B CA 1
ATOM 4619 C C . LEU B 1 219 ? -22.812 -21.109 -4.02 1 94.19 219 LEU B C 1
ATOM 4621 O O . LEU B 1 219 ? -23.203 -20.297 -3.178 1 94.19 219 LEU B O 1
ATOM 4625 N N . PRO B 1 220 ? -22.438 -22.344 -3.725 1 95.06 220 PRO B N 1
ATOM 4626 C CA . PRO B 1 220 ? -22.562 -22.797 -2.338 1 95.06 220 PRO B CA 1
ATOM 4627 C C . PRO B 1 220 ? -21.859 -21.875 -1.351 1 95.06 220 PRO B C 1
ATOM 4629 O O . PRO B 1 220 ? -22.359 -21.641 -0.251 1 95.06 220 PRO B O 1
ATOM 4632 N N . LEU B 1 221 ? -20.703 -21.344 -1.703 1 96 221 LEU B N 1
ATOM 4633 C CA . LEU B 1 221 ? -19.984 -20.391 -0.857 1 96 221 LEU B CA 1
ATOM 4634 C C . LEU B 1 221 ? -20.875 -19.219 -0.491 1 96 221 LEU B C 1
ATOM 4636 O O . LEU B 1 221 ? -20.891 -18.781 0.662 1 96 221 LEU B O 1
ATOM 4640 N N . TRP B 1 222 ? -21.578 -18.734 -1.438 1 94.31 222 TRP B N 1
ATOM 4641 C CA . TRP B 1 222 ? -22.422 -17.562 -1.246 1 94.31 222 TRP B CA 1
ATOM 4642 C C . TRP B 1 222 ? -23.609 -17.891 -0.333 1 94.31 222 TRP B C 1
ATOM 4644 O O . TRP B 1 222 ? -23.969 -17.094 0.538 1 94.31 222 TRP B O 1
ATOM 4654 N N . ARG B 1 223 ? -24.188 -19.031 -0.526 1 93.69 223 ARG B N 1
ATOM 4655 C CA . ARG B 1 223 ? -25.312 -19.453 0.304 1 93.69 223 ARG B CA 1
ATOM 4656 C C . ARG B 1 223 ? -24.906 -19.562 1.768 1 93.69 223 ARG B C 1
ATOM 4658 O O . ARG B 1 223 ? -25.609 -19.094 2.658 1 93.69 223 ARG B O 1
ATOM 4665 N N . GLU B 1 224 ? -23.859 -20.156 1.914 1 95.44 224 GLU B N 1
ATOM 4666 C CA . GLU B 1 224 ? -23.359 -20.281 3.283 1 95.44 224 GLU B CA 1
ATOM 4667 C C . GLU B 1 224 ? -23.031 -18.922 3.871 1 95.44 224 GLU B C 1
ATOM 4669 O O . GLU B 1 224 ? -23.25 -18.672 5.059 1 95.44 224 GLU B O 1
ATOM 4674 N N . LEU B 1 225 ? -22.438 -18.062 3.088 1 94.88 225 LEU B N 1
ATOM 4675 C CA . LEU B 1 225 ? -22.109 -16.703 3.521 1 94.88 225 LEU B CA 1
ATOM 4676 C C . LEU B 1 225 ? -23.375 -15.961 3.971 1 94.88 225 LEU B C 1
ATOM 4678 O O . LEU B 1 225 ? -23.359 -15.266 4.988 1 94.88 225 LEU B O 1
ATOM 4682 N N . GLN B 1 226 ? -24.406 -16.141 3.195 1 94.19 226 GLN B N 1
ATOM 4683 C CA . GLN B 1 226 ? -25.672 -15.516 3.551 1 94.19 226 GLN B CA 1
ATOM 4684 C C . GLN B 1 226 ? -26.188 -16.031 4.891 1 94.19 226 GLN B C 1
ATOM 4686 O O . GLN B 1 226 ? -26.656 -15.25 5.723 1 94.19 226 GLN B O 1
ATOM 4691 N N . GLU B 1 227 ? -26.062 -17.234 5.07 1 93.75 227 GLU B N 1
ATOM 4692 C CA . GLU B 1 227 ? -26.5 -17.828 6.324 1 93.75 227 GLU B CA 1
ATOM 4693 C C . GLU B 1 227 ? -25.672 -17.312 7.504 1 93.75 227 GLU B C 1
ATOM 4695 O O . GLU B 1 227 ? -26.234 -16.969 8.555 1 93.75 227 GLU B O 1
ATOM 4700 N N . ARG B 1 228 ? -24.391 -17.203 7.324 1 92.94 228 ARG B N 1
ATOM 4701 C CA . ARG B 1 228 ? -23.484 -16.766 8.367 1 92.94 228 ARG B CA 1
ATOM 4702 C C . ARG B 1 228 ? -23.719 -15.297 8.719 1 92.94 228 ARG B C 1
ATOM 4704 O O . ARG B 1 228 ? -23.578 -14.898 9.875 1 92.94 228 ARG B O 1
ATOM 4711 N N . SER B 1 229 ? -24.016 -14.516 7.754 1 91.75 229 SER B N 1
ATOM 4712 C CA . SER B 1 229 ? -24.109 -13.07 7.934 1 91.75 229 SER B CA 1
ATOM 4713 C C . SER B 1 229 ? -25.5 -12.656 8.391 1 91.75 229 SER B C 1
ATOM 4715 O O . SER B 1 229 ? -25.703 -11.547 8.898 1 91.75 229 SER B O 1
ATOM 4717 N N . GLY B 1 230 ? -26.5 -13.477 8.086 1 91.25 230 GLY B N 1
ATOM 4718 C CA . GLY B 1 230 ? -27.891 -13.133 8.359 1 91.25 230 GLY B CA 1
ATOM 4719 C C . GLY B 1 230 ? -28.531 -12.32 7.254 1 91.25 230 GLY B C 1
ATOM 4720 O O . GLY B 1 230 ? -29.703 -11.953 7.348 1 91.25 230 GLY B O 1
ATOM 4721 N N . VAL B 1 231 ? -27.766 -12.016 6.246 1 91.25 231 VAL B N 1
ATOM 4722 C CA . VAL B 1 231 ? -28.297 -11.312 5.086 1 91.25 231 VAL B CA 1
ATOM 4723 C C . VAL B 1 231 ? -28.891 -12.32 4.098 1 91.25 231 VAL B C 1
ATOM 4725 O O . VAL B 1 231 ? -28.156 -12.922 3.307 1 91.25 231 VAL B O 1
ATOM 4728 N N . THR B 1 232 ? -30.203 -12.398 4.062 1 86.5 232 THR B N 1
ATOM 4729 C CA . THR B 1 232 ? -30.828 -13.469 3.293 1 86.5 232 THR B CA 1
ATOM 4730 C C . THR B 1 232 ? -31.516 -12.914 2.049 1 86.5 232 THR B C 1
ATOM 4732 O O . THR B 1 232 ? -32.031 -13.672 1.233 1 86.5 232 THR B O 1
ATOM 4735 N N . SER B 1 233 ? -31.328 -11.703 1.889 1 87.94 233 SER B N 1
ATOM 4736 C CA . SER B 1 233 ? -32 -11.102 0.737 1 87.94 233 SER B CA 1
ATOM 4737 C C . SER B 1 233 ? -31.422 -11.633 -0.572 1 87.94 233 SER B C 1
ATOM 4739 O O . SER B 1 233 ? -30.219 -11.828 -0.691 1 87.94 233 SER B O 1
ATOM 4741 N N . GLN B 1 234 ? -32.344 -11.844 -1.564 1 86.31 234 GLN B N 1
ATOM 4742 C CA . GLN B 1 234 ? -31.906 -12.258 -2.895 1 86.31 234 GLN B CA 1
ATOM 4743 C C . GLN B 1 234 ? -31.359 -11.078 -3.693 1 86.31 234 GLN B C 1
ATOM 4745 O O . GLN B 1 234 ? -30.688 -11.266 -4.707 1 86.31 234 GLN B O 1
ATOM 4750 N N . ARG B 1 235 ? -31.828 -9.945 -3.287 1 87.19 235 ARG B N 1
ATOM 4751 C CA . ARG B 1 235 ? -31.312 -8.719 -3.887 1 87.19 235 ARG B CA 1
ATOM 4752 C C . ARG B 1 235 ? -30.734 -7.789 -2.822 1 87.19 235 ARG B C 1
ATOM 4754 O O . ARG B 1 235 ? -31.344 -6.777 -2.471 1 87.19 235 ARG B O 1
ATOM 4761 N N . PRO B 1 236 ? -29.484 -8.195 -2.426 1 87.81 236 PRO B N 1
ATOM 4762 C CA . PRO B 1 236 ? -28.875 -7.414 -1.337 1 87.81 236 PRO B CA 1
ATOM 4763 C C . PRO B 1 236 ? -28.625 -5.961 -1.725 1 87.81 236 PRO B C 1
ATOM 4765 O O . PRO B 1 236 ? -28.266 -5.676 -2.869 1 87.81 236 PRO B O 1
ATOM 4768 N N . SER B 1 237 ? -28.938 -5.086 -0.808 1 86.12 237 SER B N 1
ATOM 4769 C CA . SER B 1 237 ? -28.609 -3.676 -0.975 1 86.12 237 SER B CA 1
ATOM 4770 C C . SER B 1 237 ? -27.094 -3.463 -0.971 1 86.12 237 SER B C 1
ATOM 4772 O O . SER B 1 237 ? -26.328 -4.398 -0.72 1 86.12 237 SER B O 1
ATOM 4774 N N . SER B 1 238 ? -26.703 -2.234 -1.25 1 81.94 238 SER B N 1
ATOM 4775 C CA . SER B 1 238 ? -25.281 -1.896 -1.175 1 81.94 238 SER B CA 1
ATOM 4776 C C . SER B 1 238 ? -24.734 -2.107 0.234 1 81.94 238 SER B C 1
ATOM 4778 O O . SER B 1 238 ? -23.609 -2.564 0.405 1 81.94 238 SER B O 1
ATOM 4780 N N . ALA B 1 239 ? -25.516 -1.832 1.153 1 83.69 239 ALA B N 1
ATOM 4781 C CA . ALA B 1 239 ? -25.125 -2.031 2.549 1 83.69 239 ALA B CA 1
ATOM 4782 C C . ALA B 1 239 ? -24.984 -3.516 2.875 1 83.69 239 ALA B C 1
ATOM 4784 O O . ALA B 1 239 ? -24.062 -3.922 3.58 1 83.69 239 ALA B O 1
ATOM 4785 N N . ASP B 1 240 ? -25.906 -4.293 2.33 1 87.5 240 ASP B N 1
ATOM 4786 C CA . ASP B 1 240 ? -25.844 -5.742 2.506 1 87.5 240 ASP B CA 1
ATOM 4787 C C . ASP B 1 240 ? -24.578 -6.324 1.889 1 87.5 240 ASP B C 1
ATOM 4789 O O . ASP B 1 240 ? -23.938 -7.184 2.486 1 87.5 240 ASP B O 1
ATOM 4793 N N . LEU B 1 241 ? -24.281 -5.816 0.787 1 86.31 241 LEU B N 1
ATOM 4794 C CA . LEU B 1 241 ? -23.109 -6.324 0.084 1 86.31 241 LEU B CA 1
ATOM 4795 C C . LEU B 1 241 ? -21.828 -6.023 0.863 1 86.31 241 LEU B C 1
ATOM 4797 O O . LEU B 1 241 ? -20.922 -6.848 0.91 1 86.31 241 LEU B O 1
ATOM 4801 N N . ARG B 1 242 ? -21.766 -4.879 1.434 1 84.25 242 ARG B N 1
ATOM 4802 C CA . ARG B 1 242 ? -20.609 -4.527 2.264 1 84.25 242 ARG B CA 1
ATOM 4803 C C . ARG B 1 242 ? -20.5 -5.457 3.467 1 84.25 242 ARG B C 1
ATOM 4805 O O . ARG B 1 242 ? -19.406 -5.898 3.818 1 84.25 242 ARG B O 1
ATOM 4812 N N . THR B 1 243 ? -21.625 -5.719 4.07 1 87 243 THR B N 1
ATOM 4813 C CA . THR B 1 243 ? -21.656 -6.641 5.195 1 87 243 THR B CA 1
ATOM 4814 C C . THR B 1 243 ? -21.203 -8.031 4.766 1 87 243 THR B C 1
ATOM 4816 O O . THR B 1 243 ? -20.406 -8.68 5.461 1 87 243 THR B O 1
ATOM 4819 N N . LEU B 1 244 ? -21.734 -8.43 3.664 1 89.62 244 LEU B N 1
ATOM 4820 C CA . LEU B 1 244 ? -21.391 -9.75 3.143 1 89.62 244 LEU B CA 1
ATOM 4821 C C . LEU B 1 244 ? -19.906 -9.836 2.836 1 89.62 244 LEU B C 1
ATOM 4823 O O . LEU B 1 244 ? -19.266 -10.859 3.117 1 89.62 244 LEU B O 1
ATOM 4827 N N . GLN B 1 245 ? -19.328 -8.812 2.299 1 87.94 245 GLN B N 1
ATOM 4828 C CA . GLN B 1 245 ? -17.906 -8.797 1.974 1 87.94 245 GLN B CA 1
ATOM 4829 C C . GLN B 1 245 ? -17.062 -8.898 3.236 1 87.94 245 GLN B C 1
ATOM 4831 O O . GLN B 1 245 ? -16.078 -9.648 3.273 1 87.94 245 GLN B O 1
ATOM 4836 N N . ARG B 1 246 ? -17.375 -8.164 4.203 1 86.5 246 ARG B N 1
ATOM 4837 C CA . ARG B 1 246 ? -16.672 -8.195 5.477 1 86.5 246 ARG B CA 1
ATOM 4838 C C . ARG B 1 246 ? -16.734 -9.578 6.109 1 86.5 246 ARG B C 1
ATOM 4840 O O . ARG B 1 246 ? -15.734 -10.102 6.598 1 86.5 246 ARG B O 1
ATOM 4847 N N . GLU B 1 247 ? -17.922 -10.094 6.098 1 91.25 247 GLU B N 1
ATOM 4848 C CA . GLU B 1 247 ? -18.125 -11.414 6.676 1 91.25 247 GLU B CA 1
ATOM 4849 C C . GLU B 1 247 ? -17.375 -12.484 5.898 1 91.25 247 GLU B C 1
ATOM 4851 O O . GLU B 1 247 ? -16.859 -13.438 6.484 1 91.25 247 GLU B O 1
ATOM 4856 N N . LEU B 1 248 ? -17.422 -12.344 4.609 1 94 248 LEU B N 1
ATOM 4857 C CA . LEU B 1 248 ? -16.719 -13.297 3.766 1 94 248 LEU B CA 1
ATOM 4858 C C . LEU B 1 248 ? -15.234 -13.344 4.117 1 94 248 LEU B C 1
ATOM 4860 O O . LEU B 1 248 ? -14.68 -14.414 4.367 1 94 248 LEU B O 1
ATOM 4864 N N . LEU B 1 249 ? -14.562 -12.211 4.172 1 91.62 249 LEU B N 1
ATOM 4865 C CA . LEU B 1 249 ? -13.141 -12.141 4.465 1 91.62 249 LEU B CA 1
ATOM 4866 C C . LEU B 1 249 ? -12.844 -12.695 5.855 1 91.62 249 LEU B C 1
ATOM 4868 O O . LEU B 1 249 ? -11.898 -13.469 6.035 1 91.62 249 LEU B O 1
ATOM 4872 N N . GLY B 1 250 ? -13.648 -12.297 6.824 1 91.88 250 GLY B N 1
ATOM 4873 C CA . GLY B 1 250 ? -13.477 -12.812 8.172 1 91.88 250 GLY B CA 1
ATOM 4874 C C . GLY B 1 250 ? -13.586 -14.328 8.242 1 91.88 250 GLY B C 1
ATOM 4875 O O . GLY B 1 250 ? -12.781 -14.984 8.906 1 91.88 250 GLY B O 1
ATOM 4876 N N . TRP B 1 251 ? -14.617 -14.82 7.551 1 94.69 251 TRP B N 1
ATOM 4877 C CA . TRP B 1 251 ? -14.859 -16.266 7.5 1 94.69 251 TRP B CA 1
ATOM 4878 C C . TRP B 1 251 ? -13.68 -16.984 6.867 1 94.69 251 TRP B C 1
ATOM 4880 O O . TRP B 1 251 ? -13.172 -17.969 7.422 1 94.69 251 TRP B O 1
ATOM 4890 N N . LEU B 1 252 ? -13.211 -16.516 5.777 1 95.94 252 LEU B N 1
ATOM 4891 C CA . LEU B 1 252 ? -12.141 -17.172 5.043 1 95.94 252 LEU B CA 1
ATOM 4892 C C . LEU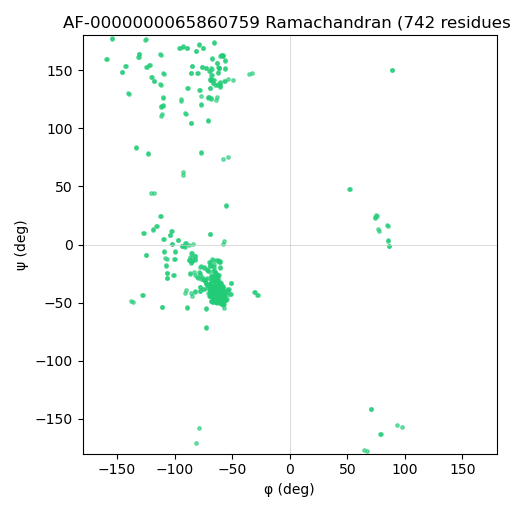 B 1 252 ? -10.836 -17.125 5.836 1 95.94 252 LEU B C 1
ATOM 4894 O O . LEU B 1 252 ? -10.141 -18.141 5.949 1 95.94 252 LEU B O 1
ATOM 4898 N N . ILE B 1 253 ? -10.484 -16.016 6.406 1 94.88 253 ILE B N 1
ATOM 4899 C CA . ILE B 1 253 ? -9.25 -15.859 7.176 1 94.88 253 ILE B CA 1
ATOM 4900 C C . ILE B 1 253 ? -9.32 -16.734 8.43 1 94.88 253 ILE B C 1
ATOM 4902 O O . ILE B 1 253 ? -8.336 -17.375 8.789 1 94.88 253 ILE B O 1
ATOM 4906 N N . GLY B 1 254 ? -10.492 -16.688 9.07 1 94.88 254 GLY B N 1
ATOM 4907 C CA . GLY B 1 254 ? -10.672 -17.5 10.258 1 94.88 254 GLY B CA 1
ATOM 4908 C C . GLY B 1 254 ? -10.484 -18.984 9.984 1 94.88 254 GLY B C 1
ATOM 4909 O O . GLY B 1 254 ? -9.805 -19.688 10.742 1 94.88 254 GLY B O 1
ATOM 4910 N N . ASP B 1 255 ? -11.094 -19.484 8.938 1 96.94 255 ASP B N 1
ATOM 4911 C CA . ASP B 1 255 ? -10.969 -20.891 8.562 1 96.94 255 ASP B CA 1
ATOM 4912 C C . ASP B 1 255 ? -9.516 -21.234 8.227 1 96.94 255 ASP B C 1
ATOM 4914 O O . ASP B 1 255 ? -8.992 -22.25 8.695 1 96.94 255 ASP B O 1
ATOM 4918 N N . LEU B 1 256 ? -8.867 -20.391 7.434 1 97.06 256 LEU B N 1
ATOM 4919 C CA . LEU B 1 256 ? -7.473 -20.594 7.055 1 97.06 256 LEU B CA 1
ATOM 4920 C C . LEU B 1 256 ? -6.586 -20.719 8.289 1 97.06 256 LEU B C 1
ATOM 4922 O O . LEU B 1 256 ? -5.762 -21.625 8.375 1 97.06 256 LEU B O 1
ATOM 4926 N N . THR B 1 257 ? -6.75 -19.797 9.25 1 96.75 257 THR B N 1
ATOM 4927 C CA . THR B 1 257 ? -5.879 -19.75 10.414 1 96.75 257 THR B CA 1
ATOM 4928 C C . THR B 1 257 ? -6.117 -20.953 11.328 1 96.75 257 THR B C 1
ATOM 4930 O O . THR B 1 257 ? -5.168 -21.594 11.773 1 96.75 257 THR B O 1
ATOM 4933 N N . ARG B 1 258 ? -7.41 -21.25 11.547 1 96.62 258 ARG B N 1
ATOM 4934 C CA . ARG B 1 258 ? -7.742 -22.359 12.43 1 96.62 258 ARG B CA 1
ATOM 4935 C C . ARG B 1 258 ? -7.277 -23.688 11.828 1 96.62 258 ARG B C 1
ATOM 4937 O O . ARG B 1 258 ? -6.668 -24.5 12.523 1 96.62 258 ARG B O 1
ATOM 4944 N N . SER B 1 259 ? -7.562 -23.906 10.547 1 98 259 SER B N 1
ATOM 4945 C CA . SER B 1 259 ? -7.195 -25.141 9.883 1 98 259 SER B CA 1
ATOM 4946 C C . SER B 1 259 ? -5.68 -25.297 9.781 1 98 259 SER B C 1
ATOM 4948 O O . SER B 1 259 ? -5.145 -26.391 9.969 1 98 259 SER B O 1
ATOM 4950 N N . SER B 1 260 ? -4.949 -24.234 9.492 1 98.19 260 SER B N 1
ATOM 4951 C CA . SER B 1 260 ? -3.492 -24.266 9.391 1 98.19 260 SER B CA 1
ATOM 4952 C C . SER B 1 260 ? -2.852 -24.516 10.758 1 98.19 260 SER B C 1
ATOM 4954 O O . SER B 1 260 ? -1.871 -25.266 10.859 1 98.19 260 SER B O 1
ATOM 4956 N N . ASP B 1 261 ? -3.428 -23.844 11.758 1 97.19 261 ASP B N 1
ATOM 4957 C CA . ASP B 1 261 ? -2.928 -24.047 13.117 1 97.19 261 ASP B CA 1
ATOM 4958 C C . ASP B 1 261 ? -3.014 -25.531 13.508 1 97.19 261 ASP B C 1
ATOM 4960 O O . ASP B 1 261 ? -2.062 -26.078 14.055 1 97.19 261 ASP B O 1
ATOM 4964 N N . ALA B 1 262 ? -4.148 -26.141 13.234 1 97.62 262 ALA B N 1
ATOM 4965 C CA . ALA B 1 262 ? -4.359 -27.562 13.539 1 97.62 262 ALA B CA 1
ATOM 4966 C C . ALA B 1 262 ? -3.391 -28.438 12.758 1 97.62 262 ALA B C 1
ATOM 4968 O O . ALA B 1 262 ? -2.838 -29.406 13.297 1 97.62 262 ALA B O 1
ATOM 4969 N N . ALA B 1 263 ? -3.184 -28.125 11.492 1 97.81 263 ALA B N 1
ATOM 4970 C CA . ALA B 1 263 ? -2.297 -28.906 10.633 1 97.81 263 ALA B CA 1
ATOM 4971 C C . ALA B 1 263 ? -0.85 -28.812 11.102 1 97.81 263 ALA B C 1
ATOM 4973 O O . ALA B 1 263 ? -0.13 -29.812 11.125 1 97.81 263 ALA B O 1
ATOM 4974 N N . ILE B 1 264 ? -0.406 -27.609 11.469 1 97.75 264 ILE B N 1
ATOM 4975 C CA . ILE B 1 264 ? 0.951 -27.391 11.961 1 97.75 264 ILE B CA 1
ATOM 4976 C C . ILE B 1 264 ? 1.156 -28.172 13.266 1 97.75 264 ILE B C 1
ATOM 4978 O O . ILE B 1 264 ? 2.158 -28.875 13.422 1 97.75 264 ILE B O 1
ATOM 4982 N N . ALA B 1 265 ? 0.199 -28.062 14.18 1 96.88 265 ALA B N 1
ATOM 4983 C CA . ALA B 1 265 ? 0.277 -28.766 15.445 1 96.88 265 ALA B CA 1
ATOM 4984 C C . ALA B 1 265 ? 0.356 -30.281 15.227 1 96.88 265 ALA B C 1
ATOM 4986 O O . ALA B 1 265 ? 1.175 -30.969 15.844 1 96.88 265 ALA B O 1
ATOM 4987 N N . ALA B 1 266 ? -0.419 -30.797 14.328 1 97.25 266 ALA B N 1
ATOM 4988 C CA . ALA B 1 266 ? -0.484 -32.219 14.055 1 97.25 266 ALA B CA 1
ATOM 4989 C C . ALA B 1 266 ? 0.801 -32.719 13.398 1 97.25 266 ALA B C 1
ATOM 4991 O O . ALA B 1 266 ? 1.209 -33.875 13.594 1 97.25 266 ALA B O 1
ATOM 4992 N N . SER B 1 267 ? 1.449 -31.906 12.578 1 96.88 267 SER B N 1
ATOM 4993 C CA . SER B 1 267 ? 2.652 -32.281 11.844 1 96.88 267 SER B CA 1
ATOM 4994 C C . SER B 1 267 ? 3.836 -32.469 12.781 1 96.88 267 SER B C 1
ATOM 4996 O O . SER B 1 267 ? 4.75 -33.25 12.477 1 96.88 267 SER B O 1
ATOM 4998 N N . GLY B 1 268 ? 3.887 -31.672 13.891 1 96.19 268 GLY B N 1
ATOM 4999 C CA . GLY B 1 268 ? 4.961 -31.75 14.867 1 96.19 268 GLY B CA 1
ATOM 5000 C C . GLY B 1 268 ? 6.242 -31.094 14.406 1 96.19 268 GLY B C 1
ATOM 5001 O O . GLY B 1 268 ? 7.305 -31.297 15 1 96.19 268 GLY B O 1
ATOM 5002 N N . VAL B 1 269 ? 6.137 -30.312 13.312 1 96.31 269 VAL B N 1
ATOM 5003 C CA . VAL B 1 269 ? 7.34 -29.656 12.82 1 96.31 269 VAL B CA 1
ATOM 5004 C C . VAL B 1 269 ? 7.879 -28.703 13.891 1 96.31 269 VAL B C 1
ATOM 5006 O O . VAL B 1 269 ? 7.109 -28.016 14.562 1 96.31 269 VAL B O 1
ATOM 5009 N N . ALA B 1 270 ? 9.242 -28.734 14.039 1 95.62 270 ALA B N 1
ATOM 5010 C CA . ALA B 1 270 ? 9.836 -27.969 15.125 1 95.62 270 ALA B CA 1
ATOM 5011 C C . ALA B 1 270 ? 10.938 -27.047 14.602 1 95.62 270 ALA B C 1
ATOM 5013 O O . ALA B 1 270 ? 11.742 -26.531 15.383 1 95.62 270 ALA B O 1
ATOM 5014 N N . SER B 1 271 ? 11 -26.953 13.336 1 96.62 271 SER B N 1
ATOM 5015 C CA . SER B 1 271 ? 11.977 -26.062 12.727 1 96.62 271 SER B CA 1
ATOM 5016 C C . SER B 1 271 ? 11.578 -25.688 11.297 1 96.62 271 SER B C 1
ATOM 5018 O O . SER B 1 271 ? 10.773 -26.391 10.672 1 96.62 271 SER B O 1
ATOM 5020 N N . PRO B 1 272 ? 12.141 -24.594 10.805 1 95 272 PRO B N 1
ATOM 5021 C CA . PRO B 1 272 ? 11.883 -24.234 9.406 1 95 272 PRO B CA 1
ATOM 5022 C C . PRO B 1 272 ? 12.312 -25.344 8.438 1 95 272 PRO B C 1
ATOM 5024 O O . PRO B 1 272 ? 11.641 -25.578 7.43 1 95 272 PRO B O 1
ATOM 5027 N N . ASP B 1 273 ? 13.422 -26 8.711 1 94.31 273 ASP B N 1
ATOM 5028 C CA . ASP B 1 273 ? 13.891 -27.094 7.867 1 94.31 273 ASP B CA 1
ATOM 5029 C C . ASP B 1 273 ? 12.898 -28.25 7.848 1 94.31 273 ASP B C 1
ATOM 5031 O O . ASP B 1 273 ? 12.68 -28.875 6.805 1 94.31 273 ASP B O 1
ATOM 5035 N N . ALA B 1 274 ? 12.383 -28.484 9.039 1 96.06 274 ALA B N 1
ATOM 5036 C CA . ALA B 1 274 ? 11.391 -29.547 9.125 1 96.06 274 ALA B CA 1
ATOM 5037 C C . ALA B 1 274 ? 10.148 -29.203 8.305 1 96.06 274 ALA B C 1
ATOM 5039 O O . ALA B 1 274 ? 9.523 -30.078 7.711 1 96.06 274 ALA B O 1
ATOM 5040 N N . VAL B 1 275 ? 9.758 -27.922 8.281 1 95.75 275 VAL B N 1
ATOM 5041 C CA . VAL B 1 275 ? 8.633 -27.469 7.473 1 95.75 275 VAL B CA 1
ATOM 5042 C C . VAL B 1 275 ? 8.922 -27.734 5.996 1 95.75 275 VAL B C 1
ATOM 5044 O O . VAL B 1 275 ? 8.07 -28.281 5.281 1 95.75 275 VAL B O 1
ATOM 5047 N N . GLN B 1 276 ? 10.109 -27.344 5.578 1 92.88 276 GLN B N 1
ATOM 5048 C CA . GLN B 1 276 ? 10.477 -27.469 4.172 1 92.88 276 GLN B CA 1
ATOM 5049 C C . GLN B 1 276 ? 10.594 -28.938 3.76 1 92.88 276 GLN B C 1
ATOM 5051 O O . GLN B 1 276 ? 10.375 -29.266 2.596 1 92.88 276 GLN B O 1
ATOM 5056 N N . ALA B 1 277 ? 10.906 -29.797 4.703 1 93.06 277 ALA B N 1
ATOM 5057 C CA . ALA B 1 277 ? 11.062 -31.219 4.422 1 93.06 277 ALA B CA 1
ATOM 5058 C C . ALA B 1 277 ? 9.734 -31.953 4.516 1 93.06 277 ALA B C 1
ATOM 5060 O O . ALA B 1 277 ? 9.633 -33.125 4.145 1 93.06 277 ALA B O 1
ATOM 5061 N N . HIS B 1 278 ? 8.766 -31.281 5.078 1 94.06 278 HIS B N 1
ATOM 5062 C CA . HIS B 1 278 ? 7.473 -31.938 5.262 1 94.06 278 HIS B CA 1
ATOM 5063 C C . HIS B 1 278 ? 6.855 -32.344 3.926 1 94.06 278 HIS B C 1
ATOM 5065 O O . HIS B 1 278 ? 7.047 -31.641 2.922 1 94.06 278 HIS B O 1
ATOM 5071 N N . ALA B 1 279 ? 6.07 -33.344 3.9 1 92.12 279 ALA B N 1
ATOM 5072 C CA . ALA B 1 279 ? 5.551 -33.969 2.674 1 92.12 279 ALA B CA 1
ATOM 5073 C C . ALA B 1 279 ? 4.504 -33.062 2.027 1 92.12 279 ALA B C 1
ATOM 5075 O O . ALA B 1 279 ? 4.348 -33.062 0.804 1 92.12 279 ALA B O 1
ATOM 5076 N N . HIS B 1 280 ? 3.807 -32.406 2.838 1 92.88 280 HIS B N 1
ATOM 5077 C CA . HIS B 1 280 ? 2.723 -31.562 2.326 1 92.88 280 HIS B CA 1
ATOM 5078 C C . HIS B 1 280 ? 2.779 -30.156 2.916 1 92.88 280 HIS B C 1
ATOM 5080 O O . HIS B 1 280 ? 3.432 -29.938 3.939 1 92.88 280 HIS B O 1
ATOM 5086 N N . ARG B 1 281 ? 2.082 -29.25 2.189 1 94.69 281 ARG B N 1
ATOM 5087 C CA . ARG B 1 281 ? 1.91 -27.906 2.756 1 94.69 281 ARG B CA 1
ATOM 5088 C C . ARG B 1 281 ? 1.118 -27.969 4.059 1 94.69 281 ARG B C 1
ATOM 5090 O O . ARG B 1 281 ? 0.237 -28.812 4.219 1 94.69 281 ARG B O 1
ATOM 5097 N N . LEU B 1 282 ? 1.44 -27.078 4.906 1 97.19 282 LEU B N 1
ATOM 5098 C CA . LEU B 1 282 ? 0.808 -27.109 6.223 1 97.19 282 LEU B CA 1
ATOM 5099 C C . LEU B 1 282 ? -0.217 -25.984 6.355 1 97.19 282 LEU B C 1
ATOM 5101 O O . LEU B 1 282 ? -1.1 -26.047 7.215 1 97.19 282 LEU B O 1
ATOM 5105 N N . VAL B 1 283 ? -0.073 -24.906 5.586 1 97.19 283 VAL B N 1
ATOM 5106 C CA . VAL B 1 283 ? -1.111 -23.875 5.5 1 97.19 283 VAL B CA 1
ATOM 5107 C C . VAL B 1 283 ? -2.244 -24.359 4.598 1 97.19 283 VAL B C 1
ATOM 5109 O O . VAL B 1 283 ? -2.021 -24.672 3.426 1 97.19 283 VAL B O 1
ATOM 5112 N N . THR B 1 284 ? -3.398 -24.438 5.156 1 96.25 284 THR B N 1
ATOM 5113 C CA . THR B 1 284 ? -4.496 -25.062 4.434 1 96.25 284 THR B CA 1
ATOM 5114 C C . THR B 1 284 ? -5.84 -24.531 4.918 1 96.25 284 THR B C 1
ATOM 5116 O O . THR B 1 284 ? -5.891 -23.688 5.816 1 96.25 284 THR B O 1
ATOM 5119 N N . TYR B 1 285 ? -6.875 -25 4.293 1 96.5 285 TYR B N 1
ATOM 5120 C CA . TYR B 1 285 ? -8.258 -24.734 4.664 1 96.5 285 TYR B CA 1
ATOM 5121 C C . TYR B 1 285 ? -8.938 -26 5.18 1 96.5 285 TYR B C 1
ATOM 5123 O O . TYR B 1 285 ? -8.422 -27.094 5.008 1 96.5 285 TYR B O 1
ATOM 5131 N N . SER B 1 286 ? -10.094 -25.766 5.871 1 97.38 286 SER B N 1
ATOM 5132 C CA . SER B 1 286 ? -10.93 -26.938 6.152 1 97.38 286 SER B CA 1
ATOM 5133 C C . SER B 1 286 ? -11.398 -27.609 4.867 1 97.38 286 SER B C 1
ATOM 5135 O O . SER B 1 286 ? -11.469 -26.953 3.816 1 97.38 286 SER B O 1
ATOM 5137 N N . PRO B 1 287 ? -11.641 -28.859 4.918 1 96.56 287 PRO B N 1
ATOM 5138 C CA . PRO B 1 287 ? -12.125 -29.531 3.715 1 96.56 287 PRO B CA 1
ATOM 5139 C C . PRO B 1 287 ? -13.359 -28.875 3.111 1 96.56 287 PRO B C 1
ATOM 5141 O O . PRO B 1 287 ? -13.461 -28.734 1.89 1 96.56 287 PRO B O 1
ATOM 5144 N N . ALA B 1 288 ? -14.25 -28.438 3.941 1 96.19 288 ALA B N 1
ATOM 5145 C CA . ALA B 1 288 ? -15.469 -27.781 3.475 1 96.19 288 ALA B CA 1
ATOM 5146 C C . ALA B 1 288 ? -15.133 -26.5 2.703 1 96.19 288 ALA B C 1
ATOM 5148 O O . ALA B 1 288 ? -15.656 -26.281 1.612 1 96.19 288 ALA B O 1
ATOM 5149 N N . LEU B 1 289 ? -14.281 -25.688 3.262 1 96.06 289 LEU B N 1
ATOM 5150 C CA . LEU B 1 289 ? -13.969 -24.406 2.617 1 96.06 289 LEU B CA 1
ATOM 5151 C C . LEU B 1 289 ? -13.156 -24.641 1.344 1 96.06 289 LEU B C 1
ATOM 5153 O O . LEU B 1 289 ? -13.305 -23.891 0.371 1 96.06 289 LEU B O 1
ATOM 5157 N N . ARG B 1 290 ? -12.312 -25.656 1.345 1 95.31 290 ARG B N 1
ATOM 5158 C CA . ARG B 1 290 ? -11.578 -25.984 0.128 1 95.31 290 ARG B CA 1
ATOM 5159 C C . ARG B 1 290 ? -12.531 -26.25 -1.032 1 95.31 290 ARG B C 1
ATOM 5161 O O . ARG B 1 290 ? -12.297 -25.797 -2.154 1 95.31 290 ARG B O 1
ATOM 5168 N N . GLY B 1 291 ? -13.531 -27.016 -0.732 1 94.88 291 GLY B N 1
ATOM 5169 C CA . GLY B 1 291 ? -14.555 -27.266 -1.737 1 94.88 291 GLY B CA 1
ATOM 5170 C C . GLY B 1 291 ? -15.266 -26 -2.193 1 94.88 291 GLY B C 1
ATOM 5171 O O . GLY B 1 291 ? -15.492 -25.797 -3.389 1 94.88 291 GLY B O 1
ATOM 5172 N N . HIS B 1 292 ? -15.57 -25.125 -1.265 1 95.62 292 HIS B N 1
ATOM 5173 C CA . HIS B 1 292 ? -16.219 -23.859 -1.57 1 95.62 292 HIS B CA 1
ATOM 5174 C C . HIS B 1 292 ? -15.352 -22.984 -2.467 1 95.62 292 HIS B C 1
ATOM 5176 O O . HIS B 1 292 ? -15.844 -22.375 -3.418 1 95.62 292 HIS B O 1
ATOM 5182 N N . LEU B 1 293 ? -14.102 -22.969 -2.131 1 95.25 293 LEU B N 1
ATOM 5183 C CA . LEU B 1 293 ? -13.18 -22.125 -2.889 1 95.25 293 LEU B CA 1
ATOM 5184 C C . LEU B 1 293 ? -12.992 -22.672 -4.305 1 95.25 293 LEU B C 1
ATOM 5186 O O . LEU B 1 293 ? -12.906 -21.891 -5.258 1 95.25 293 LEU B O 1
ATOM 5190 N N . ARG B 1 294 ? -12.906 -23.938 -4.41 1 94.69 294 ARG B N 1
ATOM 5191 C CA . ARG B 1 294 ? -12.82 -24.531 -5.738 1 94.69 294 ARG B CA 1
ATOM 5192 C C . ARG B 1 294 ? -14.055 -24.188 -6.57 1 94.69 294 ARG B C 1
ATOM 5194 O O . ARG B 1 294 ? -13.93 -23.812 -7.738 1 94.69 294 ARG B O 1
ATOM 5201 N N . GLY B 1 295 ? -15.156 -24.359 -5.984 1 94.94 295 GLY B N 1
ATOM 5202 C CA . GLY B 1 295 ? -16.391 -24.016 -6.66 1 94.94 295 GLY B CA 1
ATOM 5203 C C . GLY B 1 295 ? -16.469 -22.547 -7.062 1 94.94 295 GLY B C 1
ATOM 5204 O O . GLY B 1 295 ? -16.938 -22.234 -8.156 1 94.94 295 GLY B O 1
ATOM 5205 N N . ALA B 1 296 ? -16.031 -21.688 -6.172 1 96 296 ALA B N 1
ATOM 5206 C CA . ALA B 1 296 ? -16.016 -20.266 -6.473 1 96 296 ALA B CA 1
ATOM 5207 C C . ALA B 1 296 ? -15.094 -19.953 -7.645 1 96 296 ALA B C 1
ATOM 5209 O O . ALA B 1 296 ? -15.398 -19.109 -8.484 1 96 296 ALA B O 1
ATOM 5210 N N . GLY B 1 297 ? -13.953 -20.625 -7.629 1 94.69 297 GLY B N 1
ATOM 5211 C CA . GLY B 1 297 ? -13.039 -20.469 -8.742 1 94.69 297 GLY B CA 1
ATOM 5212 C C . GLY B 1 297 ? -13.656 -20.844 -10.078 1 94.69 297 GLY B C 1
ATOM 5213 O O . GLY B 1 297 ? -13.516 -20.109 -11.062 1 94.69 297 GLY B O 1
ATOM 5214 N N . ASP B 1 298 ? -14.312 -21.938 -10.094 1 94.81 298 ASP B N 1
ATOM 5215 C CA . ASP B 1 298 ? -14.992 -22.391 -11.305 1 94.81 298 ASP B CA 1
ATOM 5216 C C . ASP B 1 298 ? -16.094 -21.406 -11.719 1 94.81 298 ASP B C 1
ATOM 5218 O O . ASP B 1 298 ? -16.234 -21.094 -12.906 1 94.81 298 ASP B O 1
ATOM 5222 N N . PHE B 1 299 ? -16.797 -21 -10.82 1 95 299 PHE B N 1
ATOM 5223 C CA . PHE B 1 299 ? -17.859 -20.031 -11.055 1 95 299 PHE B CA 1
ATOM 5224 C C . PHE B 1 299 ? -17.328 -18.75 -11.672 1 95 299 PHE B C 1
ATOM 5226 O O . PHE B 1 299 ? -17.859 -18.266 -12.672 1 95 299 PHE B O 1
ATOM 5233 N N . LEU B 1 300 ? -16.297 -18.172 -11.047 1 93.69 300 LEU B N 1
ATOM 5234 C CA . LEU B 1 300 ? -15.703 -16.938 -11.531 1 93.69 300 LEU B CA 1
ATOM 5235 C C . LEU B 1 300 ? -15.148 -17.109 -12.938 1 93.69 300 LEU B C 1
ATOM 5237 O O . LEU B 1 300 ? -15.297 -16.219 -13.781 1 93.69 300 LEU B O 1
ATOM 5241 N N . ARG B 1 301 ? -14.531 -18.219 -13.18 1 91.88 301 ARG B N 1
ATOM 5242 C CA . ARG B 1 301 ? -14 -18.484 -14.516 1 91.88 301 ARG B CA 1
ATOM 5243 C C . ARG B 1 301 ? -15.109 -18.469 -15.562 1 91.88 301 ARG B C 1
ATOM 5245 O O . ARG B 1 301 ? -14.969 -17.844 -16.609 1 91.88 301 ARG B O 1
ATOM 5252 N N . GLU B 1 302 ? -16.141 -19.062 -15.25 1 91.75 302 GLU B N 1
ATOM 5253 C CA . GLU B 1 302 ? -17.234 -19.25 -16.203 1 91.75 302 GLU B CA 1
ATOM 5254 C C . GLU B 1 302 ? -18.062 -17.984 -16.359 1 91.75 302 GLU B C 1
ATOM 5256 O O . GLU B 1 302 ? -18.453 -17.625 -17.469 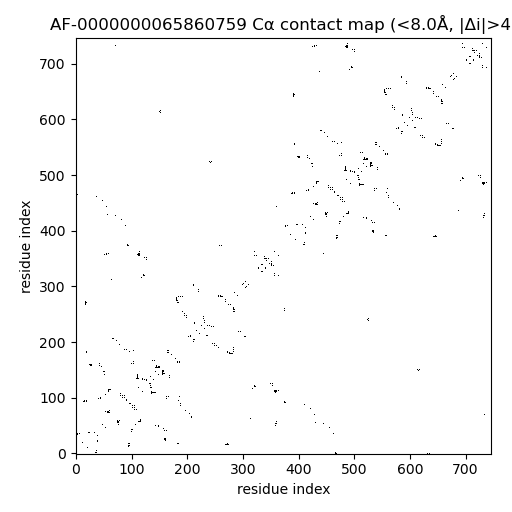1 91.75 302 GLU B O 1
ATOM 5261 N N . ARG B 1 303 ? -18.281 -17.344 -15.289 1 91.44 303 ARG B N 1
ATOM 5262 C CA . ARG B 1 303 ? -19.297 -16.297 -15.297 1 91.44 303 ARG B CA 1
ATOM 5263 C C . ARG B 1 303 ? -18.656 -14.914 -15.391 1 91.44 303 ARG B C 1
ATOM 5265 O O . ARG B 1 303 ? -19.297 -13.945 -15.797 1 91.44 303 ARG B O 1
ATOM 5272 N N . LEU B 1 304 ? -17.438 -14.828 -14.93 1 90.31 304 LEU B N 1
ATOM 5273 C CA . LEU B 1 304 ? -16.828 -13.508 -14.891 1 90.31 304 LEU B CA 1
ATOM 5274 C C . LEU B 1 304 ? -15.695 -13.406 -15.906 1 90.31 304 LEU B C 1
ATOM 5276 O O . LEU B 1 304 ? -15.742 -12.57 -16.812 1 90.31 304 LEU B O 1
ATOM 5280 N N . TYR B 1 305 ? -14.75 -14.297 -15.867 1 87.56 305 TYR B N 1
ATOM 5281 C CA . TYR B 1 305 ? -13.547 -14.188 -16.688 1 87.56 305 TYR B CA 1
ATOM 5282 C C . TYR B 1 305 ? -13.859 -14.453 -18.156 1 87.56 305 TYR B C 1
ATOM 5284 O O . TYR B 1 305 ? -13.211 -13.883 -19.031 1 87.56 305 TYR B O 1
ATOM 5292 N N . ARG B 1 306 ? -14.859 -15.258 -18.438 1 88.06 306 ARG B N 1
ATOM 5293 C CA . ARG B 1 306 ? -15.234 -15.594 -19.797 1 88.06 306 ARG B CA 1
ATOM 5294 C C . ARG B 1 306 ? -16.391 -14.719 -20.281 1 88.06 306 ARG B C 1
ATOM 5296 O O . ARG B 1 306 ? -16.938 -14.953 -21.359 1 88.06 306 ARG B O 1
ATOM 5303 N N . HIS B 1 307 ? -16.766 -13.836 -19.484 1 87.25 307 HIS B N 1
ATOM 5304 C CA . HIS B 1 307 ? -17.781 -12.883 -19.922 1 87.25 307 HIS B CA 1
ATOM 5305 C C . HIS B 1 307 ? -17.344 -12.156 -21.188 1 87.25 307 HIS B C 1
ATOM 5307 O O . HIS B 1 307 ? -16.172 -11.797 -21.328 1 87.25 307 HIS B O 1
ATOM 5313 N N . TRP B 1 308 ? -18.234 -11.922 -22.109 1 86.19 308 TRP B N 1
ATOM 5314 C CA . TRP B 1 308 ? -17.891 -11.414 -23.438 1 86.19 308 TRP B CA 1
ATOM 5315 C C . TRP B 1 308 ? -17.219 -10.047 -23.344 1 86.19 308 TRP B C 1
ATOM 5317 O O . TRP B 1 308 ? -16.328 -9.734 -24.141 1 86.19 308 TRP B O 1
ATOM 5327 N N . GLN B 1 309 ? -17.656 -9.227 -22.391 1 83.06 309 GLN B N 1
ATOM 5328 C CA . GLN B 1 309 ? -17.047 -7.906 -22.234 1 83.06 309 GLN B CA 1
ATOM 5329 C C . GLN B 1 309 ? -15.594 -8.023 -21.797 1 83.06 309 GLN B C 1
ATOM 5331 O O . GLN B 1 309 ? -14.742 -7.242 -22.234 1 83.06 309 GLN B O 1
ATOM 5336 N N . VAL B 1 310 ? -15.375 -8.938 -20.875 1 83.31 310 VAL B N 1
ATOM 5337 C CA . VAL B 1 310 ? -14.008 -9.18 -20.422 1 83.31 310 VAL B CA 1
ATOM 5338 C C . VAL B 1 310 ? -13.18 -9.758 -21.562 1 83.31 310 VAL B C 1
ATOM 5340 O O . VAL B 1 310 ? -12.047 -9.336 -21.797 1 83.31 310 VAL B O 1
ATOM 5343 N N . GLU B 1 311 ? -13.727 -10.641 -22.344 1 85.31 311 GLU B N 1
ATOM 5344 C CA . GLU B 1 311 ? -13.047 -11.266 -23.469 1 85.31 311 GLU B CA 1
ATOM 5345 C C . GLU B 1 311 ? -12.664 -10.234 -24.531 1 85.31 311 GLU B C 1
ATOM 5347 O O . GLU B 1 311 ? -11.633 -10.367 -25.172 1 85.31 311 GLU B O 1
ATOM 5352 N N . ARG B 1 312 ? -13.477 -9.32 -24.734 1 85 312 ARG B N 1
ATOM 5353 C CA . ARG B 1 312 ? -13.188 -8.258 -25.688 1 85 312 ARG B CA 1
ATOM 5354 C C . ARG B 1 312 ? -11.961 -7.461 -25.25 1 85 312 ARG B C 1
ATOM 5356 O O . ARG B 1 312 ? -11.117 -7.105 -26.078 1 85 312 ARG B O 1
ATOM 5363 N N . GLU B 1 313 ? -11.93 -7.16 -23.953 1 82.44 313 GLU B N 1
ATOM 5364 C CA . GLU B 1 313 ? -10.781 -6.43 -23.422 1 82.44 313 GLU B CA 1
ATOM 5365 C C . GLU B 1 313 ? -9.5 -7.258 -23.531 1 82.44 313 GLU B C 1
ATOM 5367 O O . GLU B 1 313 ? -8.438 -6.727 -23.828 1 82.44 313 GLU B O 1
ATOM 5372 N N . VAL B 1 314 ? -9.688 -8.508 -23.266 1 84.75 314 VAL B N 1
ATOM 5373 C CA . VAL B 1 314 ? -8.57 -9.438 -23.344 1 84.75 314 VAL B CA 1
ATOM 5374 C C . VAL B 1 314 ? -8.047 -9.477 -24.781 1 84.75 314 VAL B C 1
ATOM 5376 O O . VAL B 1 314 ? -6.836 -9.43 -25 1 84.75 314 VAL B O 1
ATOM 5379 N N . TYR B 1 315 ? -8.906 -9.539 -25.703 1 87.12 315 TYR B N 1
ATOM 5380 C CA . TYR B 1 315 ? -8.523 -9.578 -27.109 1 87.12 315 TYR B CA 1
ATOM 5381 C C . TYR B 1 315 ? -7.754 -8.32 -27.5 1 87.12 315 TYR B C 1
ATOM 5383 O O . TYR B 1 315 ? -6.738 -8.398 -28.203 1 87.12 315 TYR B O 1
ATOM 5391 N N . GLN B 1 316 ? -8.242 -7.242 -27.078 1 84.12 316 GLN B N 1
ATOM 5392 C CA . GLN B 1 316 ? -7.559 -5.984 -27.359 1 84.12 316 GLN B CA 1
ATOM 5393 C C . GLN B 1 316 ? -6.148 -5.984 -26.781 1 84.12 316 GLN B C 1
ATOM 5395 O O . GLN B 1 316 ? -5.199 -5.551 -27.438 1 84.12 316 GLN B O 1
ATOM 5400 N N . ALA B 1 317 ? -6.074 -6.434 -25.547 1 85.12 317 ALA B N 1
ATOM 5401 C CA . ALA B 1 317 ? -4.785 -6.508 -24.875 1 85.12 317 ALA B CA 1
ATOM 5402 C C . ALA B 1 317 ? -3.82 -7.418 -25.625 1 85.12 317 ALA B C 1
ATOM 5404 O O . ALA B 1 317 ? -2.639 -7.09 -25.781 1 85.12 317 ALA B O 1
ATOM 5405 N N . GLU B 1 318 ? -4.34 -8.469 -26.078 1 90.44 318 GLU B N 1
ATOM 5406 C CA . GLU B 1 318 ? -3.531 -9.438 -26.812 1 90.44 318 GLU B CA 1
ATOM 5407 C C . GLU B 1 318 ? -3.002 -8.836 -28.109 1 90.44 318 GLU B C 1
ATOM 5409 O O . GLU B 1 318 ? -1.847 -9.062 -28.484 1 90.44 318 GLU B O 1
ATOM 5414 N N . GLN B 1 319 ? -3.814 -8.102 -28.766 1 92.31 319 GLN B N 1
ATOM 5415 C CA . GLN B 1 319 ? -3.389 -7.449 -30 1 92.31 319 GLN B CA 1
ATOM 5416 C C . GLN B 1 319 ? -2.266 -6.449 -29.734 1 92.31 319 GLN B C 1
ATOM 5418 O O . GLN B 1 319 ? -1.272 -6.418 -30.469 1 92.31 319 GLN B O 1
ATOM 5423 N N . VAL B 1 320 ? -2.443 -5.727 -28.703 1 94 320 VAL B N 1
ATOM 5424 C CA . VAL B 1 320 ? -1.476 -4.691 -28.359 1 94 320 VAL B CA 1
ATOM 5425 C C . VAL B 1 320 ? -0.118 -5.328 -28.062 1 94 320 VAL B C 1
ATOM 5427 O O . VAL B 1 320 ? 0.895 -4.941 -28.656 1 94 320 VAL B O 1
ATOM 5430 N N . LEU B 1 321 ? -0.08 -6.352 -27.25 1 95.56 321 LEU B N 1
ATOM 5431 C CA . LEU B 1 321 ? 1.18 -6.957 -26.828 1 95.56 321 LEU B CA 1
ATOM 5432 C C . LEU B 1 321 ? 1.816 -7.727 -27.984 1 95.56 321 LEU B C 1
ATOM 5434 O O . LEU B 1 321 ? 3.041 -7.73 -28.125 1 95.56 321 LEU B O 1
ATOM 5438 N N . THR B 1 322 ? 1.005 -8.383 -28.781 1 96.5 322 THR B N 1
ATOM 5439 C CA . THR B 1 322 ? 1.51 -9.117 -29.922 1 96.5 322 THR B CA 1
ATOM 5440 C C . THR B 1 322 ? 2.182 -8.18 -30.922 1 96.5 322 THR B C 1
ATOM 5442 O O . THR B 1 322 ? 3.283 -8.453 -31.406 1 96.5 322 THR B O 1
ATOM 5445 N N . GLU B 1 323 ? 1.524 -7.117 -31.172 1 96.62 323 GLU B N 1
ATOM 5446 C CA . GLU B 1 323 ? 2.049 -6.16 -32.125 1 96.62 323 GLU B CA 1
ATOM 5447 C C . GLU B 1 323 ? 3.297 -5.461 -31.609 1 96.62 323 GLU B C 1
ATOM 5449 O O . GLU B 1 323 ? 4.242 -5.215 -32.344 1 96.62 323 GLU B O 1
ATOM 5454 N N . LEU B 1 324 ? 3.271 -5.121 -30.344 1 97.25 324 LEU B N 1
ATOM 5455 C CA . LEU B 1 324 ? 4.457 -4.523 -29.734 1 97.25 324 LEU B CA 1
ATOM 5456 C C . LEU B 1 324 ? 5.637 -5.492 -29.797 1 97.25 324 LEU B C 1
ATOM 5458 O O . LEU B 1 324 ? 6.742 -5.109 -30.188 1 97.25 324 LEU B O 1
ATOM 5462 N N . PHE B 1 325 ? 5.402 -6.742 -29.375 1 97.69 325 PHE B N 1
ATOM 5463 C CA . PHE B 1 325 ? 6.445 -7.762 -29.391 1 97.69 325 PHE B CA 1
ATOM 5464 C C . PHE B 1 325 ? 7.008 -7.926 -30.797 1 97.69 325 PHE B C 1
ATOM 5466 O O . PHE B 1 325 ? 8.227 -7.938 -30.984 1 97.69 325 PHE B O 1
ATOM 5473 N N . GLY B 1 326 ? 6.121 -8.031 -31.75 1 97.06 326 GLY B N 1
ATOM 5474 C CA . GLY B 1 326 ? 6.531 -8.164 -33.156 1 97.06 326 GLY B CA 1
ATOM 5475 C C . GLY B 1 326 ? 7.332 -6.98 -33.656 1 97.06 326 GLY B C 1
ATOM 5476 O O . GLY B 1 326 ? 8.328 -7.152 -34.344 1 97.06 326 GLY B O 1
ATOM 5477 N N . ALA B 1 327 ? 6.887 -5.82 -33.281 1 96.62 327 ALA B N 1
ATOM 5478 C CA . ALA B 1 327 ? 7.586 -4.609 -33.719 1 96.62 327 ALA B CA 1
ATOM 5479 C C . ALA B 1 327 ? 9.008 -4.582 -33.156 1 96.62 327 ALA B C 1
ATOM 5481 O O . ALA B 1 327 ? 9.953 -4.262 -33.875 1 96.62 327 ALA B O 1
ATOM 5482 N N . PHE B 1 328 ? 9.156 -4.898 -31.891 1 97 328 PHE B N 1
ATOM 5483 C CA . PHE B 1 328 ? 10.469 -4.875 -31.25 1 97 328 PHE B CA 1
ATOM 5484 C C . PHE B 1 328 ? 11.359 -5.984 -31.797 1 97 328 PHE B C 1
ATOM 5486 O O . PHE B 1 328 ? 12.578 -5.828 -31.875 1 97 328 PHE B O 1
ATOM 5493 N N . LEU B 1 329 ? 10.766 -7.125 -32.219 1 96.75 329 LEU B N 1
ATOM 5494 C CA . LEU B 1 329 ? 11.516 -8.227 -32.812 1 96.75 329 LEU B CA 1
ATOM 5495 C C . LEU B 1 329 ? 12.07 -7.828 -34.156 1 96.75 329 LEU B C 1
ATOM 5497 O O . LEU B 1 329 ? 13.211 -8.148 -34.5 1 96.75 329 LEU B O 1
ATOM 5501 N N . THR B 1 330 ? 11.258 -7.16 -34.906 1 96.25 330 THR B N 1
ATOM 5502 C CA . THR B 1 330 ? 11.609 -6.781 -36.281 1 96.25 330 THR B CA 1
ATOM 5503 C C . THR B 1 330 ? 12.609 -5.625 -36.281 1 96.25 330 THR B C 1
ATOM 5505 O O . THR B 1 330 ? 13.5 -5.57 -37.125 1 96.25 330 THR B O 1
ATOM 5508 N N . ARG B 1 331 ? 12.445 -4.68 -35.375 1 96.31 331 ARG B N 1
ATOM 5509 C CA . ARG B 1 331 ? 13.305 -3.506 -35.281 1 96.31 331 ARG B CA 1
ATOM 5510 C C . ARG B 1 331 ? 13.734 -3.256 -33.844 1 96.31 331 ARG B C 1
ATOM 5512 O O . ARG B 1 331 ? 13.273 -2.305 -33.219 1 96.31 331 ARG B O 1
ATOM 5519 N N . PRO B 1 332 ? 14.758 -3.949 -33.406 1 95.75 332 PRO B N 1
ATOM 5520 C CA . PRO B 1 332 ? 15.195 -3.877 -32 1 95.75 332 PRO B CA 1
ATOM 5521 C C . PRO B 1 332 ? 15.617 -2.467 -31.578 1 95.75 332 PRO B C 1
ATOM 5523 O O . PRO B 1 332 ? 15.656 -2.158 -30.391 1 95.75 332 PRO B O 1
ATOM 5526 N N . ALA B 1 333 ? 15.82 -1.557 -32.531 1 94.19 333 ALA B N 1
ATOM 5527 C CA . ALA B 1 333 ? 16.219 -0.181 -32.25 1 94.19 333 ALA B CA 1
ATOM 5528 C C . ALA B 1 333 ? 15.086 0.599 -31.609 1 94.19 333 ALA B C 1
ATOM 5530 O O . ALA B 1 333 ? 15.305 1.681 -31.062 1 94.19 333 ALA B O 1
ATOM 5531 N N . LEU B 1 334 ? 13.883 0.019 -31.719 1 93.69 334 LEU B N 1
ATOM 5532 C CA . LEU B 1 334 ? 12.719 0.652 -31.094 1 93.69 334 LEU B CA 1
ATOM 5533 C C . LEU B 1 334 ? 12.734 0.469 -29.578 1 93.69 334 LEU B C 1
ATOM 5535 O O . LEU B 1 334 ? 12.008 1.157 -28.859 1 93.69 334 LEU B O 1
ATOM 5539 N N . LEU B 1 335 ? 13.508 -0.512 -29.078 1 94.31 335 LEU B N 1
ATOM 5540 C CA . LEU B 1 335 ? 13.609 -0.721 -27.641 1 94.31 335 LEU B CA 1
ATOM 5541 C C . LEU B 1 335 ? 14.312 0.451 -26.969 1 94.31 335 LEU B C 1
ATOM 5543 O O . LEU B 1 335 ? 15.297 0.974 -27.5 1 94.31 335 LEU B O 1
ATOM 5547 N N . PRO B 1 336 ? 13.797 0.863 -25.797 1 91.12 336 PRO B N 1
ATOM 5548 C CA . PRO B 1 336 ? 14.562 1.852 -25.016 1 91.12 336 PRO B CA 1
ATOM 5549 C C . PRO B 1 336 ? 15.961 1.367 -24.656 1 91.12 336 PRO B C 1
ATOM 5551 O O . PRO B 1 336 ? 16.25 0.17 -24.75 1 91.12 336 PRO B O 1
ATOM 5554 N N . PRO B 1 337 ? 16.828 2.254 -24.281 1 88.81 337 PRO B N 1
ATOM 5555 C CA . PRO B 1 337 ? 18.25 1.934 -24.078 1 88.81 337 PRO B CA 1
ATOM 5556 C C . PRO B 1 337 ? 18.453 0.839 -23.031 1 88.81 337 PRO B C 1
ATOM 5558 O O . PRO B 1 337 ? 19.281 -0.06 -23.234 1 88.81 337 PRO B O 1
ATOM 5561 N N . ARG B 1 338 ? 17.766 0.745 -22.031 1 86.19 338 ARG B N 1
ATOM 5562 C CA . ARG B 1 338 ? 18.016 -0.192 -20.938 1 86.19 338 ARG B CA 1
ATOM 5563 C C . ARG B 1 338 ? 17.672 -1.62 -21.344 1 86.19 338 ARG B C 1
ATOM 5565 O O . ARG B 1 338 ? 18.516 -2.521 -21.219 1 86.19 338 ARG B O 1
ATOM 5572 N N . PRO B 1 339 ? 16.469 -1.825 -21.797 1 90.75 339 PRO B N 1
ATOM 5573 C CA . PRO B 1 339 ? 16.203 -3.182 -22.297 1 90.75 339 PRO B CA 1
ATOM 5574 C C . PRO B 1 339 ? 17.125 -3.586 -23.438 1 90.75 339 PRO B C 1
ATOM 5576 O O . PRO B 1 339 ? 17.516 -4.75 -23.547 1 90.75 339 PRO B O 1
ATOM 5579 N N . ARG B 1 340 ? 17.438 -2.656 -24.266 1 92.44 340 ARG B N 1
ATOM 5580 C CA . ARG B 1 340 ? 18.297 -2.939 -25.406 1 92.44 340 ARG B CA 1
ATOM 5581 C C . ARG B 1 340 ? 19.672 -3.398 -24.969 1 92.44 340 ARG B C 1
ATOM 5583 O O . ARG B 1 340 ? 20.281 -4.262 -25.594 1 92.44 340 ARG B O 1
ATOM 5590 N N . SER B 1 341 ? 20.156 -2.84 -23.891 1 91.38 341 SER B N 1
ATOM 5591 C CA . SER B 1 341 ? 21.484 -3.168 -23.391 1 91.38 341 SER B CA 1
ATOM 5592 C C . SER B 1 341 ? 21.547 -4.605 -22.891 1 91.38 341 SER B C 1
ATOM 5594 O O . SER B 1 341 ? 22.625 -5.176 -22.75 1 91.38 341 SER B O 1
ATOM 5596 N N . ARG B 1 342 ? 20.406 -5.277 -22.719 1 93.06 342 ARG B N 1
ATOM 5597 C CA . ARG B 1 342 ? 20.359 -6.621 -22.156 1 93.06 342 ARG B CA 1
ATOM 5598 C C . ARG B 1 342 ? 20.234 -7.668 -23.25 1 93.06 342 ARG B C 1
ATOM 5600 O O . ARG B 1 342 ? 20.297 -8.867 -22.984 1 93.06 342 ARG B O 1
ATOM 5607 N N . VAL B 1 343 ? 20.062 -7.207 -24.469 1 95.31 343 VAL B N 1
ATOM 5608 C CA . VAL B 1 343 ? 19.844 -8.109 -25.594 1 95.31 343 VAL B CA 1
ATOM 5609 C C . VAL B 1 343 ? 21.047 -9.047 -25.75 1 95.31 343 VAL B C 1
ATOM 5611 O O . VAL B 1 343 ? 20.875 -10.242 -25.984 1 95.31 343 VAL B O 1
ATOM 5614 N N . GLY B 1 344 ? 22.234 -8.531 -25.641 1 94.06 344 GLY B N 1
ATOM 5615 C CA . GLY B 1 344 ? 23.438 -9.336 -25.797 1 94.06 344 GLY B CA 1
ATOM 5616 C C . GLY B 1 344 ? 23.531 -10.453 -24.766 1 94.06 344 GLY B C 1
ATOM 5617 O O . GLY B 1 344 ? 23.922 -11.57 -25.094 1 94.06 344 GLY B O 1
ATOM 5618 N N . ARG B 1 345 ? 23.109 -10.242 -23.594 1 92.88 345 ARG B N 1
ATOM 5619 C CA . ARG B 1 345 ? 23.25 -11.18 -22.5 1 92.88 345 ARG B CA 1
ATOM 5620 C C . ARG B 1 345 ? 22.062 -12.125 -22.406 1 92.88 345 ARG B C 1
ATOM 5622 O O . ARG B 1 345 ? 22.219 -13.328 -22.203 1 92.88 345 ARG B O 1
ATOM 5629 N N . ASP B 1 346 ? 20.828 -11.664 -22.625 1 94.62 346 ASP B N 1
ATOM 5630 C CA . ASP B 1 346 ? 19.625 -12.43 -22.328 1 94.62 346 ASP B CA 1
ATOM 5631 C C . ASP B 1 346 ? 18.938 -12.906 -23.594 1 94.62 346 ASP B C 1
ATOM 5633 O O . ASP B 1 346 ? 18.062 -13.781 -23.562 1 94.62 346 ASP B O 1
ATOM 5637 N N . GLY B 1 347 ? 19.375 -12.367 -24.734 1 96.5 347 GLY B N 1
ATOM 5638 C CA . GLY B 1 347 ? 18.672 -12.633 -25.984 1 96.5 347 GLY B CA 1
ATOM 5639 C C . GLY B 1 347 ? 17.562 -11.641 -26.25 1 96.5 347 GLY B C 1
ATOM 5640 O O . GLY B 1 347 ? 16.938 -11.125 -25.328 1 96.5 347 GLY B O 1
ATOM 5641 N N . LEU B 1 348 ? 17.297 -11.398 -27.516 1 97.06 348 LEU B N 1
ATOM 5642 C CA . LEU B 1 348 ? 16.359 -10.367 -27.953 1 97.06 348 LEU B CA 1
ATOM 5643 C C . LEU B 1 348 ? 14.945 -10.68 -27.453 1 97.06 348 LEU B C 1
ATOM 5645 O O . LEU B 1 348 ? 14.297 -9.828 -26.844 1 97.06 348 LEU B O 1
ATOM 5649 N N . PRO B 1 349 ? 14.43 -11.969 -27.578 1 97.81 349 PRO B N 1
ATOM 5650 C CA . PRO B 1 349 ? 13.07 -12.25 -27.109 1 97.81 349 PRO B CA 1
ATOM 5651 C C . PRO B 1 349 ? 12.898 -11.992 -25.609 1 97.81 349 PRO B C 1
ATOM 5653 O O . PRO B 1 349 ? 11.891 -11.422 -25.188 1 97.81 349 PRO B O 1
ATOM 5656 N N . ARG B 1 350 ? 13.859 -12.336 -24.844 1 97.81 350 ARG B N 1
ATOM 5657 C CA . ARG B 1 350 ? 13.781 -12.148 -23.406 1 97.81 350 ARG B CA 1
ATOM 5658 C C . ARG B 1 350 ? 13.836 -10.672 -23.031 1 97.81 350 ARG B C 1
ATOM 5660 O O . ARG B 1 350 ? 13.094 -10.219 -22.156 1 97.81 350 ARG B O 1
ATOM 5667 N N . ALA B 1 351 ? 14.695 -9.945 -23.672 1 97.38 351 ALA B N 1
ATOM 5668 C CA . ALA B 1 351 ? 14.789 -8.508 -23.422 1 97.38 351 ALA B CA 1
ATOM 5669 C C . ALA B 1 351 ? 13.477 -7.805 -23.734 1 97.38 351 ALA B C 1
ATOM 5671 O O . ALA B 1 351 ? 13.039 -6.922 -23 1 97.38 351 ALA B O 1
ATOM 5672 N N . ILE B 1 352 ? 12.867 -8.188 -24.875 1 97.69 352 ILE B N 1
ATOM 5673 C CA . ILE B 1 352 ? 11.578 -7.633 -25.266 1 97.69 352 ILE B CA 1
ATOM 5674 C C . ILE B 1 352 ? 10.523 -7.996 -24.234 1 97.69 352 ILE B C 1
ATOM 5676 O O . ILE B 1 352 ? 9.758 -7.133 -23.797 1 97.69 352 ILE B O 1
ATOM 5680 N N . CYS B 1 353 ? 10.555 -9.258 -23.844 1 97.88 353 CYS B N 1
ATOM 5681 C CA . CYS B 1 353 ? 9.586 -9.758 -22.875 1 97.88 353 CYS B CA 1
ATOM 5682 C C . CYS B 1 353 ? 9.703 -9.008 -21.547 1 97.88 353 CYS B C 1
ATOM 5684 O O . CYS B 1 353 ? 8.688 -8.602 -20.969 1 97.88 353 CYS B O 1
ATOM 5686 N N . ASP B 1 354 ? 10.922 -8.82 -21.094 1 97.38 354 ASP B N 1
ATOM 5687 C CA . ASP B 1 354 ? 11.156 -8.07 -19.859 1 97.38 354 ASP B CA 1
ATOM 5688 C C . ASP B 1 354 ? 10.609 -6.652 -19.969 1 97.38 354 ASP B C 1
ATOM 5690 O O . ASP B 1 354 ? 10.023 -6.129 -19.016 1 97.38 354 ASP B O 1
ATOM 5694 N N . HIS B 1 355 ? 10.836 -6.023 -21.094 1 97.12 355 HIS B N 1
ATOM 5695 C CA . HIS B 1 355 ? 10.383 -4.656 -21.312 1 97.12 355 HIS B CA 1
ATOM 5696 C C . HIS B 1 355 ? 8.859 -4.574 -21.312 1 97.12 355 HIS B C 1
ATOM 5698 O O . HIS B 1 355 ? 8.281 -3.732 -20.625 1 97.12 355 HIS B O 1
ATOM 5704 N N . LEU B 1 356 ? 8.242 -5.465 -22.062 1 97.06 356 LEU B N 1
ATOM 5705 C CA . LEU B 1 356 ? 6.789 -5.465 -22.156 1 97.06 356 LEU B CA 1
ATOM 5706 C C . LEU B 1 356 ? 6.152 -5.777 -20.812 1 97.06 356 LEU B C 1
ATOM 5708 O O . LEU B 1 356 ? 5.188 -5.125 -20.406 1 97.06 356 LEU B O 1
ATOM 5712 N N . ALA B 1 357 ? 6.719 -6.777 -20.109 1 96.75 357 ALA B N 1
ATOM 5713 C CA . ALA B 1 357 ? 6.188 -7.184 -18.812 1 96.75 357 ALA B CA 1
ATOM 5714 C C . ALA B 1 357 ? 6.301 -6.051 -17.797 1 96.75 357 ALA B C 1
ATOM 5716 O O . ALA B 1 357 ? 5.535 -5.992 -16.828 1 96.75 357 ALA B O 1
ATOM 5717 N N . GLY B 1 358 ? 7.234 -5.188 -17.984 1 95.12 358 GLY B N 1
ATOM 5718 C CA . GLY B 1 358 ? 7.465 -4.09 -17.062 1 95.12 358 GLY B CA 1
ATOM 5719 C C . GLY B 1 358 ? 6.594 -2.881 -17.344 1 95.12 358 GLY B C 1
ATOM 5720 O O . GLY B 1 358 ? 6.551 -1.942 -16.547 1 95.12 358 GLY B O 1
ATOM 5721 N N . MET B 1 359 ? 5.836 -2.85 -18.438 1 93.75 359 MET B N 1
ATOM 5722 C CA . MET B 1 359 ? 5 -1.713 -18.812 1 93.75 359 MET B CA 1
ATOM 5723 C C . MET B 1 359 ? 3.734 -1.665 -17.969 1 93.75 359 MET B C 1
ATOM 5725 O O . MET B 1 359 ? 3.326 -2.678 -17.391 1 93.75 359 MET B O 1
ATOM 5729 N N . THR B 1 360 ? 3.211 -0.471 -17.797 1 90.94 360 THR B N 1
ATOM 5730 C CA . THR B 1 360 ? 1.842 -0.32 -17.312 1 90.94 360 THR B CA 1
ATOM 5731 C C . THR B 1 360 ? 0.847 -0.5 -18.453 1 90.94 360 THR B C 1
ATOM 5733 O O . THR B 1 360 ? 1.23 -0.49 -19.625 1 90.94 360 THR B O 1
ATOM 5736 N N . ASP B 1 361 ? -0.421 -0.67 -18.094 1 89.5 361 ASP B N 1
ATOM 5737 C CA . ASP B 1 361 ? -1.446 -0.783 -19.125 1 89.5 361 ASP B CA 1
ATOM 5738 C C . ASP B 1 361 ? -1.466 0.456 -20.016 1 89.5 361 ASP B C 1
ATOM 5740 O O . ASP B 1 361 ? -1.456 0.344 -21.25 1 89.5 361 ASP B O 1
ATOM 5744 N N . ARG B 1 362 ? -1.43 1.583 -19.453 1 84.31 362 ARG B N 1
ATOM 5745 C CA . ARG B 1 362 ? -1.502 2.848 -20.172 1 84.31 362 ARG B CA 1
ATOM 5746 C C . ARG B 1 362 ? -0.282 3.037 -21.062 1 84.31 362 ARG B C 1
ATOM 5748 O O . ARG B 1 362 ? -0.41 3.447 -22.219 1 84.31 362 ARG B O 1
ATOM 5755 N N . TYR B 1 363 ? 0.888 2.754 -20.531 1 88.75 363 TYR B N 1
ATOM 5756 C CA . TYR B 1 363 ? 2.115 2.926 -21.297 1 88.75 363 TYR B CA 1
ATOM 5757 C C . TYR B 1 363 ? 2.141 1.987 -22.5 1 88.75 363 TYR B C 1
ATOM 5759 O O . TYR B 1 363 ? 2.596 2.365 -23.578 1 88.75 363 TYR B O 1
ATOM 5767 N N . ALA B 1 364 ? 1.67 0.759 -22.281 1 92.19 364 ALA B N 1
ATOM 5768 C CA . ALA B 1 364 ? 1.586 -0.194 -23.391 1 92.19 364 ALA B CA 1
ATOM 5769 C C . ALA B 1 364 ? 0.666 0.323 -24.5 1 92.19 364 ALA B C 1
ATOM 5771 O O . ALA B 1 364 ? 1.014 0.275 -25.672 1 92.19 364 ALA B O 1
ATOM 5772 N N . LEU B 1 365 ? -0.466 0.854 -24.094 1 89.19 365 LEU B N 1
ATOM 5773 C CA . LEU B 1 365 ? -1.438 1.377 -25.047 1 89.19 365 LEU B CA 1
ATOM 5774 C C . LEU B 1 365 ? -0.888 2.602 -25.781 1 89.19 365 LEU B C 1
ATOM 5776 O O . LEU B 1 365 ? -1.038 2.727 -27 1 89.19 365 LEU B O 1
ATOM 5780 N N . GLU B 1 366 ? -0.243 3.449 -25.078 1 88.31 366 GLU B N 1
ATOM 5781 C CA . GLU B 1 366 ? 0.329 4.66 -25.656 1 88.31 366 GLU B CA 1
ATOM 5782 C C . GLU B 1 366 ? 1.458 4.32 -26.625 1 88.31 366 GLU B C 1
ATOM 5784 O O . GLU B 1 366 ? 1.563 4.926 -27.703 1 88.31 366 GLU B O 1
ATOM 5789 N N . THR B 1 367 ? 2.33 3.426 -26.203 1 92.12 367 THR B N 1
ATOM 5790 C CA . THR B 1 367 ? 3.43 2.994 -27.047 1 92.12 367 THR B CA 1
ATOM 5791 C C . THR B 1 367 ? 2.9 2.357 -28.328 1 92.12 367 THR B C 1
ATOM 5793 O O . THR B 1 367 ? 3.414 2.621 -29.422 1 92.12 367 THR B O 1
ATOM 5796 N N . HIS B 1 368 ? 1.897 1.523 -28.188 1 93.44 368 HIS B N 1
ATOM 5797 C CA . HIS B 1 368 ? 1.271 0.879 -29.328 1 93.44 368 HIS B CA 1
ATOM 5798 C C . HIS B 1 368 ? 0.675 1.91 -30.281 1 93.44 368 HIS B C 1
ATOM 5800 O O . HIS B 1 368 ? 0.849 1.811 -31.5 1 93.44 368 HIS B O 1
ATOM 5806 N N . ALA B 1 369 ? 0.003 2.887 -29.703 1 91.25 369 ALA B N 1
ATOM 5807 C CA . ALA B 1 369 ? -0.598 3.949 -30.5 1 91.25 369 ALA B CA 1
ATOM 5808 C C . ALA B 1 369 ? 0.471 4.754 -31.234 1 91.25 369 ALA B C 1
ATOM 5810 O O . ALA B 1 369 ? 0.287 5.121 -32.406 1 91.25 369 ALA B O 1
ATOM 5811 N N . ALA B 1 370 ? 1.565 5.023 -30.609 1 90.12 370 ALA B N 1
ATOM 5812 C CA . ALA B 1 370 ? 2.66 5.797 -31.188 1 90.12 370 ALA B CA 1
ATOM 5813 C C . ALA B 1 370 ? 3.303 5.047 -32.344 1 90.12 370 ALA B C 1
ATOM 5815 O O . ALA B 1 370 ? 3.76 5.664 -33.312 1 90.12 370 ALA B O 1
ATOM 5816 N N . LEU B 1 371 ? 3.365 3.756 -32.25 1 89.56 371 LEU B N 1
ATOM 5817 C CA . LEU B 1 371 ? 3.977 2.939 -33.281 1 89.56 371 LEU B CA 1
ATOM 5818 C C . LEU B 1 371 ? 3.041 2.793 -34.469 1 89.56 371 LEU B C 1
ATOM 5820 O O . LEU B 1 371 ? 3.494 2.598 -35.594 1 89.56 371 LEU B O 1
ATOM 5824 N N . ARG B 1 372 ? 1.73 2.83 -34.281 1 87.69 372 ARG B N 1
ATOM 5825 C CA . ARG B 1 372 ? 0.758 2.697 -35.344 1 87.69 372 ARG B CA 1
ATOM 5826 C C . ARG B 1 372 ? 0.482 4.047 -36 1 87.69 372 ARG B C 1
ATOM 5828 O O . ARG B 1 372 ? -0.011 4.102 -37.125 1 87.69 372 ARG B O 1
ATOM 5835 N N . GLY B 1 373 ? 0.821 5.191 -35.438 1 72.31 373 GLY B N 1
ATOM 5836 C CA . GLY B 1 373 ? 0.554 6.508 -36 1 72.31 373 GLY B CA 1
ATOM 5837 C C . GLY B 1 373 ? -0.796 7.066 -35.594 1 72.31 373 GLY B C 1
ATOM 5838 O O . GLY B 1 373 ? -1.771 6.32 -35.469 1 72.31 373 GLY B O 1
#

Solvent-accessible surface area (backbone atoms only — not comparable to full-atom values): 38680 Å² total; per-residue (Å²): 113,46,34,18,68,53,54,44,51,50,46,64,72,66,38,51,63,40,34,70,52,53,84,72,61,47,49,89,64,86,71,83,77,55,68,59,42,44,59,38,52,49,38,34,54,56,51,68,71,34,69,58,48,60,37,23,61,49,16,34,46,84,61,83,73,52,74,87,43,51,90,73,65,62,22,37,36,58,47,32,52,49,21,21,52,46,13,29,54,42,25,48,28,64,37,32,40,38,55,49,15,30,31,28,25,65,44,46,65,48,20,47,24,25,53,20,67,54,34,37,54,47,51,19,55,57,30,43,76,71,77,42,76,53,49,36,37,62,39,21,50,42,34,45,54,49,70,37,74,39,60,69,90,49,57,5,65,68,48,36,51,67,50,54,52,36,33,44,72,67,59,49,66,77,41,62,84,89,58,57,37,60,51,68,42,31,41,38,27,56,51,22,43,55,49,43,50,54,57,48,48,54,50,49,29,46,72,57,60,68,34,50,63,70,65,42,66,76,33,68,52,47,49,53,45,25,64,73,66,66,55,74,60,71,74,61,50,75,54,47,48,49,37,48,50,54,45,46,54,52,51,53,51,49,41,31,42,53,36,16,40,53,40,44,63,72,67,61,55,65,24,45,66,47,43,17,66,34,94,58,82,45,65,43,56,41,72,70,54,48,53,31,50,52,51,48,50,53,47,41,46,62,52,50,62,58,25,67,72,49,42,52,51,42,50,52,46,47,51,48,52,52,51,48,51,49,49,38,68,77,39,55,82,72,45,57,69,69,45,47,70,36,25,87,81,63,33,58,70,49,23,52,47,54,50,54,31,67,34,29,39,63,57,48,52,51,52,45,46,62,72,70,103,112,46,35,19,68,53,52,43,50,50,46,65,71,66,39,50,62,41,33,71,53,52,83,74,60,47,48,90,64,87,70,84,78,56,68,58,42,44,59,37,53,49,37,34,54,54,49,68,70,34,69,59,48,59,38,24,61,49,15,35,48,82,61,82,72,52,74,85,44,54,88,72,66,61,22,38,36,58,48,32,52,50,20,21,52,48,14,28,54,41,26,47,27,64,38,33,38,38,54,50,16,30,31,30,25,66,44,48,64,47,20,47,22,25,54,21,66,53,34,36,53,46,50,19,54,58,30,44,76,70,78,43,75,51,49,37,37,63,39,21,49,43,36,45,53,48,69,37,73,42,61,69,91,48,55,5,65,68,47,36,52,69,49,53,49,36,33,46,74,66,60,48,65,78,41,60,85,87,58,58,39,57,51,67,43,32,40,38,27,56,52,21,42,56,50,44,50,54,56,48,48,54,50,50,29,45,73,57,60,68,34,49,63,69,66,42,66,77,34,66,51,48,49,52,46,26,63,75,66,68,54,74,60,71,72,62,49,74,55,47,48,48,38,48,50,53,46,46,52,52,51,53,52,49,40,31,42,54,35,16,39,53,41,42,63,70,67,62,57,65,24,45,67,45,43,16,66,34,93,58,83,44,65,42,56,40,71,68,54,48,52,32,51,52,50,49,51,52,46,42,47,62,53,48,61,58,26,67,72,49,42,52,51,42,51,52,47,48,51,48,52,51,50,47,53,49,48,39,69,76,39,56,82,72,44,57,69,69,46,48,70,35,24,84,80,64,34,59,72,49,24,50,48,54,49,54,31,67,33,28,38,63,54,48,52,50,52,45,46,64,74,71,105

Secondary structure (DSSP, 8-state):
---HHHHHHHHHHHS-TTS--GGG--BSS--PPPSS--HHHHHHHHHHTSHHHHHGGGSBSS-S--GGGGGGPPBHHHHHHHHHHHHHHHHHHTT--HHHHHHHHHHTTTTPPTTHHHHHHHHHHHHHTTT----HHHHHHHIIIIISB-STT-BS---BHHHHHHH-SSGGGTS-SS-PPPPHHHHHHHHHHHHHHHHHHHHHHHHHTSS-HHHHTT-HHHHHHHHHH----SS--HHHHHHHHHHHHHHHHHHHHHHHHHHHHHHT--SHHHHHHSSS-S----HHHHHHHHHHHHHHIIIIIT-HHHHHHHHHHHHHHHHHHHHHHH-GGGS-HHHHHTHHHH-HHHHHHHHHHT--HHHHHHHHHHHH-/---HHHHHHHHHHHS-TTS--GGG--BSS--PPPSS--HHHHHHHHHHTSHHHHHGGGSBSS-S--GGGGGGPPBHHHHHHHHHHHHHHHHHHTT--HHHHHHHHHHTTTTPPTTHHHHHHHHHHHHHTTT----HHHHHHHIIIIISB-STT-BB---BHHHHHHH-SSGGGSS-S--PPPPHHHHHHHHHHHHHHHHHHHHHHHHHTSS-HHHHTT-HHHHHHHHHH----SS--HHHHHHHHHHHHHHHHHHHHHHHHHHHHHHT--SHHHHHHSSS-S----HHHHHHHHHHHHHHIIIIIT-HHHHHHHHHHHHHHHHHHHHHHH-GGGS-HHHHHTHHHH-HHHHHHHHHHT--HHHHHHHHHHHH-

InterPro domains:
  IPR003607 HD/PDEase domain [SM00471] (72-207)
  IPR003607 HD/PDEase domain [cd00077] (74-208)
  IPR006261 dGTP triphosphohydrolase [TIGR01353] (36-175)
  IPR006674 HD domain [PF01966] (76-196)
  IPR006674 HD domain [PS51831] (76-198)
  IPR023023 dNTP triphosphohydrolase, type 2 [MF_01212] (15-372)
  IPR026875 Phosphohydrolase-associated domain [PF13286] (286-369)
  IPR050135 Deoxyguanosinetriphosphate triphosphohydrolase-like [PTHR11373] (40-206)

pLDDT: mean 89.92, std 11.28, range [41.12, 98.38]

Nearest PDB structures (foldseek):
  2dqb-assembly1_D  TM=9.710E-01  e=6.192E-31  Thermus thermophilus HB8
  2dqb-assembly1_A  TM=9.653E-01  e=2.011E-30  Thermus thermophilus HB8
  2dqb-assembly1_C  TM=9.580E-01  e=1.400E-30  Thermus thermophilus HB8
  2dqb-assembly1_F  TM=9.604E-01  e=4.345E-30  Thermus thermophilus HB8
  2dqb-assembly1_E  TM=9.609E-01  e=8.195E-30  Thermus thermophilus HB8